Protein 5H38 (pdb70)

Radius of gyration: 23.33 Å; Cα contacts (8 Å, |Δi|>4): 1180; chains: 2; bounding box: 52×53×62 Å

Nearest PDB structures (foldseek):
  5h3a-assembly1_A  TM=1.000E+00  e=1.527E-63  Human gammaherpesvirus 8
  6f6z-assembly1_A  TM=9.933E-01  e=1.503E-56  Mus musculus
  4ein-assembly1_A  TM=9.869E-01  e=1.499E-55  Mus musculus
  6gko-assembly1_B  TM=9.892E-01  e=2.500E-55  Mus musculus
  2tsr-assembly1_A  TM=9.883E-01  e=3.441E-55  Rattus norvegicus

B-factor: mean 24.89, std 8.37, range [9.58, 61.74]

Sequence (567 aa):
PHEELQYLRQLREILCRGSDRLDRTGIGTLSLFGMQARYSLRDHFPLLTTKRVFWRGVVQELLWFLKGSTDSRELSRTGVKIWDKNGSREFLAGRGLAHRREGDLGPVYGFQWRHFGAAYVDADADYTGQGFDQLSYIVDLIKNNPHDRRIIMCAWNPADLSLMALPPCCHLLCQFYVADGELSCQLYQRSGDMGLGVPFNIASYSLLTYMLAHVTGLRPGEFIHTLGDAHIYKTHIEPLRLQLTRTPRPFPRLEILRSVSSMEEFTPDDFRLVDYCPHPTIRMPHEELQYLRQLREILCRGSDRLDRTGIGTLSLFGMQARYSLRDHFPLLTTKRVFWRGVVQELLWFLKGSTDSRELSRTGVKIWDKNGSREFLAGRGLAHRREGDLGPVYGFQWRHFGAAYVDADADYTGQGFDQLSYIVDLIKNNPHDRRIIMCAWNPADLSLMALPPCCHLLCQFYVADGELSCQLYQRSGDMGLGVPFNIASYSLLTYMLAHVTGLRPGEFIHTLGDAHIYKTHIEPLRLQLTRTPRPFPRLEILRSVSSMEEFTPDDFRLVDYCPHPTIRME

Structure (mmCIF, N/CA/C/O backbone):
data_5H38
#
_entry.id   5H38
#
_cell.length_a   61.518
_cell.length_b   80.545
_cell.length_c   65.602
_cell.angle_alpha   90.000
_cell.angle_beta   110.690
_cell.angle_gamma   90.000
#
_symmetry.space_group_name_H-M   'P 1 21 1'
#
loop_
_entity.id
_entity.type
_entity.pdbx_description
1 polymer ORF70
2 non-polymer 'PHOSPHATE ION'
3 water water
#
loop_
_atom_site.group_PDB
_atom_site.id
_atom_site.type_symbol
_atom_site.label_atom_id
_atom_site.label_alt_id
_atom_site.label_comp_id
_atom_site.label_asym_id
_atom_site.label_entity_id
_atom_site.label_seq_id
_atom_site.pdbx_PDB_ins_code
_atom_site.Cartn_x
_atom_site.Cartn_y
_atom_site.Cartn_z
_atom_site.occupancy
_atom_site.B_iso_or_equiv
_atom_site.auth_seq_id
_atom_site.auth_comp_id
_atom_site.auth_asym_id
_atom_site.auth_atom_id
_atom_site.pdbx_PDB_model_num
ATOM 1 N N . PRO A 1 1 ? 26.894 2.944 23.413 1.00 47.21 51 PRO A N 1
ATOM 2 C CA . PRO A 1 1 ? 26.507 1.635 22.893 1.00 36.92 51 PRO A CA 1
ATOM 3 C C . PRO A 1 1 ? 25.232 1.720 22.055 1.00 31.71 51 PRO A C 1
ATOM 4 O O . PRO A 1 1 ? 24.321 2.496 22.358 1.00 30.60 51 PRO A O 1
ATOM 6 N N . HIS A 1 2 ? 25.182 0.919 20.996 1.00 27.68 52 HIS A N 1
ATOM 7 C CA . HIS A 1 2 ? 24.027 0.878 20.110 1.00 26.47 52 HIS A CA 1
ATOM 8 C C . HIS A 1 2 ? 22.789 0.455 20.902 1.00 21.99 52 HIS A C 1
ATOM 9 O O . HIS A 1 2 ? 22.820 -0.554 21.596 1.00 23.03 52 HIS A O 1
ATOM 16 N N . GLU A 1 3 ? 21.709 1.226 20.797 1.00 23.31 53 GLU A N 1
ATOM 17 C CA . GLU A 1 3 ? 20.501 0.937 21.579 1.00 22.11 53 GLU A CA 1
ATOM 18 C C . GLU A 1 3 ? 19.860 -0.409 21.233 1.00 20.59 53 GLU A C 1
ATOM 19 O O . GLU A 1 3 ? 19.152 -0.989 22.062 1.00 19.83 53 GLU A O 1
ATOM 25 N N . GLU A 1 4 ? 20.106 -0.913 20.027 1.00 19.77 54 GLU A N 1
ATOM 26 C CA . GLU A 1 4 ? 19.580 -2.221 19.632 1.00 19.51 54 GLU A CA 1
ATOM 27 C C . GLU A 1 4 ? 20.133 -3.351 20.508 1.00 18.24 54 GLU A C 1
ATOM 28 O O . GLU A 1 4 ? 19.514 -4.410 20.630 1.00 18.92 54 GLU A O 1
ATOM 34 N N . LEU A 1 5 ? 21.288 -3.117 21.136 1.00 20.19 55 LEU A N 1
ATOM 35 C CA . LEU A 1 5 ? 21.890 -4.126 22.003 1.00 19.63 55 LEU A CA 1
ATOM 36 C C . LEU A 1 5 ? 21.002 -4.416 23.216 1.00 18.59 55 LEU A C 1
ATOM 37 O O . LEU A 1 5 ? 21.093 -5.498 23.795 1.00 21.68 55 LEU A O 1
ATOM 42 N N . GLN A 1 6 ? 20.145 -3.463 23.602 1.00 20.05 56 GLN A N 1
ATOM 43 C CA . GLN A 1 6 ? 19.168 -3.721 24.668 1.00 18.63 56 GLN A CA 1
ATOM 44 C C . GLN A 1 6 ? 18.252 -4.888 24.306 1.00 19.79 56 GLN A C 1
ATOM 45 O O . GLN A 1 6 ? 18.071 -5.811 25.093 1.00 16.91 56 GLN A O 1
ATOM 51 N N . TYR A 1 7 ? 17.665 -4.830 23.112 1.00 17.99 57 TYR A N 1
ATOM 52 C CA . TYR A 1 7 ? 16.801 -5.908 22.636 1.00 17.22 57 TYR A CA 1
ATOM 53 C C . TYR A 1 7 ? 17.565 -7.230 22.508 1.00 18.35 57 TYR A C 1
ATOM 54 O O . TYR A 1 7 ? 17.077 -8.290 22.909 1.00 17.60 57 TYR A O 1
ATOM 63 N N . LEU A 1 8 ? 18.785 -7.170 21.976 1.00 17.61 58 LEU A N 1
ATOM 64 C CA . LEU A 1 8 ? 19.564 -8.385 21.815 1.00 18.79 58 LEU A CA 1
ATOM 65 C C . LEU A 1 8 ? 19.944 -8.969 23.180 1.00 18.03 58 LEU A C 1
ATOM 66 O O . LEU A 1 8 ? 19.919 -10.185 23.350 1.00 19.04 58 LEU A O 1
ATOM 71 N N . ARG A 1 9 ? 20.265 -8.104 24.144 1.00 17.59 59 ARG A N 1
ATOM 72 C CA . ARG A 1 9 ? 20.551 -8.567 25.502 1.00 20.51 59 ARG A CA 1
ATOM 73 C C . ARG A 1 9 ? 19.304 -9.202 26.117 1.00 20.41 59 ARG A C 1
ATOM 74 O O . ARG A 1 9 ? 19.405 -10.204 26.822 1.00 18.83 59 ARG A O 1
ATOM 82 N N . GLN A 1 10 ? 18.121 -8.651 25.826 1.00 17.82 60 GLN A N 1
ATOM 83 C CA . GLN A 1 10 ? 16.891 -9.252 26.332 1.00 21.20 60 GLN A CA 1
ATOM 84 C C . GLN A 1 10 ? 16.684 -10.665 25.788 1.00 16.76 60 GLN A C 1
ATOM 85 O O . GLN A 1 10 ? 16.291 -11.568 26.535 1.00 17.88 60 GLN A O 1
ATOM 91 N N . LEU A 1 11 ? 16.923 -10.852 24.487 1.00 15.06 61 LEU A N 1
ATOM 92 C CA . LEU A 1 11 ? 16.894 -12.190 23.885 1.00 16.88 61 LEU A CA 1
ATOM 93 C C . LEU A 1 11 ? 17.847 -13.144 24.585 1.00 19.26 61 LEU A C 1
ATOM 94 O O . LEU A 1 11 ? 17.466 -14.262 24.930 1.00 19.21 61 LEU A O 1
ATOM 99 N N . ARG A 1 12 ? 19.092 -12.699 24.769 1.00 18.88 62 ARG A N 1
ATOM 100 C CA . ARG A 1 12 ? 20.105 -13.532 25.415 1.00 17.49 62 ARG A CA 1
ATOM 101 C C . ARG A 1 12 ? 19.661 -13.934 26.811 1.00 22.40 62 ARG A C 1
ATOM 102 O O . ARG A 1 12 ? 19.789 -15.091 27.192 1.00 21.25 62 ARG A O 1
ATOM 110 N N . GLU A 1 13 ? 19.117 -12.984 27.564 1.00 19.73 63 GLU A N 1
ATOM 111 C CA . GLU A 1 13 ? 18.684 -13.280 28.921 1.00 20.85 63 GLU A CA 1
ATOM 112 C C . GLU A 1 13 ? 17.560 -14.316 28.948 1.00 19.24 63 GLU A C 1
ATOM 113 O O . GLU A 1 13 ? 17.563 -15.209 29.787 1.00 19.50 63 GLU A O 1
ATOM 119 N N . ILE A 1 14 ? 16.591 -14.207 28.039 1.00 17.62 64 ILE A N 1
ATOM 120 C CA . ILE A 1 14 ? 15.517 -15.186 28.003 1.00 18.18 64 ILE A CA 1
ATOM 121 C C . ILE A 1 14 ? 16.045 -16.567 27.615 1.00 17.29 64 ILE A C 1
ATOM 122 O O . ILE A 1 14 ? 15.649 -17.579 28.201 1.00 20.26 64 ILE A O 1
ATOM 127 N N . LEU A 1 15 ? 16.953 -16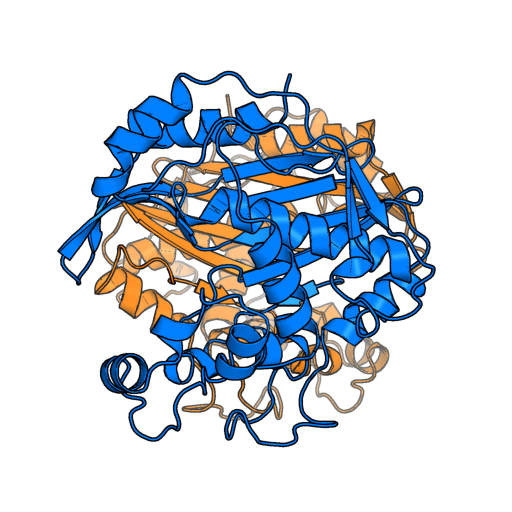.608 26.641 1.00 16.38 65 LEU A N 1
ATOM 128 C CA . LEU A 1 15 ? 17.515 -17.876 26.197 1.00 22.23 65 LEU A CA 1
ATOM 129 C C . LEU A 1 15 ? 18.342 -18.531 27.293 1.00 22.32 65 LEU A C 1
ATOM 130 O O . LEU A 1 15 ? 18.383 -19.761 27.388 1.00 25.72 65 LEU A O 1
ATOM 135 N N . CYS A 1 16 ? 18.981 -17.708 28.120 1.00 21.32 66 CYS A N 1
ATOM 136 C CA . CYS A 1 16 ? 19.865 -18.208 29.169 1.00 21.55 66 CYS A CA 1
ATOM 137 C C . CYS A 1 16 ? 19.107 -18.662 30.415 1.00 27.07 66 CYS A C 1
ATOM 138 O O . CYS A 1 16 ? 19.338 -19.768 30.919 1.00 29.56 66 CYS A O 1
ATOM 141 N N . ARG A 1 17 ? 18.197 -17.827 30.914 1.00 21.71 67 ARG A N 1
ATOM 142 C CA . ARG A 1 17 ? 17.576 -18.108 32.207 1.00 23.22 67 ARG A CA 1
ATOM 143 C C . ARG A 1 17 ? 16.052 -17.973 32.201 1.00 22.73 67 ARG A C 1
ATOM 144 O O . ARG A 1 17 ? 15.419 -17.947 33.255 1.00 23.85 67 ARG A O 1
ATOM 152 N N . GLY A 1 18 ? 15.461 -17.944 31.014 1.00 20.27 68 GLY A N 1
ATOM 153 C CA . GLY A 1 18 ? 14.013 -17.905 30.911 1.00 19.47 68 GLY A CA 1
ATOM 154 C C . GLY A 1 18 ? 13.360 -19.172 31.422 1.00 23.22 68 GLY A C 1
ATOM 155 O O . GLY A 1 18 ? 13.892 -20.286 31.263 1.00 22.37 68 GLY A O 1
ATOM 156 N N . SER A 1 19 ? 12.191 -19.003 32.036 1.00 19.50 69 SER A N 1
ATOM 157 C CA . SER A 1 19 ? 11.405 -20.138 32.496 1.00 19.39 69 SER A CA 1
ATOM 158 C C . SER A 1 19 ? 10.755 -20.856 31.319 1.00 23.07 69 SER A C 1
ATOM 159 O O . SER A 1 19 ? 10.191 -20.215 30.437 1.00 21.13 69 SER A O 1
ATOM 162 N N . ASP A 1 20 ? 10.867 -22.184 31.292 1.00 19.58 70 ASP A N 1
ATOM 163 C CA . ASP A 1 20 ? 10.260 -23.007 30.255 1.00 21.42 70 ASP A CA 1
ATOM 164 C C . ASP A 1 20 ? 8.873 -23.439 30.712 1.00 25.64 70 ASP A C 1
ATOM 165 O O . ASP A 1 20 ? 8.747 -24.241 31.640 1.00 24.85 70 ASP A O 1
ATOM 170 N N . ARG A 1 21 ? 7.829 -22.909 30.075 1.00 22.25 71 ARG A N 1
ATOM 171 C CA . ARG A 1 21 ? 6.461 -23.182 30.517 1.00 23.57 71 ARG A CA 1
ATOM 172 C C . ARG A 1 21 ? 5.547 -23.572 29.360 1.00 27.35 71 ARG A C 1
ATOM 173 O O . ARG A 1 21 ? 5.679 -23.061 28.249 1.00 27.63 71 ARG A O 1
ATOM 181 N N . LEU A 1 22 ? 4.620 -24.489 29.632 1.00 26.70 72 LEU A N 1
ATOM 182 C CA . LEU A 1 22 ? 3.547 -24.827 28.697 1.00 28.10 72 LEU A CA 1
ATOM 183 C C . LEU A 1 22 ? 2.242 -24.174 29.151 1.00 29.68 72 LEU A C 1
ATOM 184 O O . LEU A 1 22 ? 1.959 -24.128 30.345 1.00 30.53 72 LEU A O 1
ATOM 189 N N . ASP A 1 23 ? 1.440 -23.673 28.217 1.00 31.25 73 ASP A N 1
ATOM 190 C CA . ASP A 1 23 ? 0.123 -23.179 28.611 1.00 33.75 73 ASP A CA 1
ATOM 191 C C . ASP A 1 23 ? -0.930 -24.248 28.356 1.00 35.72 73 ASP A C 1
ATOM 192 O O . ASP A 1 23 ? -0.599 -25.354 27.920 1.00 32.50 73 ASP A O 1
ATOM 197 N N . ARG A 1 24 ? -2.192 -23.906 28.618 1.00 35.39 74 ARG A N 1
ATOM 198 C CA . ARG A 1 24 ? -3.292 -24.866 28.549 1.00 38.21 74 ARG A CA 1
ATOM 199 C C . ARG A 1 24 ? -3.520 -25.381 27.133 1.00 37.57 74 ARG A C 1
ATOM 200 O O . ARG A 1 24 ? -4.104 -26.447 26.939 1.00 41.77 74 ARG A O 1
ATOM 202 N N . THR A 1 25 ? -3.059 -24.624 26.146 1.00 35.54 75 THR A N 1
ATOM 203 C CA . THR A 1 25 ? -3.220 -25.017 24.755 1.00 39.65 75 THR A CA 1
ATOM 204 C C . THR A 1 25 ? -2.035 -25.852 24.263 1.00 39.10 75 THR A C 1
ATOM 205 O O . THR A 1 25 ? -1.966 -26.226 23.090 1.00 41.28 75 THR A O 1
ATOM 209 N N . GLY A 1 26 ? -1.107 -26.145 25.172 1.00 32.61 76 GLY A N 1
ATOM 210 C CA . GLY A 1 26 ? -0.021 -27.070 24.900 1.00 37.74 76 GLY A CA 1
ATOM 211 C C . GLY A 1 26 ? 1.184 -26.516 24.161 1.00 42.28 76 GLY A C 1
ATOM 212 O O . GLY A 1 26 ? 2.010 -27.278 23.660 1.00 43.26 76 GLY A O 1
ATOM 213 N N . ILE A 1 27 ? 1.296 -25.195 24.087 1.00 38.29 77 ILE A N 1
ATOM 214 C CA . ILE A 1 27 ? 2.432 -24.587 23.401 1.00 39.69 77 ILE A CA 1
ATOM 215 C C . ILE A 1 27 ? 3.437 -24.074 24.432 1.00 34.52 77 ILE A C 1
ATOM 216 O O . ILE A 1 27 ? 3.051 -23.561 25.484 1.00 33.66 77 ILE A O 1
ATOM 221 N N . GLY A 1 28 ? 4.723 -24.238 24.132 1.00 32.15 78 GLY A N 1
ATOM 222 C CA . GLY A 1 28 ? 5.779 -23.888 25.067 1.00 29.27 78 GLY A CA 1
ATOM 223 C C . GLY A 1 28 ? 6.531 -22.617 24.709 1.00 27.21 78 GLY A C 1
ATOM 224 O O . GLY A 1 28 ? 6.733 -22.307 23.536 1.00 28.82 78 GLY A O 1
ATOM 225 N N . THR A 1 29 ? 6.926 -21.871 25.737 1.00 22.48 79 THR A N 1
ATOM 226 C CA . THR A 1 29 ? 7.754 -20.682 25.565 1.00 22.90 79 THR A CA 1
ATOM 227 C C . THR A 1 29 ? 8.844 -20.656 26.610 1.00 17.19 79 THR A C 1
ATOM 228 O O . THR A 1 29 ? 8.711 -21.267 27.666 1.00 19.00 79 THR A O 1
ATOM 232 N N . LEU A 1 30 ? 9.916 -19.934 26.304 1.00 18.03 80 LEU A N 1
ATOM 233 C CA . LEU A 1 30 ? 10.840 -19.445 27.320 1.00 18.07 80 LEU A CA 1
ATOM 234 C C . LEU A 1 30 ? 10.448 -18.019 27.649 1.00 18.42 80 LEU A C 1
ATOM 235 O O . LEU A 1 30 ? 10.187 -17.241 26.740 1.00 17.98 80 LEU A O 1
ATOM 240 N N . SER A 1 31 ? 10.420 -17.653 28.925 1.00 16.87 81 SER A N 1
ATOM 241 C CA . SER A 1 31 ? 10.011 -16.291 29.256 1.00 16.84 81 SER A CA 1
ATOM 242 C C . SER A 1 31 ? 10.661 -15.713 30.495 1.00 15.74 81 SER A C 1
ATOM 243 O O . SER A 1 31 ? 11.097 -16.445 31.398 1.00 16.84 81 SER A O 1
ATOM 246 N N . LEU A 1 32 ? 10.738 -14.384 30.522 1.00 15.99 82 LEU A N 1
ATOM 247 C CA . LEU A 1 32 ? 11.048 -13.645 31.733 1.00 14.99 82 LEU A CA 1
ATOM 248 C C . LEU A 1 32 ? 9.964 -12.607 31.922 1.00 18.21 82 LEU A C 1
ATOM 249 O O . LEU A 1 32 ? 9.271 -12.240 30.960 1.00 18.27 82 LEU A O 1
ATOM 254 N N . PHE A 1 33 ? 9.829 -12.129 33.150 1.00 16.67 83 PHE A N 1
ATOM 255 C CA . PHE A 1 33 ? 8.766 -11.190 33.483 1.00 16.27 83 PHE A CA 1
ATOM 256 C C . PHE A 1 33 ? 9.343 -9.878 33.990 1.0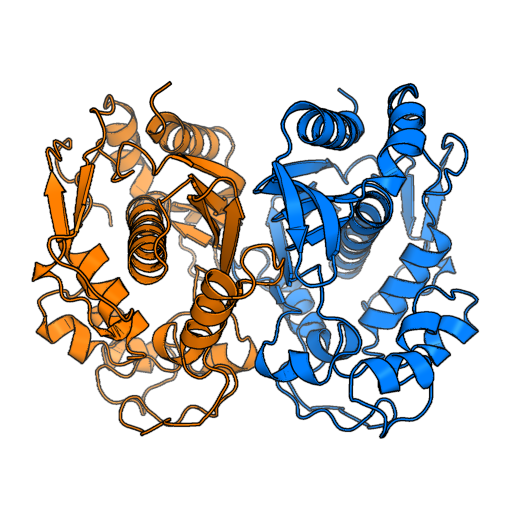0 18.62 83 PHE A C 1
ATOM 257 O O . PHE A 1 33 ? 10.103 -9.860 34.968 1.00 17.12 83 PHE A O 1
ATOM 265 N N . GLY A 1 34 ? 9.008 -8.779 33.313 1.00 14.94 84 GLY A N 1
ATOM 266 C CA . GLY A 1 34 ? 9.410 -7.458 33.765 1.00 15.90 84 GLY A CA 1
ATOM 267 C C . GLY A 1 34 ? 10.734 -7.042 33.155 1.00 20.31 84 GLY A C 1
ATOM 268 O O . GLY A 1 34 ? 11.811 -7.462 33.606 1.00 18.71 84 GLY A O 1
ATOM 269 N N . MET A 1 35 ? 10.656 -6.218 32.115 1.00 19.52 85 MET A N 1
ATOM 270 C CA . MET A 1 35 ? 11.849 -5.698 31.460 1.00 20.91 85 MET A CA 1
ATOM 271 C C . MET A 1 35 ? 11.616 -4.259 31.055 1.00 18.21 85 MET A C 1
ATOM 272 O O . MET A 1 35 ? 10.471 -3.836 30.877 1.00 16.18 85 MET A O 1
ATOM 277 N N . GLN A 1 36 ? 12.695 -3.505 30.876 1.00 18.36 86 GLN A N 1
ATOM 278 C CA . GLN A 1 36 ? 12.540 -2.145 30.369 1.00 13.54 86 GLN A CA 1
ATOM 279 C C . GLN A 1 36 ? 13.732 -1.765 29.500 1.00 19.65 86 GLN A C 1
ATOM 280 O O . GLN A 1 36 ? 14.866 -2.134 29.804 1.00 21.95 86 GLN A O 1
ATOM 286 N N . ALA A 1 37 ? 13.471 -1.055 28.408 1.00 16.99 87 ALA A N 1
ATOM 287 C CA . ALA A 1 37 ? 14.535 -0.565 27.528 1.00 15.39 87 ALA A CA 1
ATOM 288 C C . ALA A 1 37 ? 14.191 0.848 27.087 1.00 17.23 87 ALA A C 1
ATOM 289 O O . ALA A 1 37 ? 13.021 1.215 27.076 1.00 17.51 87 ALA A O 1
ATOM 291 N N . ARG A 1 38 ? 15.203 1.632 26.714 1.00 17.16 88 ARG A N 1
ATOM 292 C CA . ARG A 1 38 ? 14.992 3.022 26.289 1.00 17.61 88 ARG A CA 1
ATOM 293 C C . ARG A 1 38 ? 15.594 3.257 24.921 1.00 16.69 88 ARG A C 1
ATOM 294 O O . ARG A 1 38 ? 16.750 2.904 24.689 1.00 18.60 88 ARG A O 1
ATOM 302 N N . TYR A 1 39 ? 14.818 3.866 24.030 1.00 18.74 89 TYR A N 1
ATOM 303 C CA . TYR A 1 39 ? 15.275 4.142 22.667 1.00 21.25 89 TYR A CA 1
ATOM 304 C C . TYR A 1 39 ? 15.150 5.628 22.381 1.00 20.76 89 TYR A C 1
ATOM 305 O O . TYR A 1 39 ? 14.062 6.191 22.469 1.00 23.53 89 TYR A O 1
ATOM 314 N N . SER A 1 40 ? 16.266 6.263 22.042 1.00 20.76 90 SER A N 1
ATOM 315 C CA . SER A 1 40 ? 16.245 7.685 21.721 1.00 23.10 90 SER A CA 1
ATOM 316 C C . SER A 1 40 ? 15.558 7.900 20.380 1.00 23.57 90 SER A C 1
ATOM 317 O O . SER A 1 40 ? 15.714 7.094 19.459 1.00 22.73 90 SER A O 1
ATOM 320 N N . LEU A 1 41 ? 14.793 8.986 20.282 1.00 17.54 91 LEU A N 1
ATOM 321 C CA . LEU A 1 41 ? 14.065 9.325 19.072 1.00 15.99 91 LEU A CA 1
ATOM 322 C C . LEU A 1 41 ? 14.624 10.598 18.450 1.00 20.33 91 LEU A C 1
ATOM 323 O O . LEU A 1 41 ? 14.163 11.033 17.400 1.00 21.84 91 LEU A O 1
ATOM 328 N N . ARG A 1 42 ? 15.608 11.187 19.117 1.00 23.08 92 ARG A N 1
ATOM 329 C CA . ARG A 1 42 ? 16.074 12.527 18.765 1.00 26.82 92 ARG A CA 1
ATOM 330 C C . ARG A 1 42 ? 16.796 12.620 17.428 1.00 25.79 92 ARG A C 1
ATOM 331 O O . ARG A 1 42 ? 16.413 13.408 16.562 1.00 32.64 92 ARG A O 1
ATOM 339 N N . ASP A 1 43 ? 17.868 11.848 17.293 1.00 29.36 93 ASP A N 1
ATOM 340 C CA . ASP A 1 43 ? 18.728 11.912 16.122 1.00 29.95 93 ASP A CA 1
ATOM 341 C C . ASP A 1 43 ? 18.520 10.752 15.162 1.00 32.39 93 ASP A C 1
ATOM 342 O O . ASP A 1 43 ? 19.108 10.726 14.081 1.00 32.94 93 ASP A O 1
ATOM 347 N N . HIS A 1 44 ? 17.701 9.782 15.560 1.00 26.53 94 HIS A N 1
ATOM 348 C CA . HIS A 1 44 ? 17.481 8.601 14.738 1.00 21.41 94 HIS A CA 1
ATOM 349 C C . HIS A 1 44 ? 16.127 7.984 15.071 1.00 20.40 94 HIS A C 1
ATOM 350 O O . HIS A 1 44 ? 15.494 8.364 16.061 1.00 21.14 94 HIS A O 1
ATOM 357 N N . PHE A 1 45 ? 15.686 7.059 14.227 1.00 20.05 95 PHE A N 1
ATOM 358 C CA . PHE A 1 45 ? 14.455 6.306 14.444 1.00 17.61 95 PHE A CA 1
ATOM 359 C C . PHE A 1 45 ? 14.812 4.840 14.695 1.00 17.53 95 PHE A C 1
ATOM 360 O O . PHE A 1 45 ? 15.529 4.236 13.898 1.00 18.26 95 PHE A O 1
ATOM 368 N N . PRO A 1 46 ? 14.334 4.258 15.813 1.00 17.75 96 PRO A N 1
ATOM 369 C CA . PRO A 1 46 ? 14.822 2.932 16.219 1.00 17.22 96 PRO A CA 1
ATOM 370 C C . PRO A 1 46 ? 14.146 1.768 15.506 1.00 17.93 96 PRO A C 1
ATOM 371 O O . PRO A 1 46 ? 13.455 0.962 16.123 1.00 18.81 96 PRO A O 1
ATOM 375 N N . LEU A 1 47 ? 14.329 1.702 14.195 1.00 17.89 97 LEU A N 1
ATOM 376 C CA . LEU A 1 47 ? 13.891 0.559 13.426 1.00 16.36 97 LEU A CA 1
ATOM 377 C C . LEU A 1 47 ? 15.027 -0.454 13.448 1.00 18.85 97 LEU A C 1
ATOM 378 O O . LEU A 1 47 ? 16.117 -0.173 12.930 1.00 18.41 97 LEU A O 1
ATOM 383 N N . LEU A 1 48 ? 14.793 -1.619 14.049 1.00 20.22 98 LEU A N 1
ATOM 384 C CA . LEU A 1 48 ? 15.892 -2.558 14.293 1.00 19.14 98 LEU A CA 1
ATOM 385 C C . LEU A 1 48 ? 16.579 -3.009 13.000 1.00 19.52 98 LEU A C 1
ATOM 386 O O . LEU A 1 48 ? 15.961 -3.109 11.952 1.00 20.55 98 LEU A O 1
ATOM 391 N N . THR A 1 49 ? 17.871 -3.290 13.104 1.00 18.61 99 THR A N 1
ATOM 392 C CA . THR A 1 49 ? 18.691 -3.568 11.929 1.00 20.42 99 THR A CA 1
ATOM 393 C C . THR A 1 49 ? 19.245 -4.984 11.843 1.00 22.78 99 THR A C 1
ATOM 394 O O . THR A 1 49 ? 19.784 -5.362 10.800 1.00 23.91 99 THR A O 1
ATOM 398 N N . THR A 1 50 ? 19.148 -5.772 12.913 1.00 21.80 100 THR A N 1
ATOM 399 C CA . THR A 1 50 ? 19.722 -7.116 12.832 1.00 20.19 100 THR A CA 1
ATOM 400 C C . THR A 1 50 ? 18.783 -8.058 12.103 1.00 19.58 100 THR A C 1
ATOM 401 O O . THR A 1 50 ? 19.124 -9.207 11.847 1.00 20.68 100 THR A O 1
ATOM 405 N N . LYS A 1 51 ? 17.599 -7.559 11.756 1.00 19.65 101 LYS A N 1
ATOM 406 C CA . LYS A 1 51 ? 16.767 -8.167 10.722 1.00 20.48 101 LYS A CA 1
ATOM 407 C C . LYS A 1 51 ? 15.942 -7.061 10.074 1.00 21.79 101 LYS A C 1
ATOM 408 O O . LYS A 1 51 ? 15.804 -5.981 10.639 1.00 21.40 101 LYS A O 1
ATOM 414 N N . ARG A 1 52 ? 15.404 -7.320 8.888 1.00 21.54 102 ARG A N 1
ATOM 415 C CA . ARG A 1 52 ? 14.552 -6.324 8.236 1.00 19.90 102 ARG A CA 1
ATOM 416 C C . ARG A 1 52 ? 13.150 -6.332 8.843 1.00 20.75 102 ARG A C 1
ATOM 417 O O . ARG A 1 52 ? 12.466 -7.350 8.819 1.00 22.85 102 ARG A O 1
ATOM 425 N N . VAL A 1 53 ? 12.754 -5.190 9.398 1.00 17.84 103 VAL A N 1
ATOM 426 C CA . VAL A 1 53 ? 11.460 -5.012 10.050 1.00 16.90 103 VAL A CA 1
ATOM 427 C C . VAL A 1 53 ? 10.475 -4.560 8.971 1.00 17.23 103 VAL A C 1
ATOM 428 O O . VAL A 1 53 ? 10.855 -3.828 8.059 1.00 19.55 103 VAL A O 1
ATOM 432 N N . PHE A 1 54 ? 9.237 -5.034 9.065 1.00 17.09 104 PHE A N 1
ATOM 433 C CA . PHE A 1 54 ? 8.185 -4.769 8.076 1.00 20.30 104 PHE A CA 1
ATOM 434 C C . PHE A 1 54 ? 7.601 -3.355 8.210 1.00 19.27 104 PHE A C 1
ATOM 435 O O . PHE A 1 54 ? 6.452 -3.176 8.611 1.00 17.13 104 PHE A O 1
ATOM 443 N N . TRP A 1 55 ? 8.406 -2.359 7.856 1.00 16.37 105 TRP A N 1
ATOM 444 C CA . TRP A 1 55 ? 8.029 -0.948 7.976 1.00 17.19 105 TRP A CA 1
ATOM 445 C C . TRP A 1 55 ? 6.720 -0.573 7.265 1.00 18.53 105 TRP A C 1
ATOM 446 O O . TRP A 1 55 ? 5.925 0.187 7.804 1.00 16.62 105 TRP A O 1
ATOM 457 N N . ARG A 1 56 ? 6.503 -1.099 6.059 1.00 18.93 106 ARG A N 1
ATOM 458 C CA . ARG A 1 56 ? 5.270 -0.819 5.327 1.00 18.57 106 ARG A CA 1
ATOM 459 C C . ARG A 1 56 ? 4.054 -1.208 6.176 1.00 17.70 106 ARG A C 1
ATOM 460 O O . ARG A 1 56 ? 3.051 -0.485 6.216 1.00 19.47 106 ARG A O 1
ATOM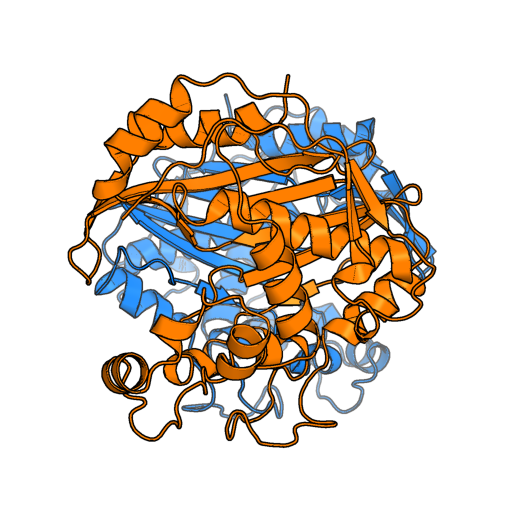 468 N N . GLY A 1 57 ? 4.168 -2.329 6.887 1.00 16.82 107 GLY A N 1
ATOM 469 C CA . GLY A 1 57 ? 3.097 -2.788 7.748 1.00 16.89 107 GLY A CA 1
ATOM 470 C C . GLY A 1 57 ? 2.941 -1.907 8.978 1.00 15.52 107 GLY A C 1
ATOM 471 O O . GLY A 1 57 ? 1.814 -1.633 9.411 1.00 17.36 107 GLY A O 1
ATOM 472 N N . VAL A 1 58 ? 4.063 -1.488 9.551 1.00 15.61 108 VAL A N 1
ATOM 473 C CA . VAL A 1 58 ? 4.027 -0.627 10.736 1.00 15.44 108 VAL A CA 1
ATOM 474 C C . VAL A 1 58 ? 3.201 0.625 10.438 1.00 16.01 108 VAL A C 1
ATOM 475 O O . VAL A 1 58 ? 2.316 1.012 11.205 1.00 14.48 108 VAL A O 1
ATOM 479 N N . VAL A 1 59 ? 3.505 1.246 9.308 1.00 17.26 109 VAL A N 1
ATOM 480 C CA . VAL A 1 59 ? 2.884 2.511 8.954 1.00 16.47 109 VAL A CA 1
ATOM 481 C C . VAL A 1 59 ? 1.410 2.324 8.656 1.00 15.63 109 VAL A C 1
ATOM 482 O O . VAL A 1 59 ? 0.587 3.016 9.240 1.00 17.14 109 VAL A O 1
ATOM 486 N N . GLN A 1 60 ? 1.060 1.388 7.778 1.00 17.56 110 GLN A N 1
ATOM 487 C CA . GLN A 1 60 ? -0.356 1.209 7.439 1.00 18.00 110 GLN A CA 1
ATOM 488 C C . GLN A 1 60 ? -1.175 0.785 8.646 1.00 17.41 110 GLN A C 1
ATOM 489 O O . GLN A 1 60 ? -2.292 1.277 8.841 1.00 18.09 110 GLN A O 1
ATOM 495 N N . GLU A 1 61 ? -0.636 -0.128 9.459 1.00 17.54 111 GLU A N 1
ATOM 496 C CA . GLU A 1 61 ? -1.382 -0.576 10.625 1.00 16.97 111 GLU A CA 1
ATOM 497 C C . GLU A 1 61 ? -1.688 0.569 11.587 1.00 14.19 111 GLU A C 1
ATOM 498 O O . GLU A 1 61 ? -2.810 0.679 12.067 1.00 15.80 111 GLU A O 1
ATOM 504 N N . LEU A 1 62 ? -0.702 1.418 11.870 1.00 13.83 112 LEU A N 1
ATOM 505 C CA . LEU A 1 62 ? -0.927 2.509 12.817 1.00 17.01 112 LEU A CA 1
ATOM 506 C C . LEU A 1 62 ? -1.963 3.520 12.301 1.00 17.38 112 LEU A C 1
ATOM 507 O O . LEU A 1 62 ? -2.843 3.955 13.047 1.00 17.31 112 LEU A O 1
ATOM 512 N N . LEU A 1 63 ? -1.872 3.887 11.026 1.00 18.24 113 LEU A N 1
ATOM 513 C CA . LEU A 1 63 ? -2.844 4.839 10.472 1.00 18.02 113 LEU A CA 1
ATOM 514 C C . LEU A 1 63 ? -4.250 4.263 10.492 1.00 16.83 113 LEU A C 1
ATOM 515 O O . LEU A 1 63 ? -5.231 4.973 10.696 1.00 18.39 113 LEU A O 1
ATOM 520 N N . TRP A 1 64 ? -4.331 2.954 10.281 1.00 17.14 114 TRP A N 1
ATOM 521 C CA . TRP A 1 64 ? -5.577 2.229 10.303 1.00 18.07 114 TRP A CA 1
ATOM 522 C C . TRP A 1 64 ? -6.221 2.316 11.683 1.00 19.12 114 TRP A C 1
ATOM 523 O O . TRP A 1 64 ? -7.405 2.606 11.817 1.00 20.24 114 TRP A O 1
ATOM 534 N N . PHE A 1 65 ? -5.438 2.068 12.723 1.00 16.95 115 PHE A N 1
ATOM 535 C CA . PHE A 1 65 ? -5.967 2.153 14.073 1.00 18.96 115 PHE A CA 1
ATOM 536 C C . PHE A 1 65 ? -6.354 3.576 14.473 1.00 18.18 115 PHE A C 1
ATOM 537 O O . PHE A 1 65 ? -7.362 3.785 15.165 1.00 19.28 115 PHE A O 1
ATOM 545 N N . LEU A 1 66 ? -5.543 4.543 14.057 1.00 16.75 116 LEU A N 1
ATOM 546 C CA . LEU A 1 66 ? -5.760 5.935 14.443 1.00 17.69 116 LEU A CA 1
ATOM 547 C C . LEU A 1 66 ? -7.089 6.467 13.945 1.00 22.47 116 LEU A C 1
ATOM 548 O O . LEU A 1 66 ? -7.700 7.311 14.601 1.00 21.89 116 LEU A O 1
ATOM 553 N N . LYS A 1 67 ? -7.544 5.985 12.792 1.00 20.27 117 LYS A N 1
ATOM 554 C CA . LYS A 1 67 ? -8.855 6.426 12.305 1.00 22.34 117 LYS A CA 1
ATOM 555 C C . LYS A 1 67 ? -10.017 5.630 12.912 1.00 26.37 117 LYS A C 1
ATOM 556 O O . LYS A 1 67 ? -11.174 5.865 12.565 1.00 26.62 117 LYS A O 1
ATOM 562 N N . GLY A 1 68 ? -9.710 4.715 13.832 1.00 20.68 118 GLY A N 1
ATOM 563 C CA . GLY A 1 68 ? -10.726 4.020 14.604 1.00 20.25 118 GLY A CA 1
ATOM 564 C C . GLY A 1 68 ? -11.273 2.752 13.968 1.00 18.81 118 GLY A C 1
ATOM 565 O O . GLY A 1 68 ? -12.247 2.179 14.444 1.00 21.99 118 GLY A O 1
ATOM 566 N N . SER A 1 69 ? -10.646 2.296 12.890 1.00 19.90 119 SER A N 1
ATOM 567 C CA . SER A 1 69 ? -11.173 1.125 12.198 1.00 19.86 119 SER A CA 1
ATOM 568 C C . SER A 1 69 ? -11.036 -0.169 13.011 1.00 21.09 119 SER A C 1
ATOM 569 O O . SER A 1 69 ? -10.040 -0.379 13.711 1.00 20.45 119 SER A O 1
ATOM 572 N N . THR A 1 70 ? -12.052 -1.023 12.930 1.00 18.56 120 THR A N 1
ATOM 573 C CA . THR A 1 70 ? -11.956 -2.388 13.434 1.00 16.71 120 THR A CA 1
ATOM 574 C C . THR A 1 70 ? -12.234 -3.393 12.314 1.00 19.51 120 THR A C 1
ATOM 575 O O . THR A 1 70 ? -12.595 -4.540 12.576 1.00 21.04 120 THR A O 1
ATOM 579 N N . ASP A 1 71 ? -12.031 -2.946 11.077 1.00 19.69 121 ASP A N 1
ATOM 580 C CA . ASP A 1 71 ? -12.293 -3.748 9.879 1.00 20.27 121 ASP A CA 1
ATOM 581 C C . ASP A 1 71 ? -10.983 -4.174 9.200 1.00 18.22 121 ASP A C 1
ATOM 582 O O . ASP A 1 71 ? -10.326 -3.372 8.541 1.00 19.59 121 ASP A O 1
ATOM 587 N N . SER A 1 72 ? -10.608 -5.445 9.342 1.00 20.01 122 SER A N 1
ATOM 588 C CA . SER A 1 72 ? -9.359 -5.912 8.742 1.00 20.13 122 SER A CA 1
ATOM 589 C C . SER A 1 72 ? -9.363 -5.751 7.220 1.00 19.83 122 SER A C 1
ATOM 590 O O . SER A 1 72 ? -8.313 -5.658 6.609 1.00 20.83 122 SER A O 1
ATOM 593 N N . ARG A 1 73 ? -10.543 -5.718 6.609 1.00 21.58 123 ARG A N 1
ATOM 594 C CA . ARG A 1 73 ? -10.611 -5.567 5.155 1.00 22.87 123 ARG A CA 1
ATOM 595 C C . ARG A 1 73 ? -10.129 -4.208 4.674 1.00 22.61 123 ARG A C 1
ATOM 596 O O . ARG A 1 73 ? -9.585 -4.081 3.588 1.00 24.53 123 ARG A O 1
ATOM 604 N N . GLU A 1 74 ? -10.318 -3.177 5.475 1.00 22.73 124 GLU A N 1
ATOM 605 C CA . GLU A 1 74 ? -9.846 -1.884 5.030 1.00 24.02 124 GLU A CA 1
ATOM 606 C C . GLU A 1 74 ? -8.298 -1.836 5.132 1.00 26.62 124 GLU A C 1
ATOM 607 O O . GLU A 1 74 ? -7.640 -1.131 4.362 1.00 25.46 124 GLU A O 1
ATOM 613 N N . LEU A 1 75 ? -7.700 -2.542 6.099 1.00 20.98 125 LEU A N 1
ATOM 614 C CA . LEU A 1 75 ? -6.238 -2.591 6.130 1.00 17.96 125 LEU A CA 1
ATOM 615 C C . LEU A 1 75 ? -5.755 -3.425 4.958 1.00 17.21 125 LEU A C 1
ATOM 616 O O . LEU A 1 75 ? -4.800 -3.060 4.282 1.00 21.68 125 LEU A O 1
ATOM 621 N N . SER A 1 76 ? -6.422 -4.553 4.733 1.00 21.81 126 SER A N 1
ATOM 622 C CA . SER A 1 76 ? -6.045 -5.470 3.661 1.00 21.46 126 SER A CA 1
ATOM 623 C C . SER A 1 76 ? -6.044 -4.794 2.282 1.00 21.22 126 SER A C 1
ATOM 624 O O . SER A 1 76 ? -5.205 -5.112 1.440 1.00 26.28 126 SER A O 1
ATOM 627 N N . ARG A 1 77 ? -6.962 -3.856 2.067 1.00 24.96 127 ARG A N 1
ATOM 628 C CA . ARG A 1 77 ? -7.057 -3.140 0.783 1.00 23.49 127 ARG A CA 1
ATOM 629 C C . ARG A 1 77 ? -5.839 -2.266 0.502 1.00 25.94 127 ARG A C 1
ATOM 630 O O . ARG A 1 77 ? -5.554 -1.924 -0.657 1.00 27.84 127 ARG A O 1
ATOM 638 N N . THR A 1 78 ? -5.123 -1.892 1.562 1.00 21.21 128 THR A N 1
ATOM 639 C CA . THR A 1 78 ? -3.910 -1.094 1.408 1.00 23.01 128 THR A CA 1
ATOM 640 C C . THR A 1 78 ? -2.723 -1.940 0.981 1.00 23.73 128 THR A C 1
ATOM 641 O O . THR A 1 78 ? -1.662 -1.406 0.625 1.00 27.48 128 THR A O 1
ATOM 645 N N . GLY A 1 79 ? -2.890 -3.257 1.039 1.00 22.58 129 GLY A N 1
ATOM 646 C CA . GLY A 1 79 ? -1.835 -4.183 0.678 1.00 24.22 129 GLY A CA 1
ATOM 647 C C . GLY A 1 79 ? -1.171 -4.826 1.882 1.00 27.16 129 GLY A C 1
ATOM 648 O O . GLY A 1 79 ? -0.262 -5.635 1.737 1.00 24.77 129 GLY A O 1
ATOM 649 N N . VAL A 1 80 ? -1.619 -4.466 3.079 1.00 21.60 130 VAL A N 1
ATOM 650 C CA . VAL A 1 80 ? -1.032 -5.034 4.296 1.00 20.68 130 VAL A CA 1
ATOM 651 C C . VAL A 1 80 ? -1.989 -6.079 4.862 1.00 20.84 130 VAL A C 1
ATOM 652 O O . VAL A 1 80 ? -3.136 -5.774 5.157 1.00 20.48 130 VAL A O 1
ATOM 656 N N . LYS A 1 81 ? -1.513 -7.314 4.987 1.00 20.61 131 LYS A N 1
ATOM 657 C CA . LYS A 1 81 ? -2.393 -8.452 5.249 1.00 20.43 131 LYS A CA 1
ATOM 658 C C . LYS A 1 81 ? -2.290 -9.013 6.657 1.00 20.87 131 LYS A C 1
ATOM 659 O O . LYS A 1 81 ? -2.841 -10.070 6.937 1.00 21.87 131 LYS A O 1
ATOM 665 N N . ILE A 1 82 ? -1.602 -8.315 7.549 1.00 20.56 132 ILE A N 1
ATOM 666 C CA . ILE A 1 82 ? -1.258 -8.935 8.824 1.00 22.04 132 ILE A CA 1
ATOM 667 C C . ILE A 1 82 ? -2.443 -9.150 9.777 1.00 21.69 132 ILE A C 1
ATOM 668 O O . ILE A 1 82 ? -2.323 -9.920 10.731 1.00 23.18 132 ILE A O 1
ATOM 673 N N . TRP A 1 83 ? -3.591 -8.524 9.517 1.00 19.05 133 TRP A N 1
ATOM 674 C CA . TRP A 1 83 ? -4.773 -8.779 10.350 1.00 20.17 133 TRP A CA 1
ATOM 675 C C . TRP A 1 83 ? -5.804 -9.675 9.658 1.00 18.87 133 TRP A C 1
ATOM 676 O O . TRP A 1 83 ? -6.898 -9.901 10.187 1.00 19.45 133 TRP A O 1
ATOM 687 N N . ASP A 1 84 ? -5.462 -10.183 8.478 1.00 20.47 134 ASP A N 1
ATOM 688 C CA . ASP A 1 84 ? -6.447 -10.892 7.666 1.00 25.31 134 ASP A CA 1
ATOM 689 C C . ASP A 1 84 ? -6.803 -12.240 8.275 1.00 22.73 134 ASP A C 1
ATOM 690 O O . ASP A 1 84 ? -7.948 -12.672 8.214 1.00 23.05 134 ASP A O 1
ATOM 695 N N . LYS A 1 85 ? -5.823 -12.898 8.876 1.00 20.65 135 LYS A N 1
ATOM 696 C CA . LYS A 1 85 ? -6.094 -14.160 9.553 1.00 23.91 135 LYS A CA 1
ATOM 697 C C . LYS A 1 85 ? -7.075 -13.947 10.705 1.00 23.47 135 LYS A C 1
ATOM 698 O O . LYS A 1 85 ? -8.034 -14.700 10.874 1.00 24.10 135 LYS A O 1
ATOM 704 N N . ASN A 1 86 ? -6.854 -12.894 11.485 1.00 20.10 136 ASN A N 1
ATOM 705 C CA . ASN A 1 86 ? -7.717 -12.626 12.624 1.00 20.53 136 ASN A CA 1
ATOM 706 C C . ASN A 1 86 ? -9.106 -12.171 12.217 1.00 20.00 136 ASN A C 1
ATOM 707 O O . ASN A 1 86 ? -10.049 -12.291 12.998 1.00 22.13 136 ASN A O 1
ATOM 712 N N . GLY A 1 87 ? -9.230 -11.637 11.002 1.00 18.92 137 GLY A N 1
ATOM 713 C CA . GLY A 1 87 ? -10.506 -11.140 10.524 1.00 21.26 137 GLY A CA 1
ATOM 714 C C . GLY A 1 87 ? -11.303 -12.157 9.722 1.00 23.15 137 GLY A C 1
ATOM 715 O O . GLY A 1 87 ? -12.424 -11.880 9.310 1.00 22.54 137 GLY A O 1
ATOM 716 N N . SER A 1 88 ? -10.731 -13.337 9.509 1.00 21.31 138 SER A N 1
ATOM 717 C CA . SER A 1 88 ? -11.387 -14.343 8.675 1.00 23.36 138 SER A CA 1
ATOM 718 C C . SER A 1 88 ? -12.584 -14.940 9.401 1.00 22.21 138 SER A C 1
ATOM 719 O O . SER A 1 88 ? -12.601 -15.030 10.629 1.00 22.99 138 SER A O 1
ATOM 722 N N . ARG A 1 89 ? -13.587 -15.357 8.638 1.00 24.12 139 ARG A N 1
ATOM 723 C CA . ARG A 1 89 ? -14.786 -15.902 9.254 1.00 25.26 139 ARG A CA 1
ATOM 724 C C . ARG A 1 89 ? -14.462 -17.165 10.029 1.00 22.09 139 ARG A C 1
ATOM 725 O O . ARG A 1 89 ? -15.088 -17.446 11.052 1.00 26.64 139 ARG A O 1
ATOM 733 N N . GLU A 1 90 ? -13.473 -17.924 9.567 1.00 22.46 140 GLU A N 1
ATOM 734 C CA . GLU A 1 90 ? -13.125 -19.141 10.274 1.00 24.93 140 GLU A CA 1
ATOM 735 C C . GLU A 1 90 ? -12.390 -18.848 11.583 1.00 23.10 140 GLU A C 1
ATOM 736 O O . GLU A 1 90 ? -12.637 -19.529 12.586 1.00 22.96 140 GLU A O 1
ATOM 742 N N . PHE A 1 91 ? -11.518 -17.839 11.599 1.00 21.83 141 PHE A N 1
ATOM 743 C CA . PHE A 1 91 ? -10.906 -17.416 12.870 1.00 20.92 141 PHE A CA 1
ATOM 744 C C . PHE A 1 91 ? -11.970 -16.947 13.865 1.00 22.80 141 PHE A C 1
ATOM 745 O O . PHE A 1 91 ? -11.961 -17.327 15.038 1.00 24.34 141 PHE A O 1
ATOM 753 N N . LEU A 1 92 ? -12.860 -16.082 13.399 1.00 24.50 142 LEU A N 1
ATOM 754 C CA . LEU A 1 92 ? -13.914 -15.552 14.254 1.00 24.90 142 LEU A CA 1
ATOM 755 C C . LEU A 1 92 ? -14.800 -16.671 14.792 1.00 26.95 142 LEU A C 1
ATOM 756 O O . LEU A 1 92 ? -15.189 -16.653 15.958 1.00 25.37 142 LEU A O 1
ATOM 761 N N . ALA A 1 93 ? -15.097 -17.650 13.943 1.00 27.38 143 ALA A N 1
ATOM 762 C CA . ALA A 1 93 ? -15.850 -18.825 14.371 1.00 25.92 143 ALA A CA 1
ATOM 763 C C . ALA A 1 93 ? -15.128 -19.570 15.486 1.00 24.94 143 ALA A C 1
ATOM 764 O O . ALA A 1 93 ? -15.748 -19.996 16.463 1.00 27.55 143 ALA A O 1
ATOM 766 N N . GLY A 1 94 ? -13.821 -19.741 15.324 1.00 23.82 144 GLY A N 1
ATOM 767 C CA . GLY A 1 94 ? -12.990 -20.397 16.315 1.00 24.03 144 GLY A CA 1
ATOM 768 C C . GLY A 1 94 ? -12.998 -19.666 17.647 1.00 29.92 144 GLY A C 1
ATOM 769 O O . GLY A 1 94 ? -12.842 -20.289 18.707 1.00 28.03 144 GLY A O 1
ATOM 770 N N . ARG A 1 95 ? -13.173 -18.346 17.584 1.00 25.98 145 ARG A N 1
ATOM 771 C CA . ARG A 1 95 ? -13.244 -17.499 18.785 1.00 30.09 145 ARG A CA 1
ATOM 772 C C . ARG A 1 95 ? -14.586 -17.581 19.505 1.00 34.83 145 ARG A C 1
ATOM 773 O O . ARG A 1 95 ? -14.716 -17.107 20.636 1.00 34.62 145 ARG A O 1
ATOM 781 N N . GLY A 1 96 ? -15.587 -18.151 18.841 1.00 33.58 146 GLY A N 1
ATOM 782 C CA . GLY A 1 96 ? -16.938 -18.147 19.370 1.00 34.58 146 GLY A CA 1
ATOM 783 C C . GLY A 1 96 ? -17.703 -16.901 18.965 1.00 37.53 146 GLY A C 1
ATOM 784 O O . GLY A 1 96 ? -18.683 -16.522 19.608 1.00 41.56 146 GLY A O 1
ATOM 785 N N . LEU A 1 97 ? -17.255 -16.265 17.887 1.00 31.60 147 LEU A N 1
ATOM 786 C CA . LEU A 1 97 ? -17.908 -15.074 17.352 1.00 32.94 147 LEU A CA 1
ATOM 787 C C . LEU A 1 97 ? -18.354 -15.290 15.899 1.00 38.81 147 LEU A C 1
ATOM 788 O O . LEU A 1 97 ? -18.099 -14.453 15.036 1.00 38.88 147 LEU A O 1
ATOM 793 N N . ALA A 1 98 ? -19.026 -16.409 15.632 1.00 46.06 148 ALA A N 1
ATOM 794 C CA . ALA A 1 98 ? -19.397 -16.784 14.259 1.00 46.18 148 ALA A CA 1
ATOM 795 C C . ALA A 1 98 ? -20.404 -15.818 13.607 1.00 49.21 148 ALA A C 1
ATOM 796 O O . ALA A 1 98 ? -20.555 -15.793 12.384 1.00 56.75 148 ALA A O 1
ATOM 798 N N . HIS A 1 99 ? -21.070 -15.018 14.433 1.00 46.62 149 HIS A N 1
ATOM 799 C CA . HIS A 1 99 ? -22.098 -14.071 13.997 1.00 45.17 149 HIS A CA 1
ATOM 800 C C . HIS A 1 99 ? -21.613 -12.849 13.208 1.00 49.02 149 HIS A C 1
ATOM 801 O O . HIS A 1 99 ? -22.266 -11.804 13.234 1.00 48.39 149 HIS A O 1
ATOM 808 N N . ARG A 1 100 ? -20.486 -12.956 12.513 1.00 41.26 150 ARG A N 1
ATOM 809 C CA . ARG A 1 100 ? -19.879 -11.759 11.935 1.00 41.40 150 ARG A CA 1
ATOM 810 C C . ARG A 1 100 ? -19.509 -11.868 10.472 1.00 32.53 150 ARG A C 1
ATOM 811 O O . ARG A 1 100 ? -19.257 -12.957 9.959 1.00 37.26 150 ARG A O 1
ATOM 819 N N . ARG A 1 101 ? -19.446 -10.721 9.807 1.00 27.81 151 ARG A N 1
ATOM 820 C CA . ARG A 1 101 ? -18.913 -10.696 8.461 1.00 31.79 151 ARG A CA 1
ATOM 821 C C . ARG A 1 101 ? -17.398 -10.740 8.525 1.00 30.55 151 ARG A C 1
ATOM 822 O O . ARG A 1 101 ? -16.795 -10.327 9.529 1.00 29.06 151 ARG A O 1
ATOM 830 N N . GLU A 1 102 ? -16.790 -11.256 7.461 1.00 28.77 152 GLU A N 1
ATOM 831 C CA . GLU A 1 102 ? -15.347 -11.238 7.326 1.00 23.75 152 GLU A CA 1
ATOM 832 C C . GLU A 1 102 ? -14.839 -9.833 7.562 1.00 27.00 152 GLU A C 1
ATOM 833 O O . GLU A 1 102 ? -15.373 -8.868 7.002 1.00 24.44 152 GLU A O 1
ATOM 839 N N . GLY A 1 103 ? -13.823 -9.721 8.410 1.00 23.80 153 GLY A N 1
ATOM 840 C CA . GLY A 1 103 ? -13.172 -8.445 8.646 1.00 21.12 153 GLY A CA 1
ATOM 841 C C . GLY A 1 103 ? -13.521 -7.776 9.960 1.00 22.15 153 GLY A C 1
ATOM 842 O O . GLY A 1 103 ? -12.810 -6.879 10.403 1.00 21.22 153 GLY A O 1
ATOM 843 N N . ASP A 1 104 ? -14.608 -8.207 10.591 1.00 21.65 154 ASP A N 1
ATOM 844 C CA . ASP A 1 104 ? -15.095 -7.529 11.785 1.00 20.64 154 ASP A CA 1
ATOM 845 C C . ASP A 1 104 ? -14.353 -8.032 13.012 1.00 20.52 154 ASP A C 1
ATOM 846 O O . ASP A 1 104 ? -14.702 -9.062 13.586 1.00 22.07 154 ASP A O 1
ATOM 851 N N . LEU A 1 105 ? -13.309 -7.305 13.407 1.00 20.51 155 LEU A N 1
ATOM 852 C CA . LEU A 1 105 ? -12.427 -7.753 14.481 1.00 19.11 155 LEU A CA 1
ATOM 853 C C . LEU A 1 105 ? -12.996 -7.550 15.883 1.00 19.52 155 LEU A C 1
ATOM 854 O O . LEU A 1 105 ? -12.436 -8.056 16.861 1.00 22.17 155 LEU A O 1
ATOM 859 N N . GLY A 1 106 ? -14.098 -6.818 15.990 1.00 21.05 156 GLY A N 1
ATOM 860 C CA . GLY A 1 106 ? -14.633 -6.466 17.293 1.00 18.96 156 GLY A CA 1
ATOM 861 C C . GLY A 1 106 ? -13.945 -5.228 17.840 1.00 18.15 156 GLY A C 1
ATOM 862 O O . GLY A 1 106 ? -13.209 -4.572 17.123 1.00 18.59 156 GLY A O 1
ATOM 863 N N . PRO A 1 107 ? -14.172 -4.921 19.122 1.00 16.84 157 PRO A N 1
ATOM 864 C CA . PRO A 1 107 ? -13.706 -3.659 19.703 1.00 18.42 157 PRO A CA 1
ATOM 865 C C . PRO A 1 107 ? -12.209 -3.682 20.040 1.00 19.64 157 PRO A C 1
ATOM 866 O O . PRO A 1 107 ? -11.828 -3.559 21.211 1.00 19.65 157 PRO A O 1
ATOM 870 N N . VAL A 1 108 ? -11.376 -3.824 19.010 1.00 18.73 158 VAL A N 1
ATOM 871 C CA . VAL A 1 108 ? -9.917 -3.831 19.197 1.00 18.10 158 VAL A CA 1
ATOM 872 C C . VAL A 1 108 ? -9.367 -2.390 19.193 1.00 19.41 158 VAL A C 1
ATOM 873 O O . VAL A 1 108 ? -10.132 -1.446 19.385 1.00 17.52 158 VAL A O 1
ATOM 877 N N . TYR A 1 109 ? -8.059 -2.223 18.993 1.00 16.34 159 TYR A N 1
ATOM 878 C CA . TYR A 1 109 ? -7.407 -0.916 19.194 1.00 18.89 159 TYR A CA 1
ATOM 879 C C . TYR A 1 109 ? -8.151 0.309 18.656 1.00 19.96 159 TYR A C 1
ATOM 880 O O . TYR A 1 109 ? -8.347 1.276 19.382 1.00 17.67 159 TYR A O 1
ATOM 889 N N . GLY A 1 110 ? -8.521 0.283 17.376 1.00 17.45 160 GLY A N 1
ATOM 890 C CA . GLY A 1 110 ? -9.197 1.423 16.774 1.00 20.21 160 GLY A CA 1
ATOM 891 C C . GLY A 1 110 ? -10.425 1.883 17.553 1.00 18.33 160 GLY A C 1
ATOM 892 O O . GLY A 1 110 ? -10.642 3.083 17.757 1.00 19.43 160 GLY A O 1
ATOM 893 N N . PHE A 1 111 ? -11.222 0.926 18.007 1.00 14.91 161 PHE A N 1
ATOM 894 C CA . PHE A 1 111 ? -12.427 1.241 18.769 1.00 17.42 161 PHE A CA 1
ATOM 895 C C . PHE A 1 111 ? -12.089 1.759 20.161 1.00 17.90 161 PHE A C 1
ATOM 896 O O . PHE A 1 111 ? -12.675 2.735 20.618 1.00 18.59 161 PHE A O 1
ATOM 904 N N . GLN A 1 112 ? -11.130 1.117 20.830 1.00 16.53 162 GLN A N 1
ATOM 905 C CA . GLN A 1 112 ? -10.755 1.563 22.170 1.00 18.24 162 GLN A CA 1
ATOM 906 C C . GLN A 1 112 ? -10.156 2.963 22.148 1.00 15.29 162 GLN A C 1
ATOM 907 O O . GLN A 1 112 ? -10.455 3.792 23.007 1.00 16.49 162 GLN A O 1
ATOM 913 N N . TRP A 1 113 ? -9.310 3.229 21.167 1.00 16.59 163 TRP A N 1
ATOM 914 C CA . TRP A 1 113 ? -8.638 4.522 21.094 1.00 16.78 163 TRP A CA 1
ATOM 915 C C . TRP A 1 113 ? -9.588 5.678 20.839 1.00 18.76 163 TRP A C 1
ATOM 916 O O . TRP A 1 113 ? -9.391 6.763 21.379 1.00 18.08 163 TRP A O 1
ATOM 927 N N . ARG A 1 114 ? -10.607 5.447 20.015 1.00 15.93 164 ARG A N 1
ATOM 928 C CA . ARG A 1 114 ? -11.480 6.545 19.595 1.00 15.73 164 ARG A CA 1
ATOM 929 C C . ARG A 1 114 ? -12.850 6.563 20.290 1.00 17.59 164 ARG A C 1
ATOM 930 O O . ARG A 1 114 ? -13.543 7.594 20.267 1.00 21.54 164 ARG A O 1
ATOM 938 N N . HIS A 1 115 ? -13.233 5.438 20.895 1.00 18.41 165 HIS A N 1
ATOM 939 C CA . HIS A 1 115 ? -14.575 5.260 21.466 1.00 19.49 165 HIS A CA 1
ATOM 940 C C . HIS A 1 115 ? -14.615 4.435 22.751 1.00 17.80 165 HIS A C 1
ATOM 941 O O . HIS A 1 115 ? -15.539 3.647 22.941 1.00 20.29 165 HIS A O 1
ATOM 948 N N . PHE A 1 116 ? -13.650 4.634 23.649 1.00 16.37 166 PHE A N 1
ATOM 949 C CA . PHE A 1 116 ? -13.565 3.800 24.853 1.00 18.68 166 PHE A CA 1
ATOM 950 C C . PHE A 1 116 ? -14.854 3.841 25.676 1.00 18.81 166 PHE A C 1
ATOM 951 O O . PHE A 1 116 ? -15.335 4.920 26.036 1.00 21.15 166 PHE A O 1
ATOM 959 N N . GLY A 1 117 ? -15.403 2.660 25.959 1.00 19.30 167 GLY A N 1
ATOM 960 C CA . GLY A 1 117 ? -16.563 2.542 26.828 1.00 20.22 167 GLY A CA 1
ATOM 961 C C . GLY A 1 117 ? -17.872 2.548 26.065 1.00 23.53 167 GLY A C 1
ATOM 962 O O . GLY A 1 117 ? -18.939 2.370 26.653 1.00 27.30 167 GLY A O 1
ATOM 963 N N . ALA A 1 118 ? -17.802 2.758 24.755 1.00 21.16 168 ALA A N 1
ATOM 964 C CA . ALA A 1 118 ? -19.013 2.722 23.934 1.00 23.62 168 ALA A CA 1
ATOM 965 C C . ALA A 1 118 ? -19.468 1.281 23.723 1.00 31.81 168 ALA A C 1
ATOM 966 O O . ALA A 1 118 ? -18.693 0.337 23.907 1.00 23.65 168 ALA A O 1
ATOM 968 N N . ALA A 1 119 ? -20.730 1.115 23.335 1.00 25.70 169 ALA A N 1
ATOM 969 C CA . ALA A 1 119 ? -21.282 -0.209 23.064 1.00 26.49 169 ALA A CA 1
ATOM 970 C C . ALA A 1 119 ? -20.944 -0.681 21.641 1.00 24.99 169 ALA A C 1
ATOM 971 O O . ALA A 1 119 ? -21.395 -0.091 20.658 1.00 27.35 169 ALA A O 1
ATOM 973 N N . TYR A 1 120 ? -20.160 -1.748 21.519 1.00 24.35 170 TYR A N 1
ATOM 974 C CA . TYR A 1 120 ? -19.780 -2.207 20.185 1.00 24.58 170 TYR A CA 1
ATOM 975 C C . TYR A 1 120 ? -20.952 -2.890 19.494 1.00 27.12 170 TYR A C 1
ATOM 976 O O . TYR A 1 120 ? -21.671 -3.672 20.107 1.00 28.28 170 TYR A O 1
ATOM 985 N N . VAL A 1 121 ? -21.140 -2.579 18.221 1.00 26.00 171 VAL A N 1
ATOM 986 C CA . VAL A 1 121 ? -22.155 -3.255 17.416 1.00 28.67 171 VAL A CA 1
ATOM 987 C C . VAL A 1 121 ? -21.474 -4.111 16.355 1.00 25.79 171 VAL A C 1
ATOM 988 O O . VAL A 1 121 ? -21.397 -5.336 16.494 1.00 28.48 171 VAL A O 1
ATOM 992 N N . ASP A 1 122 ? -20.960 -3.465 15.314 1.00 24.27 172 ASP A N 1
ATOM 993 C CA . ASP A 1 122 ? -20.121 -4.158 14.337 1.00 26.28 172 ASP A CA 1
ATOM 994 C C . ASP A 1 122 ? -19.149 -3.180 13.686 1.00 24.33 172 ASP A C 1
ATOM 995 O O . ASP A 1 122 ? -19.097 -2.006 14.060 1.00 26.58 172 ASP A O 1
ATOM 1000 N N . ALA A 1 123 ? -18.387 -3.652 12.704 1.00 23.67 173 ALA A N 1
ATOM 1001 C CA . ALA A 1 123 ? -17.326 -2.837 12.131 1.00 27.08 173 ALA A CA 1
ATOM 1002 C C . ALA A 1 123 ? -17.859 -1.823 11.117 1.00 27.87 173 ALA A C 1
ATOM 1003 O O . ALA A 1 123 ? -17.112 -0.974 10.633 1.00 27.08 173 ALA A O 1
ATOM 1005 N N . ASP A 1 124 ? -19.154 -1.899 10.810 1.00 27.08 174 ASP A N 1
ATOM 1006 C CA . ASP A 1 124 ? -19.758 -0.935 9.891 1.00 29.61 174 ASP A CA 1
ATOM 1007 C C . ASP A 1 124 ? -20.554 0.155 10.594 1.00 30.57 174 ASP A C 1
ATOM 1008 O O . ASP A 1 124 ? -21.005 1.104 9.953 1.00 34.73 174 ASP A O 1
ATOM 1013 N N . ALA A 1 125 ? -20.723 0.030 11.906 1.00 28.84 175 ALA A N 1
ATOM 1014 C CA . ALA A 1 125 ? -21.527 0.992 12.656 1.00 29.54 175 ALA A CA 1
ATOM 1015 C C . ALA A 1 125 ? -20.875 2.376 12.751 1.00 32.20 175 ALA A C 1
ATOM 1016 O O . ALA A 1 125 ? -19.646 2.519 12.717 1.00 31.77 175 ALA A O 1
ATOM 1018 N N . ASP A 1 126 ? -21.718 3.401 12.839 1.00 32.74 176 ASP A N 1
ATOM 1019 C CA . ASP A 1 126 ? -21.261 4.766 13.060 1.00 33.16 176 ASP A CA 1
ATOM 1020 C C . ASP A 1 126 ? -21.236 5.048 14.561 1.00 33.45 176 ASP A C 1
ATOM 1021 O O . ASP A 1 126 ? -22.278 5.066 15.206 1.00 32.77 176 ASP A O 1
ATOM 1026 N N . TYR A 1 127 ? -20.045 5.253 15.114 1.00 31.19 177 TYR A N 1
ATOM 1027 C CA . TYR A 1 127 ? -19.904 5.480 16.548 1.00 26.28 177 TYR A CA 1
ATOM 1028 C C . TYR A 1 127 ? -19.618 6.942 16.874 1.00 30.07 177 TYR A C 1
ATOM 1029 O O . TYR A 1 127 ? -19.193 7.259 17.986 1.00 28.07 177 TYR A O 1
ATOM 1038 N N . THR A 1 128 ? -19.844 7.822 15.903 1.00 29.79 178 THR A N 1
ATOM 1039 C CA . THR A 1 128 ? -19.591 9.249 16.084 1.00 33.19 178 THR A CA 1
ATOM 1040 C C . THR A 1 128 ? -20.233 9.758 17.365 1.00 33.31 178 THR A C 1
ATOM 1041 O O . THR A 1 128 ? -21.423 9.535 17.611 1.00 33.67 178 THR A O 1
ATOM 1045 N N . GLY A 1 129 ? -19.425 10.409 18.197 1.00 34.51 179 GLY A N 1
ATOM 1046 C CA . GLY A 1 129 ? -19.906 10.973 19.443 1.00 39.01 179 GLY A CA 1
ATOM 1047 C C . GLY A 1 129 ? -20.185 9.960 20.537 1.00 38.90 179 GLY A C 1
ATOM 1048 O O . GLY A 1 129 ? -20.707 10.316 21.589 1.00 37.76 179 GLY A O 1
ATOM 1049 N N . GLN A 1 130 ? -19.844 8.696 20.300 1.00 31.93 180 GLN A N 1
ATOM 1050 C CA . GLN A 1 130 ? -20.002 7.671 21.326 1.00 26.67 180 GLN A CA 1
ATOM 1051 C C . GLN A 1 130 ? -18.660 7.333 21.958 1.00 26.97 180 GLN A C 1
ATOM 1052 O O . GLN A 1 130 ? -17.649 7.253 21.264 1.00 26.69 180 GLN A O 1
ATOM 1058 N N . GLY A 1 131 ? -18.667 7.131 23.270 1.00 25.23 181 GLY A N 1
ATOM 1059 C CA . GLY A 1 131 ? -17.477 6.699 23.985 1.00 24.81 181 GLY A CA 1
ATOM 1060 C C . GLY A 1 131 ? -16.503 7.834 24.207 1.00 23.87 181 GLY A C 1
ATOM 1061 O O . GLY A 1 131 ? -16.787 8.982 23.870 1.00 24.33 181 GLY A O 1
ATOM 1062 N N . PHE A 1 132 ? -15.342 7.500 24.769 1.00 18.93 182 PHE A N 1
ATOM 1063 C CA . PHE A 1 132 ? -14.323 8.480 25.114 1.00 20.22 182 PHE A CA 1
ATOM 1064 C C . PHE A 1 132 ? -13.220 8.449 24.063 1.00 20.11 182 PHE A C 1
ATOM 1065 O O . PHE A 1 132 ? -12.580 7.419 23.852 1.00 17.79 182 PHE A O 1
ATOM 1073 N N . ASP A 1 133 ? -13.010 9.574 23.397 1.00 17.03 183 ASP A N 1
ATOM 1074 C CA . ASP A 1 133 ? -12.005 9.669 22.341 1.00 17.65 183 ASP A CA 1
ATOM 1075 C C . ASP A 1 133 ? -10.638 9.925 22.969 1.00 17.85 183 ASP A C 1
ATOM 1076 O O . ASP A 1 133 ? -10.267 11.067 23.259 1.00 18.41 183 ASP A O 1
ATOM 1081 N N . GLN A 1 134 ? -9.887 8.850 23.201 1.00 17.75 184 GLN A N 1
ATOM 1082 C CA . GLN A 1 134 ? -8.602 8.974 23.867 1.00 15.20 184 GLN A CA 1
ATOM 1083 C C . GLN A 1 134 ? -7.539 9.691 23.030 1.00 15.76 184 GLN A C 1
ATOM 1084 O O . GLN A 1 134 ? -6.623 10.310 23.575 1.00 17.16 184 GLN A O 1
ATOM 1090 N N . LEU A 1 135 ? -7.645 9.595 21.707 1.00 16.58 185 LEU A N 1
ATOM 1091 C CA . LEU A 1 135 ? -6.661 10.237 20.839 1.00 14.87 185 LEU A CA 1
ATOM 1092 C C . LEU A 1 135 ? -6.828 11.745 20.937 1.00 17.17 185 LEU A C 1
ATOM 1093 O O . LEU A 1 135 ? -5.851 12.470 21.112 1.00 17.59 185 LEU A O 1
ATOM 1098 N N . SER A 1 136 ? -8.068 12.215 20.845 1.00 18.75 186 SER A N 1
ATOM 1099 C CA . SER A 1 136 ? -8.310 13.655 20.976 1.00 19.52 186 SER A CA 1
ATOM 1100 C C . SER A 1 136 ? -7.903 14.144 22.364 1.00 19.78 186 SER A C 1
ATOM 1101 O O . SER A 1 136 ? -7.338 15.231 22.506 1.00 18.54 186 SER A O 1
ATOM 1104 N N . TYR A 1 137 ? -8.164 13.317 23.370 1.00 18.27 187 TYR A N 1
ATOM 1105 C CA . TYR A 1 137 ? -7.786 13.601 24.750 1.00 17.76 187 TYR A CA 1
ATOM 1106 C C . TYR A 1 137 ? -6.284 13.841 24.906 1.00 16.75 187 TYR A C 1
ATOM 1107 O O . TYR A 1 137 ? -5.867 14.854 25.474 1.00 17.26 187 TYR A O 1
ATOM 1116 N N . ILE A 1 138 ? -5.454 12.932 24.404 1.00 17.01 188 ILE A N 1
ATOM 1117 C CA . ILE A 1 138 ? -4.015 13.108 24.601 1.00 14.24 188 ILE A CA 1
ATOM 1118 C C . ILE A 1 138 ? -3.434 14.239 23.752 1.00 18.79 188 ILE A C 1
ATOM 1119 O O . ILE A 1 138 ? -2.527 14.924 24.213 1.00 17.75 188 ILE A O 1
ATOM 1124 N N . VAL A 1 139 ? -3.963 14.455 22.547 1.00 18.20 189 VAL A N 1
ATOM 1125 C CA . VAL A 1 139 ? -3.480 15.558 21.724 1.00 19.06 189 VAL A CA 1
ATOM 1126 C C . VAL A 1 139 ? -3.760 16.892 22.430 1.00 20.27 189 VAL A C 1
ATOM 1127 O O . VAL A 1 139 ? -2.874 17.747 22.516 1.00 20.89 189 VAL A O 1
ATOM 1131 N N . ASP A 1 140 ? -4.960 17.043 22.980 1.00 20.74 190 ASP A N 1
ATOM 1132 C CA . ASP A 1 140 ? -5.290 18.261 23.723 1.00 21.70 190 ASP A CA 1
ATOM 1133 C C . ASP A 1 140 ? -4.394 18.485 24.936 1.00 23.87 190 ASP A C 1
ATOM 1134 O O . ASP A 1 140 ? -3.989 19.604 25.215 1.00 22.32 190 ASP A O 1
ATOM 1139 N N . LEU A 1 141 ? -4.090 17.423 25.677 1.00 21.90 191 LEU A N 1
ATOM 1140 C CA . LEU A 1 141 ? -3.228 17.577 26.834 1.00 19.75 191 LEU A CA 1
ATOM 1141 C C . LEU A 1 141 ? -1.807 17.951 26.429 1.00 20.72 191 LEU A C 1
ATOM 1142 O O . LEU A 1 141 ? -1.203 18.825 27.041 1.00 23.22 191 LEU A O 1
ATOM 1147 N N . ILE A 1 142 ? -1.267 17.303 25.397 1.00 18.65 192 ILE A N 1
ATOM 1148 C CA . ILE A 1 142 ? 0.101 17.596 24.989 1.00 18.04 192 ILE A CA 1
ATOM 1149 C C . ILE A 1 142 ? 0.212 19.058 24.541 1.00 21.36 192 ILE A C 1
ATOM 1150 O O . ILE A 1 142 ? 1.201 19.733 24.843 1.00 24.55 192 ILE A O 1
ATOM 1155 N N . LYS A 1 143 ? -0.835 19.546 23.880 1.00 22.37 193 LYS A N 1
ATOM 1156 C CA . LYS A 1 143 ? -0.866 20.926 23.387 1.00 24.77 193 LYS A CA 1
ATOM 1157 C C . LYS A 1 143 ? -1.075 21.959 24.490 1.00 24.11 193 LYS A C 1
ATOM 1158 O O . LYS A 1 143 ? -0.366 22.972 24.542 1.00 27.89 193 LYS A O 1
ATOM 1164 N N . ASN A 1 144 ? -2.033 21.700 25.376 1.00 22.98 194 ASN A N 1
ATOM 1165 C CA . ASN A 1 144 ? -2.528 22.729 26.297 1.00 26.85 194 ASN A CA 1
ATOM 1166 C C . ASN A 1 144 ? -2.176 22.530 27.769 1.00 26.91 194 ASN A C 1
ATOM 1167 O O . ASN A 1 144 ? -2.233 23.471 28.563 1.00 27.79 194 ASN A O 1
ATOM 1172 N N . ASN A 1 145 ? -1.813 21.310 28.148 1.00 22.44 195 ASN A N 1
ATOM 1173 C CA . ASN A 1 145 ? -1.351 21.057 29.510 1.00 21.57 195 ASN A CA 1
ATOM 1174 C C . ASN A 1 145 ? -0.228 20.019 29.489 1.00 22.51 195 ASN A C 1
ATOM 1175 O O . ASN A 1 145 ? -0.388 18.918 30.017 1.00 22.17 195 ASN A O 1
ATOM 1180 N N . PRO A 1 146 ? 0.907 20.358 28.852 1.00 24.58 196 PRO A N 1
ATOM 1181 C CA . PRO A 1 146 ? 1.922 19.352 28.521 1.00 23.90 196 PRO A CA 1
ATOM 1182 C C . PRO A 1 146 ? 2.539 18.653 29.724 1.00 23.08 196 PRO A C 1
ATOM 1183 O O . PRO A 1 146 ? 3.011 17.534 29.557 1.00 22.28 196 PRO A O 1
ATOM 1187 N N . HIS A 1 147 ? 2.520 19.270 30.905 1.00 22.27 197 HIS A N 1
ATOM 1188 C CA . HIS A 1 147 ? 3.148 18.663 32.075 1.00 24.88 197 HIS A CA 1
ATOM 1189 C C . HIS A 1 147 ? 2.182 17.781 32.857 1.00 21.80 197 HIS A C 1
ATOM 1190 O O . HIS A 1 147 ? 2.504 17.282 33.930 1.00 22.27 197 HIS A O 1
ATOM 1197 N N . ASP A 1 148 ? 0.993 17.595 32.304 1.00 21.64 198 ASP A N 1
ATOM 1198 C CA . ASP A 1 148 ? -0.020 16.777 32.948 1.00 21.51 198 ASP A CA 1
ATOM 1199 C C . ASP A 1 148 ? 0.515 15.355 33.114 1.00 21.04 198 ASP A C 1
ATOM 1200 O O . ASP A 1 148 ? 1.233 14.868 32.250 1.00 20.80 198 ASP A O 1
ATOM 1205 N N . ARG A 1 149 ? 0.157 14.696 34.219 1.00 18.09 199 ARG A N 1
ATOM 1206 C CA . ARG A 1 149 ? 0.606 13.328 34.468 1.00 16.08 199 ARG A CA 1
ATOM 1207 C C . ARG A 1 149 ? -0.429 12.260 34.090 1.00 17.86 199 ARG A C 1
ATOM 1208 O O . ARG A 1 149 ? -0.275 11.090 34.449 1.00 16.09 199 ARG A O 1
ATOM 1216 N N . ARG A 1 150 ? -1.454 12.660 33.343 1.00 16.74 200 ARG A N 1
ATOM 1217 C CA . ARG A 1 150 ? -2.512 11.742 32.921 1.00 16.52 200 ARG A CA 1
ATOM 1218 C C . ARG A 1 150 ? -2.614 11.618 31.399 1.00 14.24 200 ARG A C 1
ATOM 1219 O O . ARG A 1 150 ? -3.702 11.378 30.889 1.00 15.82 200 ARG A O 1
ATOM 1227 N N . ILE A 1 151 ? -1.506 11.793 30.677 1.00 14.53 201 ILE A N 1
ATOM 1228 C CA . ILE A 1 151 ? -1.557 11.712 29.214 1.00 14.67 201 ILE A CA 1
ATOM 1229 C C . ILE A 1 151 ? -1.455 10.243 28.801 1.00 16.84 201 ILE A C 1
ATOM 1230 O O . ILE A 1 151 ? -0.388 9.736 28.455 1.00 16.10 201 ILE A O 1
ATOM 1235 N N . ILE A 1 152 ? -2.612 9.582 28.816 1.00 13.37 202 ILE A N 1
ATOM 1236 C CA . ILE A 1 152 ? -2.699 8.127 28.704 1.00 13.91 202 ILE A CA 1
ATOM 1237 C C . ILE A 1 152 ? -3.636 7.752 27.580 1.00 14.46 202 ILE A C 1
ATOM 1238 O O . ILE A 1 152 ? -4.699 8.350 27.442 1.00 16.21 202 ILE A O 1
ATOM 1243 N N . MET A 1 153 ? -3.274 6.733 26.808 1.00 14.54 203 MET A N 1
ATOM 1244 C CA . MET A 1 153 ? -4.203 6.102 25.882 1.00 14.09 203 MET A CA 1
ATOM 1245 C C . MET A 1 153 ? -4.190 4.601 26.207 1.00 18.79 203 MET A C 1
ATOM 1246 O O . MET A 1 153 ? -3.128 3.984 26.202 1.00 19.52 203 MET A O 1
ATOM 1251 N N . CYS A 1 154 ? -5.348 4.032 26.533 1.00 16.72 204 CYS A N 1
ATOM 1252 C CA . CYS A 1 154 ? -5.412 2.657 27.045 1.00 16.00 204 CYS A CA 1
ATOM 1253 C C . CYS A 1 154 ? -6.244 1.776 26.127 1.00 18.81 204 CYS A C 1
ATOM 1254 O O . CYS A 1 154 ? -7.329 2.170 25.725 1.00 20.28 204 CYS A O 1
ATOM 1257 N N . ALA A 1 155 ? -5.754 0.571 25.821 1.00 16.74 205 ALA A N 1
ATOM 1258 C CA . ALA A 1 155 ? -6.482 -0.335 24.924 1.00 17.45 205 ALA A CA 1
ATOM 1259 C C . ALA A 1 155 ? -7.126 -1.489 25.686 1.00 16.39 205 ALA A C 1
ATOM 1260 O O . ALA A 1 155 ? -7.881 -2.268 25.120 1.00 17.10 205 ALA A O 1
ATOM 1262 N N . TRP A 1 156 ? -6.819 -1.610 26.971 1.00 17.36 206 TRP A N 1
ATOM 1263 C CA . TRP A 1 156 ? -7.343 -2.720 27.763 1.00 16.31 206 TRP A CA 1
ATOM 1264 C C . TRP A 1 156 ? -8.687 -2.390 28.409 1.00 21.94 206 TRP A C 1
ATOM 1265 O O . TRP A 1 156 ? -8.760 -1.657 29.390 1.00 26.54 206 TRP A O 1
ATOM 1276 N N . ASN A 1 157 ? -9.755 -2.943 27.848 1.00 16.43 207 ASN A N 1
ATOM 1277 C CA . ASN A 1 157 ? -11.079 -2.863 28.455 1.00 17.60 207 ASN A CA 1
ATOM 1278 C C . ASN A 1 157 ? -11.564 -4.286 28.710 1.00 18.58 207 ASN A C 1
ATOM 1279 O O . ASN A 1 157 ? -11.976 -4.964 27.779 1.00 20.05 207 ASN A O 1
ATOM 1284 N N . PRO A 1 158 ? -11.478 -4.769 29.962 1.00 19.84 208 PRO A N 1
ATOM 1285 C CA . PRO A 1 158 ? -11.781 -6.186 30.197 1.00 21.30 208 PRO A CA 1
ATOM 1286 C C . PRO A 1 158 ? -13.216 -6.556 29.833 1.00 21.68 208 PRO A C 1
ATOM 1287 O O . PRO A 1 158 ? -13.457 -7.694 29.442 1.00 24.74 208 PRO A O 1
ATOM 1291 N N . ALA A 1 159 ? -14.129 -5.593 29.912 1.00 22.64 209 ALA A N 1
ATOM 1292 C CA . ALA A 1 159 ? -15.534 -5.859 29.596 1.00 28.06 209 ALA A CA 1
ATOM 1293 C C . ALA A 1 159 ? -15.732 -6.134 28.104 1.00 27.47 209 ALA A C 1
ATOM 1294 O O . ALA A 1 159 ? -16.749 -6.705 27.713 1.00 26.71 209 ALA A O 1
ATOM 1296 N N . ASP A 1 160 ? -14.762 -5.729 27.282 1.00 24.67 210 ASP A N 1
ATOM 1297 C CA . ASP A 1 160 ? -14.833 -5.922 25.831 1.00 21.23 210 ASP A CA 1
ATOM 1298 C C . ASP A 1 160 ? -14.039 -7.134 25.310 1.00 22.08 210 ASP A C 1
ATOM 1299 O O . ASP A 1 160 ? -14.123 -7.461 24.128 1.00 22.11 210 ASP A O 1
ATOM 1304 N N . LEU A 1 161 ? -13.272 -7.797 26.172 1.00 22.18 211 LEU A N 1
ATOM 1305 C CA . LEU A 1 161 ? -12.341 -8.835 25.709 1.00 25.35 211 LEU A CA 1
ATOM 1306 C C . LEU A 1 161 ? -13.013 -9.965 24.931 1.00 27.12 211 LEU A C 1
ATOM 1307 O O . LEU A 1 161 ? -12.503 -10.409 23.903 1.00 24.67 211 LEU A O 1
ATOM 1312 N N . SER A 1 162 ? -14.172 -10.409 25.399 1.00 27.24 212 SER A N 1
ATOM 1313 C CA . SER A 1 162 ? -14.829 -11.553 24.779 1.00 29.59 212 SER A CA 1
ATOM 1314 C C . SER A 1 162 ? -15.336 -11.220 23.379 1.00 32.64 212 SER A C 1
ATOM 1315 O O . SER A 1 162 ? -15.678 -12.118 22.615 1.00 31.51 212 SER A O 1
ATOM 1318 N N . LEU A 1 163 ? -15.375 -9.933 23.040 1.00 23.77 213 LEU A N 1
ATOM 1319 C CA . LEU A 1 163 ? -15.826 -9.510 21.717 1.00 21.73 213 LEU A CA 1
ATOM 1320 C C . LEU A 1 163 ? -14.668 -9.287 20.755 1.00 22.58 213 LEU A C 1
ATOM 1321 O O . LEU A 1 163 ? -14.879 -9.136 19.550 1.00 22.22 213 LEU A O 1
ATOM 1326 N N . MET A 1 164 ? -13.444 -9.266 21.281 1.00 21.56 214 MET A N 1
ATOM 1327 C CA . MET A 1 164 ? -12.286 -9.007 20.432 1.00 20.44 214 MET A CA 1
ATOM 1328 C C . MET A 1 164 ? -11.793 -10.260 19.740 1.00 18.02 214 MET A C 1
ATOM 1329 O O . MET A 1 164 ? -11.784 -11.345 20.331 1.00 25.51 214 MET A O 1
ATOM 1334 N N . ALA A 1 165 ? -11.371 -10.109 18.486 1.00 18.17 215 ALA A N 1
ATOM 1335 C CA . ALA A 1 165 ? -10.719 -11.208 17.788 1.00 22.21 215 ALA A CA 1
ATOM 1336 C C . ALA A 1 165 ? -9.485 -11.661 18.578 1.00 21.95 215 ALA A C 1
ATOM 1337 O O . ALA A 1 165 ? -9.262 -12.854 18.769 1.00 22.61 215 ALA A O 1
ATOM 1339 N N . LEU A 1 166 ? -8.701 -10.684 19.026 1.00 21.51 216 LEU A N 1
ATOM 1340 C CA . LEU A 1 166 ? -7.514 -10.891 19.862 1.00 23.56 216 LEU A CA 1
ATOM 1341 C C . LEU A 1 166 ? -7.527 -9.854 20.981 1.00 19.99 216 LEU A C 1
ATOM 1342 O O . LEU A 1 166 ? -7.887 -8.711 20.736 1.00 23.12 216 LEU A O 1
ATOM 1347 N N . PRO A 1 167 ? -7.126 -10.240 22.201 1.00 22.76 217 PRO A N 1
ATOM 1348 C CA . PRO A 1 167 ? -6.931 -9.217 23.236 1.00 20.06 217 PRO A CA 1
ATOM 1349 C C . PRO A 1 167 ? -5.654 -8.434 22.951 1.00 20.86 217 PRO A C 1
ATOM 1350 O O . PRO A 1 167 ? -4.679 -9.029 22.480 1.00 19.71 217 PRO A O 1
ATOM 1354 N N . PRO A 1 168 ? -5.649 -7.124 23.228 1.00 18.03 218 PRO A N 1
ATOM 1355 C CA . PRO A 1 168 ? -4.460 -6.332 22.887 1.00 17.85 218 PRO A CA 1
ATOM 1356 C C . PRO A 1 168 ? -3.240 -6.735 23.704 1.00 17.80 218 PRO A C 1
ATOM 1357 O O . PRO A 1 168 ? -3.417 -7.064 24.881 1.00 19.57 218 PRO A O 1
ATOM 1361 N N . CYS A 1 169 ? -2.049 -6.730 23.099 1.00 16.60 219 CYS A N 1
ATOM 1362 C CA A CYS A 1 169 ? -0.797 -6.951 23.820 0.50 16.27 219 CYS A CA 1
ATOM 1363 C CA B CYS A 1 169 ? -0.840 -6.963 23.887 0.50 16.27 219 CYS A CA 1
ATOM 1364 C C . CYS A 1 169 ? -0.245 -5.645 24.355 1.00 19.58 219 CYS A C 1
ATOM 1365 O O . CYS A 1 169 ? 0.558 -5.629 25.298 1.00 17.02 219 CYS A O 1
ATOM 1370 N N . HIS A 1 170 ? -0.653 -4.551 23.715 1.00 17.15 220 HIS A N 1
ATOM 1371 C CA . HIS A 1 170 ? -0.193 -3.209 24.081 1.00 16.15 220 HIS A CA 1
ATOM 1372 C C . HIS A 1 170 ? -1.255 -2.520 24.912 1.00 18.96 220 HIS A C 1
ATOM 1373 O O . HIS A 1 170 ? -2.244 -1.996 24.382 1.00 21.07 220 HIS A O 1
ATOM 1380 N N . LEU A 1 171 ? -1.069 -2.556 26.226 1.00 16.68 221 LEU A N 1
ATOM 1381 C CA . LEU A 1 171 ? -2.169 -2.221 27.122 1.00 15.93 221 LEU A CA 1
ATOM 1382 C C . LEU A 1 171 ? -2.406 -0.734 27.166 1.00 20.08 221 LEU A C 1
ATOM 1383 O O . LEU A 1 171 ? -3.550 -0.274 27.155 1.00 20.75 221 LEU A O 1
ATOM 1388 N N . LEU A 1 172 ? -1.324 0.022 27.245 1.00 18.12 222 LEU A N 1
ATOM 1389 C CA . LEU A 1 172 ? -1.456 1.468 27.284 1.00 18.33 222 LEU A CA 1
ATOM 1390 C C . LEU A 1 172 ? -0.157 2.156 26.951 1.00 18.63 222 LEU A C 1
ATOM 1391 O O . LEU A 1 172 ? 0.924 1.588 27.100 1.00 17.60 222 LEU A O 1
ATOM 1396 N N . CYS A 1 173 ? -0.280 3.397 26.500 1.00 16.13 223 CYS A N 1
ATOM 1397 C CA . CYS A 1 173 ? 0.888 4.237 26.359 1.00 17.80 223 CYS A CA 1
ATOM 1398 C C . CYS A 1 173 ? 0.664 5.524 27.150 1.00 16.47 223 CYS A C 1
ATOM 1399 O O . CYS A 1 173 ? -0.458 6.028 27.258 1.00 16.08 223 CYS A O 1
ATOM 1402 N N . GLN A 1 174 ? 1.741 6.012 27.751 1.00 13.03 224 GLN A N 1
ATOM 1403 C CA . GLN A 1 174 ? 1.727 7.277 28.472 1.00 12.17 224 GLN A CA 1
ATOM 1404 C C . GLN A 1 174 ? 2.704 8.241 27.802 1.00 13.88 224 GLN A C 1
ATOM 1405 O O . GLN A 1 174 ? 3.767 7.843 27.361 1.00 14.10 224 GLN A O 1
ATOM 1411 N N . PHE A 1 175 ? 2.333 9.517 27.709 1.00 12.80 225 PHE A N 1
ATOM 1412 C CA . PHE A 1 175 ? 3.238 10.501 27.121 1.00 15.31 225 PHE A CA 1
ATOM 1413 C C . PHE A 1 175 ? 3.703 11.515 28.152 1.00 15.84 225 PHE A C 1
ATOM 1414 O O . PHE A 1 175 ? 3.068 11.692 29.181 1.00 15.69 225 PHE A O 1
ATOM 1422 N N . TYR A 1 176 ? 4.846 12.142 27.868 1.00 15.65 226 TYR A N 1
ATOM 1423 C CA . TYR A 1 176 ? 5.527 13.033 28.800 1.00 16.47 226 TYR A CA 1
ATOM 1424 C C . TYR A 1 176 ? 6.211 14.141 28.004 1.00 16.46 226 TYR A C 1
ATOM 1425 O O . TYR A 1 176 ? 6.839 13.876 26.982 1.00 17.47 226 TYR A O 1
ATOM 1434 N N . VAL A 1 177 ? 6.092 15.379 28.475 1.00 16.58 227 VAL A N 1
ATOM 1435 C CA . VAL A 1 177 ? 6.700 16.505 27.766 1.00 16.51 227 VAL A CA 1
ATOM 1436 C C . VAL A 1 177 ? 7.673 17.213 28.701 1.00 19.36 227 VAL A C 1
ATOM 1437 O O . VAL A 1 177 ? 7.318 17.545 29.833 1.00 21.18 227 VAL A O 1
ATOM 1441 N N . ALA A 1 178 ? 8.907 17.393 28.240 1.00 19.50 228 ALA A N 1
ATOM 1442 C CA . ALA A 1 178 ? 9.926 18.117 28.999 1.00 21.51 228 ALA A CA 1
ATOM 1443 C C . ALA A 1 178 ? 10.903 18.770 28.025 1.00 26.62 228 ALA A C 1
ATOM 1444 O O . ALA A 1 178 ? 11.354 18.138 27.075 1.00 23.26 228 ALA A O 1
ATOM 1446 N N . ASP A 1 179 ? 11.200 20.045 28.266 1.00 30.04 229 ASP A N 1
ATOM 1447 C CA . ASP A 1 179 ? 12.176 20.793 27.482 1.00 28.31 229 ASP A CA 1
ATOM 1448 C C . ASP A 1 179 ? 11.959 20.646 25.984 1.00 27.78 229 ASP A C 1
ATOM 1449 O O . ASP A 1 179 ? 12.894 20.392 25.227 1.00 30.38 229 ASP A O 1
ATOM 1454 N N . GLY A 1 180 ? 10.710 20.804 25.565 1.00 25.24 230 GLY A N 1
ATOM 1455 C CA . GLY A 1 180 ? 10.374 20.818 24.159 1.00 27.76 230 GLY A CA 1
ATOM 1456 C C . GLY A 1 180 ? 10.353 19.455 23.499 1.00 24.05 230 GLY A C 1
ATOM 1457 O O . GLY A 1 180 ? 10.228 19.381 22.287 1.00 22.88 230 GLY A O 1
ATOM 1458 N N . GLU A 1 181 ? 10.450 18.388 24.294 1.00 20.95 231 GLU A N 1
ATOM 1459 C CA . GLU A 1 181 ? 10.502 17.025 23.756 1.00 20.25 231 GLU A CA 1
ATOM 1460 C C . GLU A 1 181 ? 9.339 16.161 24.240 1.00 18.24 231 GLU A C 1
ATOM 1461 O O . GLU A 1 181 ? 8.957 16.242 25.406 1.00 20.39 231 GLU A O 1
ATOM 1467 N N . LEU A 1 182 ? 8.811 15.322 23.347 1.00 17.72 232 LEU A N 1
ATOM 1468 C CA . LEU A 1 182 ? 7.722 14.404 23.687 1.00 17.58 232 LEU A CA 1
ATOM 1469 C C . LEU A 1 182 ? 8.271 12.989 23.824 1.00 17.48 232 LEU A C 1
ATOM 1470 O O . LEU A 1 182 ? 8.888 12.470 22.894 1.00 18.56 232 LEU A O 1
ATOM 1475 N N . SER A 1 183 ? 8.049 12.372 24.981 1.00 14.18 233 SER A N 1
ATOM 1476 C CA . SER A 1 183 ? 8.462 10.979 25.186 1.00 16.37 233 SER A CA 1
ATOM 1477 C C . SER A 1 183 ? 7.239 10.105 25.382 1.00 16.02 233 SER A C 1
ATOM 1478 O O . SER A 1 183 ? 6.144 10.606 25.644 1.00 15.83 233 SER A O 1
ATOM 1481 N N . CYS A 1 184 ? 7.434 8.802 25.228 1.00 15.30 234 CYS A N 1
ATOM 1482 C CA . CYS A 1 184 ? 6.342 7.836 25.286 1.00 14.72 234 CYS A CA 1
ATOM 1483 C C . CYS A 1 184 ? 6.822 6.599 26.024 1.00 13.83 234 CYS A C 1
ATOM 1484 O O . CYS A 1 184 ? 7.940 6.123 25.788 1.00 15.15 234 CYS A O 1
ATOM 1487 N N . GLN A 1 185 ? 5.990 6.096 26.937 1.00 11.98 235 GLN A N 1
ATOM 1488 C CA . GLN A 1 185 ? 6.251 4.785 27.520 1.00 14.98 235 GLN A CA 1
ATOM 1489 C C . GLN A 1 185 ? 5.104 3.836 27.165 1.00 14.15 235 GLN A C 1
ATOM 1490 O O . GLN A 1 185 ? 3.931 4.169 27.344 1.00 14.67 235 GLN A O 1
ATOM 1496 N N . LEU A 1 186 ? 5.447 2.657 26.658 1.00 13.45 236 LEU A N 1
ATOM 1497 C CA . LEU A 1 186 ? 4.457 1.629 26.350 1.00 14.71 236 LEU A CA 1
ATOM 1498 C C . LEU A 1 186 ? 4.489 0.558 27.426 1.00 16.30 236 LEU A C 1
ATOM 1499 O O . LEU A 1 186 ? 5.572 0.106 27.778 1.00 14.90 236 LEU A O 1
ATOM 1504 N N . TYR A 1 187 ? 3.334 0.169 27.968 1.00 11.83 237 TYR A N 1
ATOM 1505 C CA . TYR A 1 187 ? 3.279 -1.052 28.778 1.00 13.51 237 TYR A CA 1
ATOM 1506 C C . TYR A 1 187 ? 2.751 -2.186 27.902 1.00 12.73 237 TYR A C 1
ATOM 1507 O O . TYR A 1 187 ? 1.582 -2.175 27.500 1.00 14.32 237 TYR A O 1
ATOM 1516 N N . GLN A 1 188 ? 3.596 -3.171 27.631 1.00 14.04 238 GLN A N 1
ATOM 1517 C CA . GLN A 1 188 ? 3.213 -4.295 26.786 1.00 14.39 238 GLN A CA 1
ATOM 1518 C C . GLN A 1 188 ? 3.112 -5.553 27.644 1.00 14.03 238 GLN A C 1
ATOM 1519 O O . GLN A 1 188 ? 4.122 -5.977 28.218 1.00 14.68 238 GLN A O 1
ATOM 1525 N N . ARG A 1 189 ? 1.905 -6.137 27.744 1.00 15.08 239 ARG A N 1
ATOM 1526 C CA . ARG A 1 189 ? 1.682 -7.271 28.671 1.00 15.14 239 ARG A CA 1
ATOM 1527 C C . ARG A 1 189 ? 2.345 -8.546 28.173 1.00 15.55 239 ARG A C 1
ATOM 1528 O O . ARG A 1 189 ? 2.637 -9.436 28.948 1.00 14.10 239 ARG A O 1
ATOM 1536 N N . SER A 1 190 ? 2.566 -8.621 26.869 1.00 13.51 240 SER A N 1
ATOM 1537 C CA . SER A 1 190 ? 3.020 -9.854 26.245 1.00 13.95 240 SER A CA 1
ATOM 1538 C C . SER A 1 190 ? 3.874 -9.481 25.058 1.00 16.92 240 SER A C 1
ATOM 1539 O O . SER A 1 190 ? 3.410 -8.780 24.166 1.00 16.15 240 SER A O 1
ATOM 1542 N N . GLY A 1 191 ? 5.135 -9.904 25.078 1.00 13.67 241 GLY A N 1
ATOM 1543 C CA . GLY A 1 191 ? 6.059 -9.592 24.003 1.00 15.67 241 GLY A CA 1
ATOM 1544 C C . GLY A 1 191 ? 6.539 -10.860 23.336 1.00 17.00 241 GLY A C 1
ATOM 1545 O O . GLY A 1 191 ? 7.284 -11.640 23.937 1.00 16.81 241 GLY A O 1
ATOM 1546 N N . ASP A 1 192 ? 6.087 -11.063 22.102 1.00 16.86 242 ASP A N 1
ATOM 1547 C CA . ASP A 1 192 ? 6.559 -12.139 21.248 1.00 17.32 242 ASP A CA 1
ATOM 1548 C C . ASP A 1 192 ? 7.899 -11.641 20.710 1.00 15.66 242 ASP A C 1
ATOM 1549 O O . ASP A 1 192 ? 7.938 -10.839 19.772 1.00 16.22 242 ASP A O 1
ATOM 1554 N N . MET A 1 193 ? 8.999 -12.051 21.351 1.00 15.84 243 MET A N 1
ATOM 1555 C CA . MET A 1 193 ? 10.256 -11.379 21.136 1.00 15.72 243 MET A CA 1
ATOM 1556 C C . MET A 1 193 ? 10.746 -11.573 19.714 1.00 16.02 243 MET A C 1
ATOM 1557 O O . MET A 1 193 ? 11.351 -10.669 19.140 1.00 20.53 243 MET A O 1
ATOM 1562 N N . GLY A 1 194 ? 10.454 -12.740 19.145 1.00 17.80 244 GLY A N 1
ATOM 1563 C CA . GLY A 1 194 ? 10.901 -13.066 17.801 1.00 20.06 244 GLY A CA 1
ATOM 1564 C C . GLY A 1 194 ? 10.100 -12.395 16.699 1.00 22.47 244 GLY A C 1
ATOM 1565 O O . GLY A 1 194 ? 10.663 -11.801 15.778 1.00 25.15 244 GLY A O 1
ATOM 1566 N N . LEU A 1 195 ? 8.782 -12.489 16.786 1.00 18.47 245 LEU A N 1
ATOM 1567 C CA . LEU A 1 195 ? 7.929 -12.081 15.673 1.00 19.58 245 LEU A CA 1
ATOM 1568 C C . LEU A 1 195 ? 7.417 -10.664 15.811 1.00 18.99 245 LEU A C 1
ATOM 1569 O O . LEU A 1 195 ? 7.181 -9.974 14.812 1.00 22.23 245 LEU A O 1
ATOM 1574 N N . GLY A 1 196 ? 7.218 -10.230 17.045 1.00 18.10 246 GLY A N 1
ATOM 1575 C CA . GLY A 1 196 ? 6.496 -8.997 17.266 1.00 18.40 246 GLY A CA 1
ATOM 1576 C C . GLY A 1 196 ? 7.288 -7.811 17.761 1.00 18.00 246 GLY A C 1
ATOM 1577 O O . GLY A 1 196 ? 7.101 -6.691 17.278 1.00 15.68 246 GLY A O 1
ATOM 1578 N N . VAL A 1 197 ? 8.166 -8.027 18.738 1.00 15.46 247 VAL A N 1
ATOM 1579 C CA . VAL A 1 197 ? 8.677 -6.894 19.494 1.00 16.04 247 VAL A CA 1
ATOM 1580 C C . VAL A 1 197 ? 9.433 -5.824 18.650 1.00 17.38 247 VAL A C 1
ATOM 1581 O O . VAL A 1 197 ? 9.202 -4.633 18.868 1.00 16.09 247 VAL A O 1
ATOM 1585 N N . PRO A 1 198 ? 10.277 -6.223 17.666 1.00 15.61 248 PRO A N 1
ATOM 1586 C CA . PRO A 1 198 ? 10.879 -5.176 16.814 1.00 15.21 248 PRO A CA 1
ATOM 1587 C C . PRO A 1 198 ? 9.828 -4.305 16.093 1.00 15.41 248 PRO A C 1
ATOM 1588 O O . PRO A 1 198 ? 9.960 -3.063 16.031 1.00 15.02 248 PRO A O 1
ATOM 1592 N N . PHE A 1 199 ? 8.784 -4.950 15.590 1.00 14.61 249 PHE A N 1
ATOM 1593 C CA . PHE A 1 199 ? 7.670 -4.261 14.932 1.00 14.24 249 PHE A CA 1
ATOM 1594 C C . PHE A 1 199 ? 6.971 -3.326 15.933 1.00 18.12 249 PHE A C 1
ATOM 1595 O O . PHE A 1 199 ? 6.677 -2.164 15.614 1.00 14.95 249 PHE A O 1
ATOM 1603 N N . ASN A 1 200 ? 6.742 -3.825 17.153 1.00 14.28 250 ASN A N 1
ATOM 1604 C CA . ASN A 1 200 ? 6.073 -3.042 18.201 1.00 15.02 250 ASN A CA 1
ATOM 1605 C C . ASN A 1 200 ? 6.845 -1.775 18.583 1.00 15.50 250 ASN A C 1
ATOM 1606 O O . ASN A 1 200 ? 6.253 -0.714 18.802 1.00 15.25 250 ASN A O 1
ATOM 1611 N N . ILE A 1 201 ? 8.169 -1.893 18.677 1.00 14.18 251 ILE A N 1
ATOM 1612 C CA . ILE A 1 201 ? 9.022 -0.751 19.012 1.00 14.47 251 ILE A CA 1
ATOM 1613 C C . ILE A 1 201 ? 8.849 0.328 17.932 1.00 15.48 251 ILE A C 1
ATOM 1614 O O . ILE A 1 201 ? 8.717 1.518 18.232 1.00 14.65 251 ILE A O 1
ATOM 1619 N N . ALA A 1 202 ? 8.813 -0.108 16.678 1.00 15.09 252 ALA A N 1
ATOM 1620 C CA . ALA A 1 202 ? 8.635 0.820 15.564 1.00 15.33 252 ALA A CA 1
ATOM 1621 C C . ALA A 1 202 ? 7.265 1.504 15.606 1.00 16.38 252 ALA A C 1
ATOM 1622 O O . ALA A 1 202 ? 7.159 2.716 15.369 1.00 16.12 252 ALA A O 1
ATOM 1624 N N . SER A 1 203 ? 6.228 0.736 15.924 1.00 14.08 253 SER A N 1
ATOM 1625 C CA . SER A 1 203 ? 4.853 1.269 15.976 1.00 14.95 253 SER A CA 1
ATOM 1626 C C . SER A 1 203 ? 4.733 2.447 16.930 1.00 14.92 253 SER A C 1
ATOM 1627 O O . SER A 1 203 ? 4.204 3.501 16.574 1.00 13.57 253 SER A O 1
ATOM 1630 N N . TYR A 1 204 ? 5.215 2.265 18.151 1.00 16.88 254 TYR A N 1
ATOM 1631 C CA . TYR A 1 204 ? 5.010 3.306 19.149 1.00 15.11 254 TYR A CA 1
ATOM 1632 C C . TYR A 1 204 ? 6.004 4.444 19.004 1.00 15.05 254 TYR A C 1
ATOM 1633 O O . TYR A 1 204 ? 5.697 5.576 19.372 1.00 16.45 254 TYR A O 1
ATOM 1642 N N . SER A 1 205 ? 7.158 4.165 18.411 1.00 16.24 255 SER A N 1
ATOM 1643 C CA . SER A 1 205 ? 8.107 5.223 18.112 1.00 15.58 255 SER A CA 1
ATOM 1644 C C . SER A 1 205 ? 7.536 6.105 16.997 1.00 14.46 255 SER A C 1
ATOM 1645 O O . SER A 1 205 ? 7.636 7.337 17.042 1.00 16.44 255 SER A O 1
ATOM 1648 N N . LEU A 1 206 ? 6.898 5.470 16.023 1.00 15.62 256 LEU A N 1
ATOM 1649 C CA . LEU A 1 206 ? 6.224 6.224 14.959 1.00 17.62 256 LEU A CA 1
ATOM 1650 C C . LEU A 1 206 ? 5.085 7.075 15.516 1.00 16.15 256 LEU A C 1
ATOM 1651 O O . LEU A 1 206 ? 4.954 8.255 15.169 1.00 15.64 256 LEU A O 1
ATOM 1656 N N . LEU A 1 207 ? 4.272 6.484 16.390 1.00 14.56 257 LEU A N 1
ATOM 1657 C CA . LEU A 1 207 ? 3.185 7.225 17.016 1.00 14.84 257 LEU A CA 1
ATOM 1658 C C . LEU A 1 207 ? 3.711 8.474 17.708 1.00 17.33 257 LEU A C 1
ATOM 1659 O O . LEU A 1 207 ? 3.099 9.550 17.640 1.00 16.16 257 LEU A O 1
ATOM 1664 N N . THR A 1 208 ? 4.855 8.334 18.376 1.00 14.54 258 THR A N 1
ATOM 1665 C CA . THR A 1 208 ? 5.444 9.453 19.081 1.00 16.08 258 THR A CA 1
ATOM 1666 C C . THR A 1 208 ? 5.936 10.532 18.108 1.00 16.14 258 THR A C 1
ATOM 1667 O O . THR A 1 208 ? 5.743 11.720 18.367 1.00 16.18 258 THR A O 1
ATOM 1671 N N . TYR A 1 209 ? 6.550 10.126 16.999 1.00 17.14 259 TYR A N 1
ATOM 1672 C CA . TYR A 1 209 ? 6.943 11.099 15.967 1.00 17.47 259 TYR A CA 1
ATOM 1673 C C . TYR A 1 209 ? 5.740 11.878 15.459 1.00 17.68 259 TYR A C 1
ATOM 1674 O O . TYR A 1 209 ? 5.827 13.087 15.242 1.00 20.26 259 TYR A O 1
ATOM 1683 N N . MET A 1 210 ? 4.629 11.179 15.242 1.00 16.31 260 MET A N 1
ATOM 1684 C CA . MET A 1 210 ? 3.438 11.799 14.670 1.00 17.51 260 MET A CA 1
ATOM 1685 C C . MET A 1 210 ? 2.841 12.801 15.647 1.00 20.47 260 MET A C 1
ATOM 1686 O O . MET A 1 210 ? 2.492 13.924 15.270 1.00 18.87 260 MET A O 1
ATOM 1691 N N . LEU A 1 211 ? 2.729 12.390 16.907 1.00 17.13 261 LEU A N 1
ATOM 1692 C CA . LEU A 1 211 ? 2.190 13.265 17.932 1.00 16.62 261 LEU A CA 1
ATOM 1693 C C . LEU A 1 211 ? 3.061 14.498 18.127 1.00 19.29 261 LEU A C 1
ATOM 1694 O O . LEU A 1 211 ? 2.534 15.605 18.292 1.00 20.48 261 LEU A O 1
ATOM 1699 N N . ALA A 1 212 ? 4.379 14.306 18.089 1.00 18.67 262 ALA A N 1
ATOM 1700 C CA . ALA A 1 212 ? 5.306 15.411 18.284 1.00 18.46 262 ALA A CA 1
ATOM 1701 C C . ALA A 1 212 ? 5.132 16.406 17.143 1.00 18.80 262 ALA A C 1
ATOM 1702 O O . ALA A 1 212 ? 5.089 17.616 17.360 1.00 21.52 262 ALA A O 1
ATOM 1704 N N . HIS A 1 213 ? 5.014 15.878 15.932 1.00 18.88 263 HIS A N 1
ATOM 1705 C CA . HIS A 1 213 ? 4.833 16.700 14.734 1.00 21.72 263 HIS A CA 1
ATOM 1706 C C . HIS A 1 213 ? 3.569 17.551 14.820 1.00 25.43 263 HIS A C 1
ATOM 1707 O O . HIS A 1 213 ? 3.598 18.764 14.582 1.00 27.09 263 HIS A O 1
ATOM 1714 N N . VAL A 1 214 ? 2.463 16.912 15.165 1.00 22.00 264 VAL A N 1
ATOM 1715 C CA . VAL A 1 214 ? 1.181 17.598 15.246 1.00 22.19 264 VAL A CA 1
ATOM 1716 C C . VAL A 1 214 ? 1.171 18.665 16.354 1.00 24.36 264 VAL A C 1
ATOM 1717 O O . VAL A 1 214 ? 0.481 19.682 16.239 1.00 28.05 264 VAL A O 1
ATOM 1721 N N . THR A 1 215 ? 1.964 18.468 17.403 1.00 20.31 265 THR A N 1
ATOM 1722 C CA . THR A 1 215 ? 1.907 19.364 18.558 1.00 23.30 265 THR A CA 1
ATOM 1723 C C . THR A 1 215 ? 3.052 20.372 18.660 1.00 22.71 265 THR A C 1
ATOM 1724 O O . THR A 1 215 ? 3.120 21.122 19.631 1.00 27.46 265 THR A O 1
ATOM 1728 N N . GLY A 1 216 ? 3.941 20.400 17.674 1.00 24.41 266 GLY A N 1
ATOM 1729 C CA . GLY A 1 216 ? 5.036 21.361 17.673 1.00 28.63 266 GLY A CA 1
ATOM 1730 C C . GLY A 1 216 ? 6.188 21.016 18.601 1.00 28.28 266 GLY A C 1
ATOM 1731 O O . GLY A 1 216 ? 6.959 21.882 19.011 1.00 27.60 266 GLY A O 1
ATOM 1732 N N . LEU A 1 217 ? 6.313 19.735 18.924 1.00 23.48 267 LEU A N 1
ATOM 1733 C CA . LEU A 1 217 ? 7.390 19.260 19.776 1.00 21.95 267 LEU A CA 1
ATOM 1734 C C . LEU A 1 217 ? 8.395 18.428 18.978 1.00 21.57 267 LEU A C 1
ATOM 1735 O O . LEU A 1 217 ? 8.143 18.083 17.831 1.00 27.36 267 LEU A O 1
ATOM 1740 N N . ARG A 1 218 ? 9.539 18.116 19.583 1.00 20.17 268 ARG A N 1
ATOM 1741 C CA . ARG A 1 218 ? 10.486 17.190 18.972 1.00 22.91 268 ARG A CA 1
ATOM 1742 C C . ARG A 1 218 ? 10.380 15.842 19.684 1.00 20.02 268 ARG A C 1
ATOM 1743 O O . ARG A 1 218 ? 10.128 15.80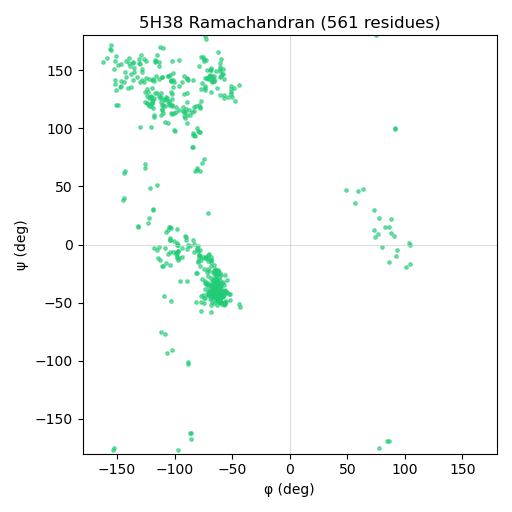8 20.886 1.00 20.60 268 ARG A O 1
ATOM 1745 N N . PRO A 1 219 ? 10.573 14.734 18.953 1.00 23.92 269 PRO A N 1
ATOM 1746 C CA . PRO A 1 219 ? 10.573 13.425 19.628 1.00 22.68 269 PRO A CA 1
ATOM 1747 C C . PRO A 1 219 ? 11.717 13.294 20.644 1.00 22.97 269 PRO A C 1
ATOM 1748 O O . PRO A 1 219 ? 12.858 13.643 20.321 1.00 23.25 269 PRO A O 1
ATOM 1752 N N . GLY A 1 220 ? 11.417 12.786 21.843 1.00 19.02 270 GLY A N 1
ATOM 1753 C CA . GLY A 1 220 ? 12.433 12.579 22.861 1.00 16.96 270 GLY A CA 1
ATOM 1754 C C . GLY A 1 220 ? 12.883 11.138 23.001 1.00 19.31 270 GLY A C 1
ATOM 1755 O O . GLY A 1 220 ? 13.829 10.701 22.341 1.00 19.20 270 GLY A O 1
ATOM 1756 N N . GLU A 1 221 ? 12.213 10.398 23.882 1.00 18.11 271 GLU A N 1
ATOM 1757 C CA . GLU A 1 221 ? 12.563 9.000 24.150 1.00 19.57 271 GLU A CA 1
ATOM 1758 C C . GLU A 1 221 ? 11.362 8.081 24.032 1.00 17.39 271 GLU A C 1
ATOM 1759 O O . GLU A 1 221 ? 10.254 8.497 24.341 1.00 18.04 271 GLU A O 1
ATOM 1765 N N . PHE A 1 222 ? 11.585 6.836 23.609 1.00 17.15 272 PHE A N 1
ATOM 1766 C CA . PHE A 1 222 ? 10.571 5.790 23.745 1.00 16.29 272 PHE A CA 1
ATOM 1767 C C . PHE A 1 222 ? 11.018 4.768 24.792 1.00 15.73 272 PHE A C 1
ATOM 1768 O O . PHE A 1 222 ? 12.067 4.148 24.640 1.00 16.86 272 PHE A O 1
ATOM 1776 N N . ILE A 1 223 ? 10.226 4.604 25.861 1.00 14.00 273 ILE A N 1
ATOM 1777 C CA . ILE A 1 223 ? 10.522 3.630 26.902 1.00 13.62 273 ILE A CA 1
ATOM 1778 C C . ILE A 1 223 ? 9.635 2.415 26.699 1.00 15.50 273 ILE A C 1
ATOM 1779 O O . ILE A 1 223 ? 8.410 2.517 26.703 1.00 16.02 273 ILE A O 1
ATOM 1784 N N . HIS A 1 224 ? 10.267 1.271 26.489 1.00 12.22 274 HIS A N 1
ATOM 1785 C CA . HIS A 1 224 ? 9.544 0.038 26.198 1.00 13.39 274 HIS A CA 1
ATOM 1786 C C . HIS A 1 224 ? 9.501 -0.816 27.446 1.00 18.00 274 HIS A C 1
ATOM 1787 O O . HIS A 1 224 ? 10.552 -1.260 27.902 1.00 16.79 274 HIS A O 1
ATOM 1794 N N . THR A 1 225 ? 8.315 -1.007 28.027 1.00 12.60 275 THR A N 1
ATOM 1795 C CA . THR A 1 225 ? 8.204 -1.820 29.241 1.00 13.49 275 THR A CA 1
ATOM 1796 C C . THR A 1 225 ? 7.448 -3.091 28.929 1.00 14.35 275 THR A C 1
ATOM 1797 O O . THR A 1 225 ? 6.356 -3.047 28.353 1.00 15.06 275 THR A O 1
ATOM 1801 N N . LEU A 1 226 ? 8.042 -4.233 29.282 1.00 12.86 276 LEU A N 1
ATOM 1802 C CA . LEU A 1 226 ? 7.427 -5.541 29.016 1.00 14.26 276 LEU A CA 1
ATOM 1803 C C . LEU A 1 226 ? 6.969 -6.252 30.274 1.00 16.20 276 LEU A C 1
ATOM 1804 O O . LEU A 1 226 ? 7.630 -6.172 31.318 1.00 16.77 276 LEU A O 1
ATOM 1809 N N . GLY A 1 227 ? 5.851 -6.965 30.145 1.00 14.95 277 GLY A N 1
ATOM 1810 C CA . GLY A 1 227 ? 5.392 -7.925 31.140 1.00 15.81 277 GLY A CA 1
ATOM 1811 C C . GLY A 1 227 ? 6.005 -9.278 30.825 1.00 15.04 277 GLY A C 1
ATOM 1812 O O . GLY A 1 227 ? 7.186 -9.498 31.095 1.00 15.76 277 GLY A O 1
ATOM 1813 N N . ASP A 1 228 ? 5.210 -10.168 30.233 1.00 14.53 278 ASP A N 1
ATOM 1814 C CA . ASP A 1 228 ? 5.671 -11.500 29.836 1.00 14.19 278 ASP A CA 1
ATOM 1815 C C . ASP A 1 228 ? 6.444 -11.406 28.527 1.00 16.03 278 ASP A C 1
ATOM 1816 O O . ASP A 1 228 ? 5.858 -11.351 27.449 1.00 16.27 278 ASP A O 1
ATOM 1821 N N . ALA A 1 229 ? 7.767 -11.366 28.640 1.00 14.13 279 ALA A N 1
ATOM 1822 C CA . ALA A 1 229 ? 8.653 -11.331 27.471 1.00 13.97 279 ALA A CA 1
ATOM 1823 C C . ALA A 1 229 ? 9.047 -12.758 27.113 1.00 16.61 279 ALA A C 1
ATOM 1824 O O . ALA A 1 229 ? 9.715 -13.436 27.898 1.00 16.86 279 ALA A O 1
ATOM 1826 N N . HIS A 1 230 ? 8.631 -13.234 25.944 1.00 15.66 280 HIS A N 1
ATOM 1827 C CA . HIS A 1 230 ? 8.805 -14.654 25.661 1.00 15.21 280 HIS A CA 1
ATOM 1828 C C . HIS A 1 230 ? 9.314 -14.959 24.264 1.00 17.81 280 HIS A C 1
ATOM 1829 O O . HIS A 1 230 ? 9.170 -14.170 23.312 1.00 15.84 280 HIS A O 1
ATOM 1836 N N . ILE A 1 231 ? 9.930 -16.126 24.169 1.00 15.93 281 ILE A N 1
ATOM 1837 C CA . ILE A 1 231 ? 10.407 -16.681 22.916 1.00 15.09 281 ILE A CA 1
ATOM 1838 C C . ILE A 1 231 ? 9.717 -18.024 22.707 1.00 18.46 281 ILE A C 1
ATOM 1839 O O . ILE A 1 231 ? 9.843 -18.926 23.542 1.00 20.00 281 ILE A O 1
ATOM 1844 N 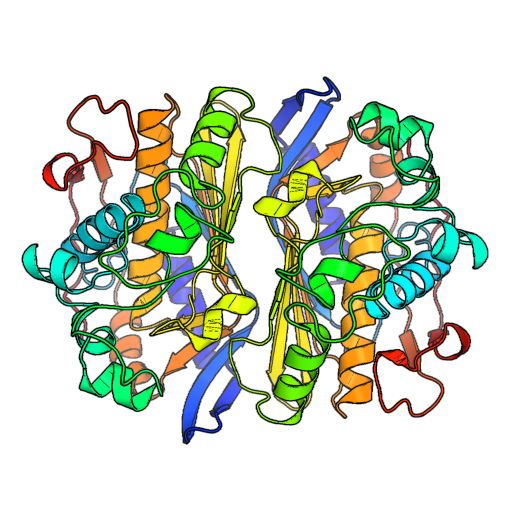N . TYR A 1 232 ? 8.953 -18.151 21.622 1.00 16.77 282 TYR A N 1
ATOM 1845 C CA . TYR A 1 232 ? 8.400 -19.445 21.246 1.00 20.52 282 TYR A CA 1
ATOM 1846 C C . TYR A 1 232 ? 9.540 -20.382 20.857 1.00 21.17 282 TYR A C 1
ATOM 1847 O O . TYR A 1 232 ? 10.506 -19.967 20.224 1.00 18.84 282 TYR A O 1
ATOM 1856 N N . LYS A 1 233 ? 9.437 -21.645 21.248 1.00 27.39 283 LYS A N 1
ATOM 1857 C CA . LYS A 1 233 ? 10.536 -22.585 21.019 1.00 26.71 283 LYS A CA 1
ATOM 1858 C C . LYS A 1 233 ? 10.901 -22.722 19.537 1.00 27.82 283 LYS A C 1
ATOM 1859 O O . LYS A 1 233 ? 12.069 -22.892 19.192 1.00 25.83 283 LYS A O 1
ATOM 1865 N N . THR A 1 234 ? 9.914 -22.612 18.654 1.00 26.09 284 THR A N 1
ATOM 1866 C CA . THR A 1 234 ? 10.176 -22.713 17.221 1.00 27.20 284 THR A CA 1
ATOM 1867 C C . THR A 1 234 ? 10.935 -21.496 16.666 1.00 25.52 284 THR A C 1
ATOM 1868 O O . THR A 1 234 ? 11.391 -21.514 15.524 1.00 30.43 284 THR A O 1
ATOM 1872 N N . HIS A 1 235 ? 11.086 -20.446 17.469 1.00 20.37 285 HIS A N 1
ATOM 1873 C CA . HIS A 1 235 ? 11.844 -19.275 17.038 1.00 24.00 285 HIS A CA 1
ATOM 1874 C C . HIS A 1 235 ? 13.287 -19.286 17.524 1.00 19.02 285 HIS A C 1
ATOM 1875 O O . HIS A 1 235 ? 14.060 -18.405 17.162 1.00 20.45 285 HIS A O 1
ATOM 1882 N N . ILE A 1 236 ? 13.659 -20.257 18.350 1.00 23.90 286 ILE A N 1
ATOM 1883 C CA . ILE A 1 236 ? 14.985 -20.184 18.960 1.00 21.52 286 ILE A CA 1
ATOM 1884 C C . ILE A 1 236 ? 16.108 -20.272 17.914 1.00 21.75 286 ILE A C 1
ATOM 1885 O O . ILE A 1 236 ? 17.036 -19.483 17.956 1.00 24.33 286 ILE A O 1
ATOM 1890 N N . GLU A 1 237 ? 15.998 -21.190 16.956 1.00 26.99 287 GLU A N 1
ATOM 1891 C CA . GLU A 1 237 ? 17.041 -21.323 15.929 1.00 24.61 287 GLU A CA 1
ATOM 1892 C C . GLU A 1 237 ? 17.227 -20.067 15.061 1.00 26.11 287 GLU A C 1
ATOM 1893 O O . GLU A 1 237 ? 18.355 -19.609 14.889 1.00 25.13 287 GLU A O 1
ATOM 1899 N N . PRO A 1 238 ? 16.133 -19.502 14.510 1.00 21.47 288 PRO A N 1
ATOM 1900 C CA . PRO A 1 238 ? 16.366 -18.267 13.760 1.00 23.36 288 PRO A CA 1
ATOM 1901 C C . PRO A 1 238 ? 16.866 -17.118 14.638 1.00 20.01 288 PRO A C 1
ATOM 1902 O O . PRO A 1 238 ? 17.607 -16.262 14.156 1.00 22.53 288 PRO A O 1
ATOM 1906 N N . LEU A 1 239 ? 16.486 -17.089 15.913 1.00 21.31 289 LEU A N 1
ATOM 1907 C CA . LEU A 1 239 ? 17.003 -16.040 16.780 1.00 19.43 289 LEU A CA 1
ATOM 1908 C C . LEU A 1 239 ? 18.496 -16.240 17.088 1.00 20.96 289 LEU A C 1
ATOM 1909 O O . LEU A 1 239 ? 19.211 -15.265 17.257 1.00 20.75 289 LEU A O 1
ATOM 1914 N N . ARG A 1 240 ? 18.952 -17.492 17.180 1.00 23.80 290 ARG A N 1
ATOM 1915 C CA . ARG A 1 240 ? 20.390 -17.760 17.329 1.00 20.63 290 ARG A CA 1
ATOM 1916 C C . ARG A 1 240 ? 21.178 -17.129 16.167 1.00 21.78 290 ARG A C 1
ATOM 1917 O O . ARG A 1 240 ? 22.240 -16.542 16.366 1.00 21.48 290 ARG A O 1
ATOM 1925 N N . LEU A 1 241 ? 20.632 -17.241 14.960 1.00 21.51 291 LEU A N 1
ATOM 1926 C CA . LEU A 1 241 ? 21.216 -16.609 13.782 1.00 24.81 291 LEU A CA 1
ATOM 1927 C C . LEU A 1 241 ? 21.222 -15.097 13.922 1.00 21.98 291 LEU A C 1
ATOM 1928 O O . LEU A 1 241 ? 22.237 -14.446 13.695 1.00 21.60 291 LEU A O 1
ATOM 1933 N N . GLN A 1 242 ? 20.081 -14.533 14.315 1.00 20.33 292 GLN A N 1
ATOM 1934 C CA . GLN A 1 242 ? 19.988 -13.090 14.444 1.00 19.83 292 GLN A CA 1
ATOM 1935 C C . GLN A 1 242 ? 21.038 -12.546 15.411 1.00 18.56 292 GLN A C 1
ATOM 1936 O O . GLN A 1 242 ? 21.634 -11.502 15.163 1.00 21.67 292 GLN A O 1
ATOM 1942 N N . LEU A 1 243 ? 21.257 -13.269 16.505 1.00 19.90 293 LEU A N 1
ATOM 1943 C CA . LEU A 1 243 ? 22.154 -12.823 17.558 1.00 20.15 293 LEU A CA 1
ATOM 1944 C C . LEU A 1 243 ? 23.626 -12.814 17.110 1.00 23.12 293 LEU A C 1
ATOM 1945 O O . LEU A 1 243 ? 24.463 -12.212 17.771 1.00 27.41 293 LEU A O 1
ATOM 1950 N N . THR A 1 244 ? 23.931 -13.445 15.981 1.00 21.34 294 THR A N 1
ATOM 1951 C CA . THR A 1 244 ? 25.307 -13.388 15.460 1.00 23.77 294 THR A CA 1
ATOM 1952 C C . THR A 1 244 ? 25.571 -12.119 14.654 1.00 24.93 294 THR A C 1
ATOM 1953 O O . THR A 1 244 ? 26.707 -11.859 14.237 1.00 22.65 294 THR A O 1
ATOM 1957 N N . ARG A 1 245 ? 24.526 -11.327 14.430 1.00 22.31 295 ARG A N 1
ATOM 1958 C CA . ARG A 1 245 ? 24.630 -10.130 13.588 1.00 23.23 295 ARG A CA 1
ATOM 1959 C C . ARG A 1 245 ? 24.927 -8.853 14.359 1.00 26.68 295 ARG A C 1
ATOM 1960 O O . ARG A 1 245 ? 24.375 -8.624 15.435 1.00 24.85 295 ARG A O 1
ATOM 1968 N N . THR A 1 246 ? 25.786 -8.004 13.797 1.00 26.17 296 THR A N 1
ATOM 1969 C CA . THR A 1 246 ? 26.099 -6.726 14.431 1.00 24.27 296 THR A CA 1
ATOM 1970 C C . THR A 1 246 ? 25.127 -5.654 13.973 1.00 23.18 296 THR A C 1
ATOM 1971 O O . THR A 1 246 ? 24.904 -5.500 12.776 1.00 24.18 296 THR A O 1
ATOM 1975 N N . PRO A 1 247 ? 24.545 -4.915 14.929 1.00 25.48 297 PRO A N 1
ATOM 1976 C CA . PRO A 1 247 ? 23.658 -3.801 14.573 1.00 25.49 297 PRO A CA 1
ATOM 1977 C C . PRO A 1 247 ? 24.327 -2.772 13.680 1.00 26.75 297 PRO A C 1
ATOM 1978 O O . PRO A 1 247 ? 25.517 -2.460 13.825 1.00 29.34 297 PRO A O 1
ATOM 1982 N N . ARG A 1 248 ? 23.549 -2.258 12.744 1.00 25.95 298 ARG A N 1
ATOM 1983 C CA . ARG A 1 248 ? 23.980 -1.150 11.914 1.00 28.01 298 ARG A CA 1
ATOM 1984 C C . ARG A 1 248 ? 23.338 0.122 12.430 1.00 27.89 298 ARG A C 1
ATOM 1985 O O . ARG A 1 248 ? 22.344 0.048 13.151 1.00 25.77 298 ARG A O 1
ATOM 1993 N N . PRO A 1 249 ? 23.931 1.286 12.115 1.00 23.59 299 PRO A N 1
ATOM 1994 C CA . PRO A 1 249 ? 23.345 2.568 12.511 1.00 24.12 299 PRO A CA 1
ATOM 1995 C C . PRO A 1 249 ? 21.854 2.650 12.179 1.00 23.01 299 PRO A C 1
ATOM 1996 O O . PRO A 1 249 ? 21.434 2.244 11.092 1.00 23.30 299 PRO A O 1
ATOM 2000 N N . PHE A 1 250 ? 21.062 3.134 13.129 1.00 22.50 300 PHE A N 1
ATOM 2001 C CA . PHE A 1 250 ? 19.630 3.312 12.900 1.00 19.96 300 PHE A CA 1
ATOM 2002 C C . PHE A 1 250 ? 19.369 4.283 11.750 1.00 21.76 300 PHE A C 1
ATOM 2003 O O . PHE A 1 250 ? 20.164 5.196 11.517 1.00 23.81 300 PHE A O 1
ATOM 2011 N N . PRO A 1 251 ? 18.236 4.113 11.049 1.00 18.65 301 PRO A N 1
ATOM 2012 C CA . PRO A 1 251 ? 17.831 5.097 10.040 1.00 22.65 301 PRO A CA 1
ATOM 2013 C C . PRO A 1 251 ? 17.342 6.390 10.685 1.00 22.33 301 PRO A C 1
ATOM 2014 O O . PRO A 1 251 ? 17.296 6.493 11.908 1.00 21.60 301 PRO A O 1
ATOM 2018 N N . ARG A 1 252 ? 17.013 7.377 9.854 1.00 21.44 302 ARG A N 1
ATOM 2019 C CA . ARG A 1 252 ? 16.350 8.586 10.309 1.00 23.92 302 ARG A CA 1
ATOM 2020 C C . ARG A 1 252 ? 14.952 8.629 9.717 1.00 26.20 302 ARG A C 1
ATOM 2021 O O . ARG A 1 252 ? 14.690 8.041 8.673 1.00 23.97 302 ARG A O 1
ATOM 2029 N N . LEU A 1 253 ? 14.045 9.309 10.405 1.00 22.87 303 LEU A N 1
ATOM 2030 C CA . LEU A 1 253 ? 12.682 9.469 9.925 1.00 24.33 303 LEU A CA 1
ATOM 2031 C C . LEU A 1 253 ? 12.377 10.942 9.713 1.00 21.91 303 LEU A C 1
ATOM 2032 O O . LEU A 1 253 ? 12.535 11.740 10.625 1.00 25.08 303 LEU A O 1
ATOM 2037 N N . GLU A 1 254 ? 11.959 11.297 8.502 1.00 28.75 304 GLU A N 1
ATOM 2038 C CA . GLU A 1 254 ? 11.558 12.666 8.209 1.00 26.30 304 GLU A CA 1
ATOM 2039 C C . GLU A 1 254 ? 10.082 12.681 7.838 1.00 25.93 304 GLU A C 1
ATOM 2040 O O . GLU A 1 254 ? 9.578 11.739 7.241 1.00 24.68 304 GLU A O 1
ATOM 2046 N N . ILE A 1 255 ? 9.391 13.748 8.222 1.00 25.93 305 ILE A N 1
ATOM 2047 C CA . ILE A 1 255 ? 7.999 13.922 7.844 1.00 22.61 305 ILE A CA 1
ATOM 2048 C C . ILE A 1 255 ? 7.927 15.047 6.806 1.00 27.76 305 ILE A C 1
ATOM 2049 O O . ILE A 1 255 ? 8.405 16.146 7.053 1.00 33.72 305 ILE A O 1
ATOM 2054 N N . LEU A 1 256 ? 7.331 14.749 5.654 1.00 30.40 306 LEU A N 1
ATOM 2055 C CA . LEU A 1 256 ? 7.553 15.524 4.422 1.00 34.67 306 LEU A CA 1
ATOM 2056 C C . LEU A 1 256 ? 6.629 16.714 4.219 1.00 39.80 306 LEU A C 1
ATOM 2057 O O . LEU A 1 256 ? 6.736 17.432 3.223 1.00 44.64 306 LEU A O 1
ATOM 2062 N N . ARG A 1 257 ? 5.723 16.918 5.158 1.00 33.00 307 ARG A N 1
ATOM 2063 C CA . ARG A 1 257 ? 4.611 17.820 4.953 1.00 34.44 307 ARG A CA 1
ATOM 2064 C C . ARG A 1 257 ? 4.190 18.344 6.313 1.00 36.81 307 ARG A C 1
ATOM 2065 O O . ARG A 1 257 ? 4.391 17.669 7.329 1.00 31.43 307 ARG A O 1
ATOM 2073 N N . SER A 1 258 ? 3.641 19.551 6.352 1.00 31.20 308 SER A N 1
ATOM 2074 C CA . SER A 1 258 ? 3.056 20.052 7.588 1.00 32.08 308 SER A CA 1
ATOM 2075 C C . SER A 1 258 ? 1.679 19.421 7.786 1.00 35.13 308 SER A C 1
ATOM 2076 O O . SER A 1 258 ? 0.774 19.615 6.976 1.00 35.34 308 SER A O 1
ATOM 2079 N N . VAL A 1 259 ? 1.522 18.650 8.859 1.00 29.28 309 VAL A N 1
ATOM 2080 C CA . VAL A 1 259 ? 0.264 17.967 9.115 1.00 25.56 309 VAL A CA 1
ATOM 2081 C C . VAL A 1 259 ? -0.296 18.420 10.453 1.00 32.40 309 VAL A C 1
ATOM 2082 O O . VAL A 1 259 ? 0.399 18.375 11.469 1.00 28.64 309 VAL A O 1
ATOM 2086 N N . SER A 1 260 ? -1.552 18.855 10.450 1.00 31.08 310 SER A N 1
ATOM 2087 C CA . SER A 1 260 ? -2.114 19.560 11.598 1.00 33.69 310 SER A CA 1
ATOM 2088 C C . SER A 1 260 ? -2.931 18.656 12.512 1.00 33.87 310 SER A C 1
ATOM 2089 O O . SER A 1 260 ? -3.271 19.043 13.628 1.00 35.61 310 SER A O 1
ATOM 2092 N N . SER A 1 261 ? -3.226 17.448 12.045 1.00 29.55 311 SER A N 1
ATOM 2093 C CA . SER A 1 261 ? -4.098 16.539 12.778 1.00 29.36 311 SER A CA 1
ATOM 2094 C C . SER A 1 261 ? -3.625 15.093 12.634 1.00 27.42 311 SER A C 1
ATOM 2095 O O . SER A 1 261 ? -3.066 14.714 11.593 1.00 29.31 311 SER A O 1
ATOM 2098 N N . MET A 1 262 ? -3.853 14.294 13.675 1.00 25.56 312 MET A N 1
ATOM 2099 C CA . MET A 1 262 ? -3.406 12.897 13.701 1.00 26.45 312 MET A CA 1
ATOM 2100 C C . MET A 1 262 ? -4.148 12.024 12.700 1.00 34.57 312 MET A C 1
ATOM 2101 O O . MET A 1 262 ? -3.770 10.874 12.468 1.00 39.53 312 MET A O 1
ATOM 2106 N N . GLU A 1 263 ? -5.207 12.571 12.117 1.00 30.82 313 GLU A N 1
ATOM 2107 C CA . GLU A 1 263 ? -6.033 11.830 11.178 1.00 29.84 313 GLU A CA 1
ATOM 2108 C C . GLU A 1 263 ? -5.661 12.146 9.730 1.00 29.50 313 GLU A C 1
ATOM 2109 O O . GLU A 1 263 ? -6.115 11.478 8.807 1.00 32.24 313 GLU A O 1
ATOM 2115 N N . GLU A 1 264 ? -4.830 13.164 9.535 1.00 27.57 314 GLU A N 1
ATOM 2116 C CA . GLU A 1 264 ? -4.534 13.654 8.192 1.00 30.19 314 GLU A CA 1
ATOM 2117 C C . GLU A 1 264 ? -3.230 13.088 7.622 1.00 24.67 314 GLU A C 1
ATOM 2118 O O . GLU A 1 264 ? -2.852 13.400 6.496 1.00 27.45 314 GLU A O 1
ATOM 2124 N N . PHE A 1 265 ? -2.537 12.254 8.394 1.00 25.63 315 PHE A N 1
ATOM 2125 C CA . PHE A 1 265 ? -1.328 11.615 7.876 1.00 22.33 315 PHE A CA 1
ATOM 2126 C C . PHE A 1 265 ? -1.660 10.584 6.812 1.00 21.53 315 PHE A C 1
ATOM 2127 O O . PHE A 1 265 ? -2.692 9.907 6.885 1.00 23.11 315 PHE A O 1
ATOM 2135 N N . THR A 1 266 ? -0.776 10.475 5.821 1.00 22.65 316 THR A N 1
ATOM 2136 C CA . THR A 1 266 ? -0.837 9.400 4.839 1.00 22.93 316 THR A CA 1
ATOM 2137 C C . THR A 1 266 ? 0.511 8.692 4.848 1.00 18.99 316 THR A C 1
ATOM 2138 O O . THR A 1 266 ? 1.507 9.267 5.293 1.00 22.22 316 THR A O 1
ATOM 2142 N N . PRO A 1 267 ? 0.551 7.434 4.378 1.00 25.48 317 PRO A N 1
ATOM 2143 C CA . PRO A 1 267 ? 1.830 6.711 4.391 1.00 23.67 317 PRO A CA 1
ATOM 2144 C C . PRO A 1 267 ? 2.957 7.454 3.676 1.00 24.68 317 PRO A C 1
ATOM 2145 O O . PRO A 1 267 ? 4.117 7.331 4.066 1.00 27.79 317 PRO A O 1
ATOM 2149 N N . ASP A 1 268 ? 2.620 8.249 2.662 1.00 29.30 318 ASP A N 1
ATOM 2150 C CA . ASP A 1 268 ? 3.653 8.931 1.892 1.00 26.11 318 ASP A CA 1
ATOM 2151 C C . ASP A 1 268 ? 4.195 10.187 2.574 1.00 26.89 318 ASP A C 1
ATOM 2152 O O . ASP A 1 268 ? 5.098 10.829 2.049 1.00 28.26 318 ASP A O 1
ATOM 2157 N N . ASP A 1 269 ? 3.667 10.524 3.751 1.00 23.01 319 ASP A N 1
ATOM 2158 C CA . ASP A 1 269 ? 4.206 11.629 4.543 1.00 23.76 319 ASP A CA 1
ATOM 2159 C C . ASP A 1 269 ? 5.509 11.268 5.237 1.00 20.40 319 ASP A C 1
ATOM 2160 O O . ASP A 1 269 ? 6.183 12.133 5.793 1.00 24.92 319 ASP A O 1
ATOM 2165 N N . PHE A 1 270 ? 5.859 9.985 5.216 1.00 23.12 320 PHE A N 1
ATOM 2166 C CA . PHE A 1 270 ? 7.007 9.511 5.983 1.00 22.08 320 PHE A CA 1
ATOM 2167 C C . PHE A 1 270 ? 8.183 9.112 5.112 1.00 23.73 320 PHE A C 1
ATOM 2168 O O . PHE A 1 270 ? 8.056 8.263 4.231 1.00 28.00 320 PHE A O 1
ATOM 2176 N N . ARG A 1 271 ? 9.328 9.725 5.387 1.00 25.95 321 ARG A N 1
ATOM 2177 C CA . ARG A 1 271 ? 10.555 9.421 4.672 1.00 30.36 321 ARG A CA 1
ATOM 2178 C C . ARG A 1 271 ? 11.537 8.738 5.603 1.00 22.65 321 ARG A C 1
ATOM 2179 O O . ARG A 1 271 ? 12.063 9.365 6.520 1.00 27.10 321 ARG A O 1
ATOM 2187 N N . LEU A 1 272 ? 11.789 7.462 5.342 1.00 24.91 322 LEU A N 1
ATOM 2188 C CA . LEU A 1 272 ? 12.770 6.691 6.106 1.00 30.07 322 LEU A CA 1
ATOM 2189 C C . LEU A 1 272 ? 14.139 6.752 5.417 1.00 23.67 322 LEU A C 1
ATOM 2190 O O . LEU A 1 272 ? 14.297 6.323 4.270 1.00 29.41 322 LEU A O 1
ATOM 2195 N N . VAL A 1 273 ? 15.120 7.314 6.114 1.00 25.17 323 VAL A N 1
ATOM 2196 C CA . VAL A 1 273 ? 16.413 7.614 5.514 1.00 28.91 323 VAL A CA 1
ATOM 2197 C C . VAL A 1 273 ? 17.495 6.654 5.972 1.00 26.89 323 VAL A C 1
ATOM 2198 O O . VAL A 1 273 ? 17.760 6.523 7.173 1.00 25.87 323 VAL A O 1
ATOM 2202 N N . ASP A 1 274 ? 18.114 5.983 5.007 1.00 23.84 324 ASP A N 1
ATOM 2203 C CA . ASP A 1 274 ? 19.291 5.154 5.269 1.00 26.03 324 ASP A CA 1
ATOM 2204 C C . ASP A 1 274 ? 18.996 3.972 6.188 1.00 23.45 324 ASP A C 1
ATOM 2205 O O . ASP A 1 274 ? 19.740 3.715 7.144 1.00 24.11 324 ASP A O 1
ATOM 2210 N N . TYR A 1 275 ? 17.919 3.254 5.892 1.00 23.11 325 TYR A N 1
ATOM 2211 C CA . TYR A 1 275 ? 17.636 2.004 6.583 1.00 23.04 325 TYR A CA 1
ATOM 2212 C C . TYR A 1 275 ? 18.374 0.886 5.853 1.00 24.94 325 TYR A C 1
ATOM 2213 O O . TYR A 1 275 ? 18.040 0.556 4.720 1.00 26.27 325 TYR A O 1
ATOM 2222 N N . CYS A 1 276 ? 19.387 0.318 6.501 1.00 22.54 326 CYS A N 1
ATOM 2223 C CA . CYS A 1 276 ? 20.190 -0.732 5.877 1.00 28.26 326 CYS A CA 1
ATOM 2224 C C . CYS A 1 276 ? 20.243 -1.966 6.752 1.00 26.28 326 CYS A C 1
ATOM 2225 O O . CYS A 1 276 ? 21.297 -2.281 7.312 1.00 25.47 326 CYS A O 1
ATOM 2228 N N . PRO A 1 277 ? 19.113 -2.670 6.883 1.00 20.90 327 PRO A N 1
ATOM 2229 C CA . PRO A 1 277 ? 19.105 -3.831 7.772 1.00 23.55 327 PRO A CA 1
ATOM 2230 C C . PRO A 1 277 ? 19.836 -5.030 7.205 1.00 23.88 327 PRO A C 1
ATOM 2231 O O . PRO A 1 277 ? 20.046 -5.136 5.989 1.00 22.83 327 PRO A O 1
ATOM 2235 N N . HIS A 1 278 ? 20.225 -5.926 8.103 1.00 21.98 328 HIS A N 1
ATOM 2236 C CA . HIS A 1 278 ? 20.484 -7.315 7.753 1.00 22.08 328 HIS A CA 1
ATOM 2237 C C . HIS A 1 278 ? 19.202 -7.926 7.171 1.00 24.71 328 HIS A C 1
ATOM 2238 O O . HIS A 1 278 ? 18.104 -7.405 7.408 1.00 24.15 328 HIS A O 1
ATOM 2245 N N . PRO A 1 279 ? 19.319 -9.035 6.416 1.00 23.59 329 PRO A N 1
ATOM 2246 C CA . PRO A 1 279 ? 18.162 -9.648 5.757 1.00 23.60 329 PRO A CA 1
ATOM 2247 C C . PRO A 1 279 ? 17.023 -10.079 6.671 1.00 26.90 329 PRO A C 1
ATOM 2248 O O . PRO A 1 279 ? 17.215 -10.411 7.846 1.00 24.58 329 PRO A O 1
ATOM 2252 N N . THR A 1 280 ? 15.827 -10.058 6.100 1.00 23.61 330 THR A N 1
ATOM 2253 C CA . THR A 1 280 ? 14.649 -10.629 6.720 1.00 22.81 330 THR A CA 1
ATOM 2254 C C . THR A 1 280 ? 14.930 -11.992 7.332 1.00 24.47 330 THR A C 1
ATOM 2255 O O . THR A 1 280 ? 15.633 -12.815 6.738 1.00 26.04 330 THR A O 1
ATOM 2259 N N . ILE A 1 281 ? 14.399 -12.223 8.529 1.00 23.90 331 ILE A N 1
ATOM 2260 C CA . ILE A 1 281 ? 14.455 -13.541 9.142 1.00 23.35 331 ILE A CA 1
ATOM 2261 C C . ILE A 1 281 ? 13.050 -14.069 9.359 1.00 27.19 331 ILE A C 1
ATOM 2262 O O . ILE A 1 281 ? 12.273 -13.473 10.105 1.00 30.31 331 ILE A O 1
ATOM 2267 N N . ARG A 1 282 ? 12.727 -15.182 8.703 1.00 29.26 332 ARG A N 1
ATOM 2268 C CA . ARG A 1 282 ? 11.434 -15.837 8.877 1.00 31.50 332 ARG A CA 1
ATOM 2269 C C . ARG A 1 282 ? 11.453 -16.691 10.141 1.00 29.57 332 ARG A C 1
ATOM 2270 O O . ARG A 1 282 ? 12.249 -17.621 10.263 1.00 37.26 332 ARG A O 1
ATOM 2272 N N . MET A 1 283 ? 10.574 -16.368 11.080 1.00 34.57 333 MET A N 1
ATOM 2273 C CA . MET A 1 283 ? 10.573 -17.053 12.362 1.00 31.21 333 MET A CA 1
ATOM 2274 C C . MET A 1 283 ? 9.845 -18.391 12.280 1.00 41.17 333 MET A C 1
ATOM 2275 O O . MET A 1 283 ? 10.271 -19.374 12.898 1.00 41.14 333 MET A O 1
ATOM 2280 N N . PRO B 1 1 ? 23.343 -6.262 46.835 1.00 40.99 51 PRO B N 1
ATOM 2281 C CA . PRO B 1 1 ? 22.951 -4.943 47.308 1.00 32.67 51 PRO B CA 1
ATOM 2282 C C . PRO B 1 1 ? 21.535 -4.972 47.884 1.00 33.07 51 PRO B C 1
ATOM 2283 O O . PRO B 1 1 ? 20.646 -5.621 47.322 1.00 34.18 51 PRO B O 1
ATOM 2285 N N . HIS B 1 2 ? 21.341 -4.270 49.001 1.00 28.17 52 HIS B N 1
ATOM 2286 C CA . HIS B 1 2 ? 20.022 -4.107 49.613 1.00 26.90 52 HIS B CA 1
ATOM 2287 C C . HIS B 1 2 ? 19.071 -3.477 48.601 1.00 25.66 52 HIS B C 1
ATOM 2288 O O . HIS B 1 2 ? 19.386 -2.439 48.023 1.00 24.17 52 HIS B O 1
ATOM 2295 N N . GLU B 1 3 ? 17.910 -4.092 48.401 1.00 22.97 53 GLU B N 1
ATOM 2296 C CA . GLU B 1 3 ? 16.975 -3.643 47.361 1.00 25.06 53 GLU B CA 1
ATOM 2297 C C . GLU B 1 3 ? 16.422 -2.232 47.568 1.00 21.29 53 GLU B C 1
ATOM 2298 O O . GLU B 1 3 ? 16.018 -1.581 46.600 1.00 21.27 53 GLU B O 1
ATOM 2304 N N . GLU B 1 4 ? 16.406 -1.744 48.807 1.00 21.64 54 GLU B N 1
ATOM 2305 C CA . GLU B 1 4 ? 15.927 -0.387 49.065 1.00 20.66 54 GLU B CA 1
ATOM 2306 C C . GLU B 1 4 ? 16.837 0.665 48.413 1.00 20.81 54 GLU B C 1
ATOM 2307 O O . GLU B 1 4 ? 16.411 1.791 48.156 1.00 20.00 54 GLU B O 1
ATOM 2313 N N . LEU B 1 5 ? 18.082 0.289 48.121 1.00 21.32 55 LEU B N 1
ATOM 2314 C CA . LEU B 1 5 ? 19.005 1.181 47.423 1.00 19.60 55 LEU B CA 1
ATOM 2315 C C . LEU B 1 5 ? 18.486 1.592 46.041 1.00 22.45 55 LEU B C 1
ATOM 2316 O O . LEU B 1 5 ? 18.840 2.655 45.540 1.00 21.12 55 LEU B O 1
ATOM 2321 N N . GLN B 1 6 ? 17.645 0.758 45.424 1.00 22.05 56 GLN B N 1
ATOM 2322 C CA . GLN B 1 6 ? 17.036 1.141 44.153 1.00 23.75 56 GLN B CA 1
ATOM 2323 C C . GLN B 1 6 ? 16.192 2.401 44.320 1.00 21.01 56 GLN B C 1
ATOM 2324 O O . GLN B 1 6 ? 16.311 3.343 43.545 1.00 19.34 56 GLN B O 1
ATOM 2330 N N . TYR B 1 7 ? 15.317 2.396 45.322 1.00 19.92 57 TYR B N 1
ATOM 2331 C CA . TYR B 1 7 ? 14.475 3.554 45.601 1.00 17.73 57 TYR B CA 1
ATOM 2332 C C . TYR B 1 7 ? 15.326 4.780 45.928 1.00 19.42 57 TYR B C 1
ATOM 2333 O O . TYR B 1 7 ? 15.062 5.876 45.443 1.00 19.13 57 TYR B O 1
ATOM 2342 N N . LEU B 1 8 ? 16.370 4.592 46.733 1.00 20.21 58 LEU B N 1
ATOM 2343 C CA . LEU B 1 8 ? 17.210 5.721 47.115 1.00 21.91 58 LEU B CA 1
ATOM 2344 C C . LEU B 1 8 ? 17.980 6.253 45.904 1.00 17.69 58 LEU B C 1
ATOM 2345 O O . LEU B 1 8 ? 18.125 7.463 45.743 1.00 21.28 58 LEU B O 1
ATOM 2350 N N . ARG B 1 9 ? 18.429 5.353 45.032 1.00 21.16 59 ARG B N 1
ATOM 2351 C CA . ARG B 1 9 ? 19.075 5.753 43.782 1.00 19.43 59 ARG B CA 1
ATOM 2352 C C . ARG B 1 9 ? 18.123 6.553 42.891 1.00 22.93 59 ARG B C 1
ATOM 2353 O O . ARG B 1 9 ? 18.518 7.537 42.266 1.00 23.30 59 ARG B O 1
ATOM 2361 N N . GLN B 1 10 ? 16.867 6.124 42.829 1.00 21.66 60 GLN B N 1
ATOM 2362 C CA . GLN B 1 10 ? 15.879 6.843 42.033 1.00 21.16 60 GLN B CA 1
ATOM 2363 C C . GLN B 1 10 ? 15.698 8.273 42.560 1.00 19.98 60 GLN B C 1
ATOM 2364 O O . GLN B 1 10 ? 15.596 9.223 41.776 1.00 21.65 60 GLN B O 1
ATOM 2370 N N . LEU B 1 11 ? 15.682 8.435 43.884 1.00 21.26 61 LEU B N 1
ATOM 2371 C CA . LEU B 1 11 ? 15.630 9.770 44.472 1.00 23.03 61 LEU B CA 1
ATOM 2372 C C . LEU B 1 11 ? 16.806 10.608 44.008 1.00 21.09 61 LEU B C 1
ATOM 2373 O O . LEU B 1 11 ? 16.629 11.742 43.558 1.00 22.81 61 LEU B O 1
ATOM 2378 N N . ARG B 1 12 ? 18.004 10.044 44.138 1.00 25.64 62 ARG B N 1
ATOM 2379 C CA . ARG B 1 12 ? 19.221 10.758 43.769 1.00 24.84 62 ARG B CA 1
ATOM 2380 C C . ARG B 1 12 ? 19.221 11.151 42.299 1.00 24.75 62 ARG B C 1
ATOM 2381 O O . ARG B 1 12 ? 19.641 12.253 41.953 1.00 25.28 62 ARG B O 1
ATOM 2389 N N . GLU B 1 13 ? 18.754 10.254 41.432 1.00 22.49 63 GLU B N 1
ATOM 2390 C CA . GLU B 1 13 ? 18.697 10.549 39.999 1.00 19.89 63 GLU B CA 1
ATOM 2391 C C . GLU B 1 13 ? 17.748 11.702 39.702 1.00 21.74 63 GLU B C 1
ATOM 2392 O O . GLU B 1 13 ? 18.055 12.572 38.885 1.00 24.19 63 GLU B O 1
ATOM 2394 N N . ILE B 1 14 ? 16.583 11.706 40.346 1.00 19.33 64 ILE B N 1
ATOM 2395 C CA . ILE B 1 14 ? 15.621 12.779 40.133 1.00 21.73 64 ILE B CA 1
ATOM 2396 C C . ILE B 1 14 ? 16.181 14.122 40.615 1.00 21.72 64 ILE B C 1
ATOM 2397 O O . ILE B 1 14 ? 16.040 15.136 39.939 1.00 22.50 64 ILE B O 1
ATOM 2402 N N . LEU B 1 15 ? 16.813 14.124 41.781 1.00 23.08 65 LEU B N 1
ATOM 2403 C CA . LEU B 1 15 ? 17.419 15.353 42.282 1.00 24.42 65 LEU B CA 1
ATOM 2404 C C . LEU B 1 15 ? 18.527 15.846 41.362 1.00 24.08 65 LEU B C 1
ATOM 2405 O O . LEU B 1 15 ? 18.685 17.047 41.160 1.00 31.47 65 LEU B O 1
ATOM 2410 N N . CYS B 1 16 ? 19.281 14.914 40.797 1.00 25.86 66 CYS B N 1
ATOM 2411 C CA . CYS B 1 16 ? 20.438 15.250 39.980 1.00 26.33 66 CYS B CA 1
ATOM 2412 C C . CYS B 1 16 ? 20.036 15.782 38.611 1.00 32.75 66 CYS B C 1
ATOM 2413 O O . CYS B 1 16 ? 20.515 16.835 38.195 1.00 29.65 66 CYS B O 1
ATOM 2416 N N . ARG B 1 17 ? 19.159 15.069 37.907 1.00 25.05 67 ARG B N 1
ATOM 2417 C CA . ARG B 1 17 ? 18.867 15.446 36.532 1.00 26.37 67 ARG B CA 1
ATOM 2418 C C . ARG B 1 17 ? 17.378 15.517 36.202 1.00 21.31 67 ARG B C 1
ATOM 2419 O O . ARG B 1 17 ? 17.003 15.588 35.030 1.00 27.03 67 ARG B O 1
ATOM 2427 N N . GLY B 1 18 ? 16.541 15.537 37.230 1.00 23.36 68 GLY B N 1
ATOM 2428 C CA . GLY B 1 18 ? 15.119 15.744 37.029 1.00 26.25 68 GLY B CA 1
ATOM 2429 C C . GLY B 1 18 ? 14.788 17.044 36.320 1.00 27.95 68 GLY B C 1
ATOM 2430 O O . GLY B 1 18 ? 15.471 18.075 36.470 1.00 27.47 68 GLY B O 1
ATOM 2431 N N . SER B 1 19 ? 13.730 16.992 35.524 1.00 22.24 69 SER B N 1
ATOM 2432 C CA . SER B 1 19 ? 13.226 18.171 34.862 1.00 26.53 69 SER B CA 1
ATOM 2433 C C . SER B 1 19 ? 12.448 19.018 35.856 1.00 30.08 69 SER B C 1
ATOM 2434 O O . SER B 1 19 ? 11.634 18.509 36.643 1.00 28.46 69 SER B O 1
ATOM 2437 N N . ASP B 1 20 ? 12.720 20.317 35.831 1.00 29.82 70 ASP B N 1
ATOM 2438 C CA . ASP B 1 20 ? 12.030 21.264 36.685 1.00 30.52 70 ASP B CA 1
ATOM 2439 C C . ASP B 1 20 ? 10.823 21.786 35.933 1.00 33.81 70 ASP B C 1
ATOM 2440 O O . ASP B 1 20 ? 10.962 22.540 34.969 1.00 35.77 70 ASP B O 1
ATOM 2445 N N . ARG B 1 21 ? 9.638 21.375 36.374 1.00 28.26 71 ARG B N 1
ATOM 2446 C CA . ARG B 1 21 ? 8.406 21.680 35.663 1.00 37.31 71 ARG B CA 1
ATOM 2447 C C . ARG B 1 21 ? 7.328 22.069 36.652 1.00 38.44 71 ARG B C 1
ATOM 2448 O O . ARG B 1 21 ? 7.301 21.574 37.777 1.00 41.80 71 ARG B O 1
ATOM 2456 N N . LEU B 1 22 ? 6.448 22.971 36.232 1.00 44.29 72 LEU B N 1
ATOM 2457 C CA . LEU B 1 22 ? 5.273 23.318 37.017 1.00 45.93 72 LEU B CA 1
ATOM 2458 C C . LEU B 1 22 ? 4.034 22.692 36.381 1.00 48.78 72 LEU B C 1
ATOM 2459 O O . LEU B 1 22 ? 3.941 22.588 35.155 1.00 42.70 72 LEU B O 1
ATOM 2464 N N . ASP B 1 23 ? 3.090 22.269 37.217 1.00 52.07 73 ASP B N 1
ATOM 2465 C CA . ASP B 1 23 ? 1.830 21.721 36.726 1.00 56.15 73 ASP B CA 1
ATOM 2466 C C . ASP B 1 23 ? 0.832 22.849 36.473 1.00 57.51 73 ASP B C 1
ATOM 2467 O O . ASP B 1 23 ? 1.207 24.025 36.442 1.00 58.49 73 ASP B O 1
ATOM 2469 N N . ARG B 1 24 ? -0.436 22.491 36.281 1.00 58.95 74 ARG B N 1
ATOM 2470 C CA . ARG B 1 24 ? -1.500 23.485 36.171 1.00 59.50 74 ARG B CA 1
ATOM 2471 C C . ARG B 1 24 ? -1.888 23.970 37.565 1.00 60.34 74 ARG B C 1
ATOM 2472 O O . ARG B 1 24 ? -2.576 24.982 37.717 1.00 61.74 74 ARG B O 1
ATOM 2474 N N . THR B 1 25 ? -1.438 23.233 38.578 1.00 60.08 75 THR B N 1
ATOM 2475 C CA . THR B 1 25 ? -1.625 23.622 39.971 1.00 60.48 75 THR B CA 1
ATOM 2476 C C . THR B 1 25 ? -0.621 24.705 40.357 1.00 58.84 75 THR B C 1
ATOM 2477 O O . THR B 1 25 ? -0.803 25.419 41.349 1.00 59.03 75 THR B O 1
ATOM 2479 N N . GLY B 1 26 ? 0.438 24.822 39.559 1.00 58.33 76 GLY B N 1
ATOM 2480 C CA . GLY B 1 26 ? 1.502 25.770 39.823 1.00 54.59 76 GLY B CA 1
ATOM 2481 C C . GLY B 1 26 ? 2.546 25.200 40.765 1.00 55.90 76 GLY B C 1
ATOM 2482 O O . GLY B 1 26 ? 3.649 25.742 40.882 1.00 56.17 76 GLY B O 1
ATOM 2483 N N . ILE B 1 27 ? 2.195 24.106 41.440 1.00 52.51 77 ILE B N 1
ATOM 2484 C CA . ILE B 1 27 ? 3.122 23.410 42.329 1.00 49.03 77 ILE B CA 1
ATOM 2485 C C . ILE B 1 27 ? 4.237 22.764 41.513 1.00 50.79 77 ILE B C 1
ATOM 2486 O O . ILE B 1 27 ? 3.979 22.089 40.510 1.00 49.71 77 ILE B O 1
ATOM 2488 N N . GLY B 1 28 ? 5.478 22.981 41.937 1.00 38.81 78 GLY B N 1
ATOM 2489 C CA . GLY B 1 28 ? 6.619 22.534 41.164 1.00 36.08 78 GLY B CA 1
ATOM 2490 C C . GLY B 1 28 ? 7.094 21.155 41.557 1.00 25.25 78 GLY B C 1
ATOM 2491 O O . GLY B 1 28 ? 7.029 20.765 42.726 1.00 28.22 78 GLY B O 1
ATOM 2492 N N . THR B 1 29 ? 7.562 20.401 40.571 1.00 27.36 79 THR B N 1
ATOM 2493 C CA . THR B 1 29 ? 8.201 19.132 40.850 1.00 23.14 79 THR B CA 1
ATOM 2494 C C . THR B 1 29 ? 9.500 19.036 40.111 1.00 23.07 79 THR B C 1
ATOM 2495 O O . THR B 1 29 ? 9.722 19.736 39.128 1.00 26.29 79 THR B O 1
ATOM 2499 N N . LEU B 1 30 ? 10.353 18.147 40.588 1.00 20.24 80 LEU B N 1
ATOM 2500 C CA . LEU B 1 30 ? 11.441 17.642 39.784 1.00 19.60 80 LEU B CA 1
ATOM 2501 C C . LEU B 1 30 ? 10.998 16.276 39.297 1.00 23.51 80 LEU B C 1
ATOM 2502 O O . LEU B 1 30 ? 10.469 15.504 40.081 1.00 19.92 80 LEU B O 1
ATOM 2507 N N . SER B 1 31 ? 11.195 15.961 38.025 1.00 24.15 81 SER B N 1
ATOM 2508 C CA . SER B 1 31 ? 10.709 14.662 37.563 1.00 24.16 81 SER B CA 1
ATOM 2509 C C . SER B 1 31 ? 11.555 14.000 36.495 1.00 22.75 81 SER B C 1
ATOM 2510 O O . SER B 1 31 ? 12.292 14.650 35.756 1.00 22.60 81 SER B O 1
ATOM 2513 N N . LEU B 1 32 ? 11.440 12.677 36.449 1.00 20.45 82 LEU B N 1
ATOM 2514 C CA . LEU B 1 32 ? 12.012 11.863 35.399 1.00 17.81 82 LEU B CA 1
ATOM 2515 C C . LEU B 1 32 ? 10.918 10.922 34.907 1.00 19.27 82 LEU B C 1
ATOM 2516 O O . LEU B 1 32 ? 9.959 10.642 35.631 1.00 19.81 82 LEU B O 1
ATOM 2521 N N . PHE B 1 33 ? 11.061 10.451 33.677 1.00 17.86 83 PHE B N 1
ATOM 2522 C CA . PHE B 1 33 ? 10.016 9.627 33.061 1.00 18.07 83 PHE B CA 1
ATOM 2523 C C . PHE B 1 33 ? 10.559 8.251 32.709 1.00 18.01 83 PHE B C 1
ATOM 2524 O O . PHE B 1 33 ? 11.520 8.129 31.948 1.00 18.55 83 PHE B O 1
ATOM 2532 N N . GLY B 1 34 ? 9.939 7.214 33.266 1.00 16.62 84 GLY B N 1
ATOM 2533 C CA . GLY B 1 34 ? 10.296 5.850 32.931 1.00 18.77 84 GLY B CA 1
ATOM 2534 C C . GLY B 1 34 ? 11.360 5.297 33.857 1.00 19.36 84 GLY B C 1
ATOM 2535 O O . GLY B 1 34 ? 12.549 5.571 33.695 1.00 18.71 84 GLY B O 1
ATOM 2536 N N . MET B 1 35 ? 10.928 4.523 34.841 1.00 18.93 85 MET B N 1
ATOM 2537 C CA . MET B 1 35 ? 11.828 3.848 35.765 1.00 17.99 85 MET B CA 1
ATOM 2538 C C . MET B 1 35 ? 11.333 2.443 36.046 1.00 21.29 85 MET B C 1
ATOM 2539 O O . MET B 1 35 ? 10.152 2.160 35.879 1.00 18.40 85 MET B O 1
ATOM 2544 N N . GLN B 1 36 ? 12.216 1.584 36.533 1.00 19.36 86 GLN B N 1
ATOM 2545 C CA . GLN B 1 36 ? 11.810 0.239 36.922 1.00 16.67 86 GLN B CA 1
ATOM 2546 C C . GLN B 1 36 ? 12.729 -0.271 38.028 1.00 21.37 86 GLN B C 1
ATOM 2547 O O . GLN B 1 36 ? 13.951 -0.059 37.983 1.00 20.95 86 GLN B O 1
ATOM 2553 N N . ALA B 1 37 ? 12.130 -0.923 39.022 1.00 17.39 87 ALA B N 1
ATOM 2554 C CA . ALA B 1 37 ? 12.859 -1.521 40.141 1.00 18.69 87 ALA B CA 1
ATOM 2555 C C . ALA B 1 37 ? 12.246 -2.883 40.460 1.00 18.73 87 ALA B C 1
ATOM 2556 O O . ALA B 1 37 ? 11.065 -3.110 40.160 1.00 18.61 87 ALA B O 1
ATOM 2558 N N . ARG B 1 38 ? 13.039 -3.792 41.037 1.00 16.28 88 ARG B N 1
ATOM 2559 C CA . ARG B 1 38 ? 12.568 -5.136 41.375 1.00 17.50 88 ARG B CA 1
ATOM 2560 C C . ARG B 1 38 ? 12.761 -5.431 42.856 1.00 20.29 88 ARG B C 1
ATOM 2561 O O . ARG B 1 38 ? 13.852 -5.225 43.392 1.00 19.97 88 ARG B O 1
ATOM 2569 N N . TYR B 1 39 ? 11.712 -5.936 43.499 1.00 19.03 89 TYR B N 1
ATOM 2570 C CA . TYR B 1 39 ? 11.766 -6.270 44.924 1.00 20.72 89 TYR B CA 1
ATOM 2571 C C . TYR B 1 39 ? 11.411 -7.735 45.137 1.00 22.87 89 TYR B C 1
ATOM 2572 O O . TYR B 1 39 ? 10.318 -8.178 44.772 1.00 23.55 89 TYR B O 1
ATOM 2581 N N . SER B 1 40 ? 12.332 -8.498 45.723 1.00 19.60 90 SER B N 1
ATOM 2582 C CA . SER B 1 40 ? 12.069 -9.905 46.009 1.00 20.18 90 SER B CA 1
ATOM 2583 C C . SER B 1 40 ? 11.068 -10.044 47.155 1.00 19.63 90 SER B C 1
ATOM 2584 O O . SER B 1 40 ? 11.094 -9.266 48.104 1.00 23.97 90 SER B O 1
ATOM 2587 N N . LEU B 1 41 ? 10.201 -11.045 47.061 1.00 20.32 91 LEU B N 1
ATOM 2588 C CA . LEU B 1 41 ? 9.153 -11.266 48.054 1.00 20.69 91 LEU B CA 1
ATOM 2589 C C . LEU B 1 41 ? 9.330 -12.613 48.731 1.00 21.31 91 LEU B C 1
ATOM 2590 O O . LEU B 1 41 ? 8.569 -12.958 49.630 1.00 19.89 91 LEU B O 1
ATOM 2595 N N . ARG B 1 42 ? 10.330 -13.369 48.283 1.00 23.34 92 ARG B N 1
ATOM 2596 C CA . ARG B 1 42 ? 10.496 -14.758 48.702 1.00 27.48 92 ARG B CA 1
ATOM 2597 C C . ARG B 1 42 ? 10.858 -14.887 50.178 1.00 29.99 92 ARG B C 1
ATOM 2598 O O . ARG B 1 42 ? 10.244 -15.658 50.907 1.00 32.29 92 ARG B O 1
ATOM 2606 N N . ASP B 1 43 ? 11.859 -14.130 50.605 1.00 27.61 93 ASP B N 1
ATOM 2607 C CA . ASP B 1 43 ? 12.444 -14.313 51.933 1.00 34.27 93 ASP B CA 1
ATOM 2608 C C . ASP B 1 43 ? 12.239 -13.116 52.842 1.00 32.60 93 ASP B C 1
ATOM 2609 O O . ASP B 1 43 ? 12.621 -13.150 54.014 1.00 28.89 93 ASP B O 1
ATOM 2614 N N . HIS B 1 44 ? 11.666 -12.048 52.292 1.00 25.00 94 HIS B N 1
ATOM 2615 C CA . HIS B 1 44 ? 11.388 -10.844 53.055 1.00 23.77 94 HIS B CA 1
ATOM 2616 C C . HIS B 1 44 ? 10.245 -10.075 52.413 1.00 21.75 94 HIS B C 1
ATOM 2617 O O . HIS B 1 44 ? 9.762 -10.428 51.325 1.00 21.65 94 HIS B O 1
ATOM 2624 N N . PHE B 1 45 ? 9.798 -9.049 53.119 1.00 19.55 95 PHE B N 1
ATOM 2625 C CA . PHE B 1 45 ? 8.754 -8.179 52.627 1.00 19.46 95 PHE B CA 1
ATOM 2626 C C . PHE B 1 45 ? 9.325 -6.775 52.494 1.00 17.54 95 PHE B C 1
ATOM 2627 O O . PHE B 1 45 ? 9.880 -6.234 53.451 1.00 19.64 95 PHE B O 1
ATOM 2635 N N . PRO B 1 46 ? 9.203 -6.167 51.295 1.00 19.58 96 PRO B N 1
ATOM 2636 C CA . PRO B 1 46 ? 9.908 -4.909 51.029 1.00 18.24 96 PRO B CA 1
ATOM 2637 C C . PRO B 1 46 ? 9.204 -3.704 51.604 1.00 21.17 96 PRO B C 1
ATOM 2638 O O . PRO B 1 46 ? 8.745 -2.851 50.864 1.00 19.14 96 PRO B O 1
ATOM 2642 N N . LEU B 1 47 ? 9.101 -3.641 52.928 1.00 19.14 97 LEU B N 1
ATOM 2643 C CA . LEU B 1 47 ? 8.595 -2.454 53.593 1.00 18.71 97 LEU B CA 1
ATOM 2644 C C . LEU B 1 47 ? 9.781 -1.554 53.888 1.00 22.23 97 LEU B C 1
ATOM 2645 O O . LEU B 1 47 ? 10.656 -1.956 54.651 1.00 21.28 97 LEU B O 1
ATOM 2650 N N . LEU B 1 48 ? 9.829 -0.352 53.304 1.00 19.45 98 LEU B N 1
ATOM 2651 C CA . LEU B 1 48 ? 11.080 0.415 53.334 1.00 20.77 98 LEU B CA 1
ATOM 2652 C C . LEU B 1 48 ? 11.483 0.818 54.759 1.00 21.44 98 LEU B C 1
ATOM 2653 O O . LEU B 1 48 ? 10.629 1.011 55.633 1.00 20.40 98 LEU B O 1
ATOM 2658 N N . THR B 1 49 ? 12.793 0.928 54.975 1.00 20.28 99 THR B N 1
ATOM 2659 C CA . THR B 1 49 ? 13.339 1.112 56.319 1.00 24.58 99 THR B CA 1
ATOM 2660 C C . THR B 1 49 ? 14.001 2.469 56.577 1.00 26.91 99 THR B C 1
ATOM 2661 O O . THR B 1 49 ? 14.268 2.796 57.734 1.00 27.20 99 THR B O 1
ATOM 2665 N N . THR B 1 50 ? 14.282 3.261 55.540 1.00 19.95 100 THR B N 1
ATOM 2666 C CA . THR B 1 50 ? 14.938 4.552 55.786 1.00 20.50 100 THR B CA 1
ATOM 2667 C C . THR B 1 50 ? 13.958 5.612 56.297 1.00 22.95 100 THR B C 1
ATOM 2668 O O . THR B 1 50 ? 14.351 6.735 56.645 1.00 22.87 100 THR B O 1
ATOM 2672 N N . LYS B 1 51 ? 12.681 5.248 56.341 1.00 24.15 101 LYS B N 1
ATOM 2673 C CA . LYS B 1 51 ? 11.680 5.983 57.110 1.00 21.57 101 LYS B CA 1
ATOM 2674 C C . LYS B 1 51 ? 10.608 4.976 57.519 1.00 21.97 101 LYS B C 1
ATOM 2675 O O . LYS B 1 51 ? 10.493 3.923 56.896 1.00 24.19 101 LYS B O 1
ATOM 2681 N N . ARG B 1 52 ? 9.842 5.273 58.564 1.00 23.58 102 ARG B N 1
ATOM 2682 C CA . ARG B 1 52 ? 8.776 4.367 58.984 1.00 22.62 102 ARG B CA 1
ATOM 2683 C C . ARG B 1 52 ? 7.568 4.514 58.058 1.00 22.75 102 ARG B C 1
ATOM 2684 O O . ARG B 1 52 ? 6.983 5.587 57.963 1.00 24.94 102 ARG B O 1
ATOM 2692 N N . VAL B 1 53 ? 7.214 3.429 57.374 1.00 22.11 103 VAL B N 1
ATOM 2693 C CA . VAL B 1 53 ? 6.062 3.410 56.475 1.00 18.85 103 VAL B CA 1
ATOM 2694 C C . VAL B 1 53 ? 4.799 3.042 57.248 1.00 21.30 103 VAL B C 1
ATOM 2695 O O . VAL B 1 53 ? 4.855 2.201 58.150 1.00 21.32 103 VAL B O 1
ATOM 2699 N N . PHE B 1 54 ? 3.677 3.678 56.904 1.00 18.51 104 PHE B N 1
ATOM 2700 C CA . PHE B 1 54 ? 2.393 3.481 57.595 1.00 18.39 104 PHE B CA 1
ATOM 2701 C C . PHE B 1 54 ? 1.719 2.131 57.252 1.00 19.61 104 PHE B C 1
ATOM 2702 O O . PHE B 1 54 ? 0.737 2.080 56.523 1.00 18.64 104 PHE B O 1
ATOM 2710 N N . TRP B 1 55 ? 2.258 1.045 57.793 1.00 17.49 105 TRP B N 1
ATOM 2711 C CA . TRP B 1 55 ? 1.792 -0.309 57.481 1.00 18.82 105 TRP B CA 1
ATOM 2712 C C . TRP B 1 55 ? 0.300 -0.530 57.757 1.00 19.49 105 TRP B C 1
ATOM 2713 O O . TRP B 1 55 ? -0.412 -1.144 56.949 1.00 18.32 105 TRP B O 1
ATOM 2724 N N . ARG B 1 56 ? -0.184 -0.039 58.898 1.00 19.46 106 ARG B N 1
ATOM 2725 C CA . ARG B 1 56 ? -1.586 -0.231 59.249 1.00 18.49 106 ARG B CA 1
ATOM 2726 C C . ARG B 1 56 ? -2.493 0.383 58.177 1.00 17.46 106 ARG B C 1
ATOM 2727 O O . ARG B 1 56 ? -3.528 -0.193 57.813 1.00 19.42 106 ARG B O 1
ATOM 2735 N N . GLY B 1 57 ? -2.074 1.521 57.632 1.00 18.13 107 GLY B N 1
ATOM 2736 C CA . GLY B 1 57 ? -2.805 2.142 56.545 1.00 16.65 107 GLY B CA 1
ATOM 2737 C C . GLY B 1 57 ? -2.709 1.331 55.257 1.00 16.81 107 GLY B C 1
ATOM 2738 O O . GLY B 1 57 ? -3.686 1.229 54.515 1.00 17.08 107 GLY B O 1
ATOM 2739 N N . VAL B 1 58 ? -1.538 0.757 54.989 1.00 16.20 108 VAL B N 1
ATOM 2740 C CA . VAL B 1 58 ? -1.384 -0.102 53.800 1.00 17.36 108 VAL B CA 1
ATOM 2741 C C . VAL B 1 58 ? -2.400 -1.230 53.835 1.00 17.27 108 VAL B C 1
ATOM 2742 O O . VAL B 1 58 ? -3.123 -1.464 52.867 1.00 15.80 108 VAL B O 1
ATOM 2746 N N . VAL B 1 59 ? -2.464 -1.927 54.965 1.00 16.14 109 VAL B N 1
ATOM 2747 C CA . VAL B 1 59 ? -3.338 -3.090 55.083 1.00 16.39 109 VAL B CA 1
ATOM 2748 C C . VAL B 1 59 ? -4.808 -2.700 54.994 1.00 17.04 109 VAL B C 1
ATOM 2749 O O . VAL B 1 59 ? -5.574 -3.278 54.215 1.00 16.36 109 VAL B O 1
ATOM 2753 N N . GLN B 1 60 ? -5.207 -1.707 55.778 1.00 16.31 110 GLN B N 1
ATOM 2754 C CA . GLN B 1 60 ? -6.621 -1.342 55.809 1.00 17.51 110 GLN B CA 1
ATOM 2755 C C . GLN B 1 60 ? -7.074 -0.810 54.452 1.00 17.71 110 GLN B C 1
ATOM 2756 O O . GLN B 1 60 ? -8.176 -1.137 54.002 1.00 17.21 110 GLN B O 1
ATOM 2762 N N . GLU B 1 61 ? -6.226 -0.011 53.796 1.00 15.16 111 GLU B N 1
ATOM 2763 C CA . GLU B 1 61 ? -6.620 0.550 52.500 1.00 16.34 111 GLU B CA 1
ATOM 2764 C C . GLU B 1 61 ? -6.814 -0.543 51.447 1.00 16.88 111 GLU B C 1
ATOM 2765 O O . GLU B 1 61 ? -7.783 -0.523 50.702 1.00 15.83 111 GLU B O 1
ATOM 2771 N N . LEU B 1 62 ? -5.901 -1.508 51.402 1.00 15.76 112 LEU B N 1
ATOM 2772 C CA . LEU B 1 62 ? -5.996 -2.565 50.399 1.00 17.88 112 LEU B CA 1
ATOM 2773 C C . LEU B 1 62 ? -7.254 -3.413 50.614 1.00 15.55 112 LEU B C 1
ATOM 2774 O O . LEU B 1 62 ? -7.983 -3.696 49.665 1.00 16.67 112 LEU B O 1
ATOM 2779 N N . LEU B 1 63 ? -7.525 -3.786 51.863 1.00 17.65 113 LEU B N 1
ATOM 2780 C CA . LEU B 1 63 ? -8.691 -4.612 52.156 1.00 17.44 113 LEU B CA 1
ATOM 2781 C C . LEU B 1 63 ? -9.993 -3.900 51.793 1.00 19.06 113 LEU B C 1
ATOM 2782 O O . LEU B 1 63 ? -10.955 -4.527 51.349 1.00 17.12 113 LEU B O 1
ATOM 2787 N N . TRP B 1 64 ? -9.996 -2.582 51.974 1.00 17.65 114 TRP B N 1
ATOM 2788 C CA . TRP B 1 64 ? -11.149 -1.732 51.682 1.00 17.11 114 TRP B CA 1
ATOM 2789 C C . TRP B 1 64 ? -11.408 -1.708 50.180 1.00 16.28 114 TRP B C 1
ATOM 2790 O O . TRP B 1 64 ? -12.543 -1.875 49.722 1.00 18.62 114 TRP B O 1
ATOM 2801 N N . PHE B 1 65 ? -10.354 -1.555 49.389 1.00 17.47 115 PHE B N 1
ATOM 2802 C CA . PHE B 1 65 ? -10.552 -1.540 47.955 1.00 22.04 115 PHE B CA 1
ATOM 2803 C C . PHE B 1 65 ? -10.885 -2.945 47.406 1.00 17.52 115 PHE B C 1
ATOM 2804 O O . PHE B 1 65 ? -11.693 -3.077 46.481 1.00 18.34 115 PHE B O 1
ATOM 2812 N N . LEU B 1 66 ? -10.321 -3.997 47.994 1.00 18.20 116 LEU B N 1
ATOM 2813 C CA . LEU B 1 66 ? -10.607 -5.340 47.487 1.00 18.28 116 LEU B CA 1
ATOM 2814 C C . LEU B 1 66 ? -12.083 -5.703 47.625 1.00 20.74 116 LEU B C 1
ATOM 2815 O O . LEU B 1 66 ? -12.627 -6.455 46.816 1.00 22.95 116 LEU B O 1
ATOM 2820 N N . LYS B 1 67 ? -12.742 -5.161 48.644 1.00 18.84 117 LYS B N 1
ATOM 2821 C CA . LYS B 1 67 ? -14.151 -5.470 48.833 1.00 24.17 117 LYS B CA 1
ATOM 2822 C C . LYS B 1 67 ? -15.023 -4.578 47.937 1.00 23.81 117 LYS B C 1
ATOM 2823 O O . LYS B 1 67 ? -16.252 -4.698 47.921 1.00 25.51 117 LYS B O 1
ATOM 2829 N N . GLY B 1 68 ? -14.377 -3.709 47.166 1.00 19.21 118 GLY B N 1
ATOM 2830 C CA . GLY B 1 68 ? -15.071 -2.918 46.163 1.00 18.31 118 GLY B CA 1
ATOM 2831 C C . GLY B 1 68 ? -15.587 -1.567 46.631 1.00 19.73 118 GLY B C 1
ATOM 2832 O O . GLY B 1 68 ? -16.288 -0.894 45.881 1.00 20.24 118 GLY B O 1
ATOM 2833 N N . SER B 1 69 ? -15.239 -1.164 47.851 1.00 16.62 119 SER B N 1
ATOM 2834 C CA . SER B 1 69 ? -15.782 0.075 48.418 1.00 16.51 119 SER B CA 1
ATOM 2835 C C . SER B 1 69 ? -15.283 1.329 47.694 1.00 21.41 119 SER B C 1
ATOM 2836 O O . SER B 1 69 ? -14.139 1.391 47.239 1.00 19.46 119 SER B O 1
ATOM 2839 N N . THR B 1 70 ? -16.155 2.326 47.583 1.00 17.30 120 THR B N 1
ATOM 2840 C CA . THR B 1 70 ? -15.755 3.647 47.098 1.00 17.06 120 THR B CA 1
ATOM 2841 C C . THR B 1 70 ? -16.112 4.707 48.131 1.00 17.45 120 THR B C 1
ATOM 2842 O O . THR B 1 70 ? -16.203 5.894 47.819 1.00 18.31 120 THR B O 1
ATOM 2846 N N . ASP B 1 71 ? -16.328 4.249 49.360 1.00 16.19 121 ASP B N 1
ATOM 2847 C CA . ASP B 1 71 ? -16.790 5.073 50.472 1.00 19.95 121 ASP B CA 1
ATOM 2848 C C . ASP B 1 71 ? -15.643 5.344 51.452 1.00 18.74 121 ASP B C 1
ATOM 2849 O O . ASP B 1 71 ? -15.260 4.464 52.217 1.00 15.75 121 ASP B O 1
ATOM 2854 N N . SER B 1 72 ? -15.086 6.555 51.435 1.00 15.82 122 SER B N 1
ATOM 2855 C CA . SER B 1 72 ? -13.961 6.859 52.317 1.00 16.56 122 SER B CA 1
ATOM 2856 C C . SER B 1 72 ? -14.365 6.768 53.801 1.00 18.28 122 SER B C 1
ATOM 2857 O O . SER B 1 72 ? -13.521 6.531 54.660 1.00 17.92 122 SER B O 1
ATOM 2860 N N . ARG B 1 73 ? -15.654 6.915 54.098 1.00 19.61 123 ARG B N 1
ATOM 2861 C CA . ARG B 1 73 ? -16.098 6.795 55.489 1.00 19.39 123 ARG B CA 1
ATOM 2862 C C . ARG B 1 73 ? -15.896 5.373 55.999 1.00 19.46 123 ARG B C 1
ATOM 2863 O O . ARG B 1 73 ? -15.614 5.165 57.181 1.00 20.02 123 ARG B O 1
ATOM 2871 N N . GLU B 1 74 ? -16.040 4.398 55.111 1.00 20.11 124 GLU B N 1
ATOM 2872 C CA . GLU B 1 74 ? -15.837 3.005 55.512 1.00 19.95 124 GLU B CA 1
ATOM 2873 C C . GLU B 1 74 ? -14.380 2.748 55.909 1.00 20.82 124 GLU B C 1
ATOM 2874 O O . GLU B 1 74 ? -14.120 1.986 56.834 1.00 20.95 124 GLU B O 1
ATOM 2876 N N . LEU B 1 75 ? -13.424 3.384 55.229 1.00 17.09 125 LEU B N 1
ATOM 2877 C CA . LEU B 1 75 ? -12.024 3.283 55.634 1.00 17.78 125 LEU B CA 1
ATOM 2878 C C . LEU B 1 75 ? -11.753 4.070 56.917 1.00 19.39 125 LEU B C 1
ATOM 2879 O O . LEU B 1 75 ? -11.035 3.615 57.824 1.00 20.25 125 LEU B O 1
ATOM 2884 N N . SER B 1 76 ? -12.323 5.265 56.976 1.00 18.07 126 SER B N 1
ATOM 2885 C CA . SER B 1 76 ? -12.137 6.136 58.120 1.00 17.90 126 SER B CA 1
ATOM 2886 C C . SER B 1 76 ? -12.570 5.446 59.413 1.00 19.38 126 SER B C 1
ATOM 2887 O O . SER B 1 76 ? -11.913 5.581 60.447 1.00 19.43 126 SER B O 1
ATOM 2890 N N . ARG B 1 77 ? -13.667 4.706 59.337 1.00 18.63 127 ARG B N 1
ATOM 2891 C CA . ARG B 1 77 ? -14.200 4.036 60.528 1.00 21.35 127 ARG B CA 1
ATOM 2892 C C . ARG B 1 77 ? -13.241 2.971 61.084 1.00 28.78 127 ARG B C 1
ATOM 2893 O O . ARG B 1 77 ? -13.317 2.625 62.268 1.00 27.14 127 ARG B O 1
ATOM 2901 N N . THR B 1 78 ? -12.326 2.472 60.251 1.00 22.33 128 THR B N 1
ATOM 2902 C CA . THR B 1 78 ? -11.323 1.507 60.728 1.00 26.27 128 THR B CA 1
ATOM 2903 C C . THR B 1 78 ? -10.200 2.199 61.470 1.00 23.48 128 THR B C 1
ATOM 2904 O O . THR B 1 78 ? -9.336 1.545 62.049 1.00 29.76 128 THR B O 1
ATOM 2908 N N . GLY B 1 79 ? -10.191 3.526 61.419 1.00 21.96 129 GLY B N 1
ATOM 2909 C CA . GLY B 1 79 ? -9.146 4.308 62.034 1.00 24.60 129 GLY B CA 1
ATOM 2910 C C . GLY B 1 79 ? -8.118 4.869 61.065 1.00 26.58 129 GLY B C 1
ATOM 2911 O O . GLY B 1 79 ? -7.184 5.540 61.478 1.00 28.36 129 GLY B O 1
ATOM 2912 N N . VAL B 1 80 ? -8.296 4.617 59.773 1.00 21.40 130 VAL B N 1
ATOM 2913 C CA . VAL B 1 80 ? -7.308 5.073 58.796 1.00 20.02 130 VAL B CA 1
ATOM 2914 C C . VAL B 1 80 ? -7.904 6.220 57.985 1.00 18.89 130 VAL B C 1
ATOM 2915 O O . VAL B 1 80 ? -8.940 6.059 57.350 1.00 19.06 130 VAL B O 1
ATOM 2919 N N . LYS B 1 81 ? -7.272 7.386 58.054 1.00 18.24 131 LYS B N 1
ATOM 2920 C CA . LYS B 1 81 ? -7.901 8.606 57.552 1.00 20.69 131 LYS B CA 1
ATOM 2921 C C . LYS B 1 81 ? -7.306 9.097 56.232 1.00 21.52 131 LYS B C 1
ATOM 2922 O O . LYS B 1 81 ? -7.593 10.213 55.776 1.00 20.54 131 LYS B O 1
ATOM 2928 N N . ILE B 1 82 ? -6.503 8.262 55.589 1.00 17.26 132 ILE B N 1
ATOM 2929 C CA . ILE B 1 82 ? -5.740 8.744 54.434 1.00 17.44 132 ILE B CA 1
ATOM 2930 C C . ILE B 1 82 ? -6.584 9.226 53.248 1.00 19.85 132 ILE B C 1
ATOM 2931 O O . ILE B 1 82 ? -6.092 10.004 52.436 1.00 22.56 132 ILE B O 1
ATOM 2936 N N . TRP B 1 83 ? -7.837 8.789 53.152 1.00 17.12 133 TRP B N 1
ATOM 2937 C CA . TRP B 1 83 ? -8.721 9.238 52.066 1.00 16.96 133 TRP B CA 1
ATOM 2938 C C . TRP B 1 83 ? -9.759 10.275 52.512 1.00 19.55 133 TRP B C 1
ATOM 2939 O O . TRP B 1 83 ? -10.612 10.669 51.723 1.00 20.42 133 TRP B O 1
ATOM 2950 N N . ASP B 1 84 ? -9.709 10.706 53.768 1.00 17.92 134 ASP B N 1
ATOM 2951 C CA . ASP B 1 84 ? -10.792 11.551 54.280 1.00 19.24 134 ASP B CA 1
ATOM 2952 C C . ASP B 1 84 ? -10.794 12.933 53.656 1.00 18.71 134 ASP B C 1
ATOM 2953 O O . ASP B 1 84 ? -11.863 13.511 53.439 1.00 21.66 134 ASP B O 1
ATOM 2958 N N . LYS B 1 85 ? -9.613 13.457 53.362 1.00 19.14 135 LYS B N 1
ATOM 2959 C CA . LYS B 1 85 ? -9.537 14.780 52.743 1.00 22.26 135 LYS B CA 1
ATOM 2960 C C . LYS B 1 85 ? -10.175 14.730 51.352 1.00 23.41 135 LYS B C 1
ATOM 2961 O O . LYS B 1 85 ? -10.901 15.642 50.976 1.00 29.05 135 LYS B O 1
ATOM 2963 N N . ASN B 1 86 ? -9.948 13.646 50.612 1.00 19.34 136 ASN B N 1
ATOM 2964 C CA . ASN B 1 86 ? -10.527 13.489 49.279 1.00 18.70 136 ASN B CA 1
ATOM 2965 C C . ASN B 1 86 ? -12.015 13.160 49.285 1.00 20.25 136 ASN B C 1
ATOM 2966 O O . ASN B 1 86 ? -12.701 13.354 48.288 1.00 20.67 136 ASN B O 1
ATOM 2971 N N . GLY B 1 87 ? -12.514 12.629 50.400 1.00 19.52 137 GLY B N 1
ATOM 2972 C CA . GLY B 1 87 ? -13.918 12.278 50.481 1.00 19.57 137 GLY B CA 1
ATOM 2973 C C . GLY B 1 87 ? -14.770 13.328 51.168 1.00 19.40 137 GLY B C 1
ATOM 2974 O O . GLY B 1 87 ? -15.980 13.146 51.302 1.00 20.85 137 GLY B O 1
ATOM 2975 N N . SER B 1 88 ? -14.143 14.418 51.609 1.00 19.09 138 SER B N 1
ATOM 2976 C CA . SER B 1 88 ? -14.877 15.493 52.283 1.00 19.95 138 SER B CA 1
ATOM 2977 C C . SER B 1 88 ? -15.795 16.207 51.292 1.00 22.81 138 SER B C 1
ATOM 2978 O O . SER B 1 88 ? -15.488 16.281 50.105 1.00 21.52 138 SER B O 1
ATOM 2981 N N . ARG B 1 89 ? -16.920 16.735 51.775 1.00 22.29 139 ARG B N 1
ATOM 2982 C CA . ARG B 1 89 ? -17.850 17.425 50.879 1.00 25.32 139 ARG B CA 1
ATOM 2983 C C . ARG B 1 89 ? -17.180 18.652 50.278 1.00 22.36 139 ARG B C 1
ATOM 2984 O O . ARG B 1 89 ? -17.488 19.035 49.149 1.00 25.92 139 ARG B O 1
ATOM 2992 N N . GLU B 1 90 ? -16.263 19.252 51.035 1.00 22.63 140 GLU B N 1
ATOM 2993 C CA . GLU B 1 90 ? -15.496 20.402 50.564 1.00 23.96 140 GLU B CA 1
ATOM 2994 C C . GLU B 1 90 ? -14.614 20.042 49.367 1.00 22.53 140 GLU B C 1
ATOM 2995 O O . GLU B 1 90 ? -14.644 20.717 48.343 1.00 21.47 140 GLU B O 1
ATOM 3001 N N . PHE B 1 91 ? -13.816 18.983 49.495 1.00 20.96 141 PHE B N 1
ATOM 3002 C CA . PHE B 1 91 ? -12.959 18.565 48.390 1.00 19.59 141 PHE B CA 1
ATOM 3003 C C . PHE B 1 91 ? -13.781 18.148 47.178 1.00 21.41 141 PHE B C 1
ATOM 3004 O O . PHE B 1 91 ? -13.462 18.513 46.035 1.00 22.19 141 PHE B O 1
ATOM 3012 N N . LEU B 1 92 ? -14.831 17.372 47.424 1.00 19.79 142 LEU B N 1
ATOM 3013 C CA . LEU B 1 92 ? -15.669 16.887 46.340 1.00 21.74 142 LEU B CA 1
ATOM 3014 C C . LEU B 1 92 ? -16.340 18.046 45.603 1.00 23.85 142 LEU B C 1
ATOM 3015 O O . LEU B 1 92 ? -16.461 18.021 44.379 1.00 23.65 142 LEU B O 1
ATOM 3020 N N . ALA B 1 93 ? -16.767 19.068 46.339 1.00 22.66 143 ALA B N 1
ATOM 3021 C CA . ALA B 1 93 ? -17.351 20.240 45.682 1.00 22.96 143 ALA B CA 1
ATOM 3022 C C . ALA B 1 93 ? -16.297 20.957 44.846 1.00 21.95 143 ALA B C 1
ATOM 3023 O O . ALA B 1 93 ? -16.581 21.422 43.738 1.00 27.06 143 ALA B O 1
ATOM 3025 N N . GLY B 1 94 ? -15.077 21.030 45.369 1.00 21.32 144 GLY B N 1
ATOM 3026 C CA . GLY B 1 94 ? -13.963 21.613 44.646 1.00 21.84 144 GLY B CA 1
ATOM 3027 C C . GLY B 1 94 ? -13.724 20.904 43.323 1.00 24.46 144 GLY B C 1
ATOM 3028 O O . GLY B 1 94 ? -13.315 21.516 42.336 1.00 25.94 144 GLY B O 1
ATOM 3029 N N . ARG B 1 95 ? -14.012 19.606 43.302 1.00 25.43 145 ARG B N 1
ATOM 3030 C CA . ARG B 1 95 ? -13.883 18.790 42.095 1.00 25.06 145 ARG B CA 1
ATOM 3031 C C . ARG B 1 95 ? -15.063 18.921 41.124 1.00 27.39 145 ARG B C 1
ATOM 3032 O O . ARG B 1 95 ? -15.057 18.313 40.054 1.00 30.85 145 ARG B O 1
ATOM 3040 N N . GLY B 1 96 ? -16.081 19.687 41.499 1.00 27.79 146 GLY B N 1
ATOM 3041 C CA . GLY B 1 96 ? -17.284 19.777 40.693 1.00 26.07 146 GLY B CA 1
ATOM 3042 C C . GLY B 1 96 ? -18.289 18.686 41.005 1.00 32.60 146 GLY B C 1
ATOM 3043 O O . GLY B 1 96 ? -19.241 18.468 40.258 1.00 33.98 146 GLY B O 1
ATOM 3044 N N . LEU B 1 97 ? -18.091 18.013 42.133 1.00 24.30 147 LEU B N 1
ATOM 3045 C CA . LEU B 1 97 ? -18.956 16.916 42.527 1.00 27.29 147 LEU B CA 1
ATOM 3046 C C . LEU B 1 97 ? -19.721 17.260 43.810 1.00 31.94 147 LEU B C 1
ATOM 3047 O O . LEU B 1 97 ? -19.738 16.482 44.764 1.00 26.29 147 LEU B O 1
ATOM 3052 N N . ALA B 1 98 ? -20.367 18.427 43.820 1.00 29.36 148 ALA B N 1
ATOM 3053 C CA . ALA B 1 98 ? -20.983 18.958 45.039 1.00 29.03 148 ALA B CA 1
ATOM 3054 C C . ALA B 1 98 ? -22.260 18.225 45.479 1.00 33.41 148 ALA B C 1
ATOM 3055 O O . ALA B 1 98 ? -22.742 18.430 46.595 1.00 40.09 148 ALA B O 1
ATOM 3057 N N . HIS B 1 99 ? -22.796 17.369 44.618 1.00 28.02 149 HIS B N 1
ATOM 3058 C CA . HIS B 1 99 ? -23.988 16.580 44.942 1.00 30.31 149 HIS B CA 1
ATOM 3059 C C . HIS B 1 99 ? -23.689 15.353 45.806 1.00 33.02 149 HIS B C 1
ATOM 3060 O O . HIS B 1 99 ? -24.598 14.742 46.374 1.00 35.54 149 HIS B O 1
ATOM 3067 N N . ARG B 1 100 ? -22.418 14.981 45.887 1.00 29.22 150 ARG B N 1
ATOM 3068 C CA . ARG B 1 100 ? -22.014 13.775 46.608 1.00 30.10 150 ARG B CA 1
ATOM 3069 C C . ARG B 1 100 ? -22.214 13.907 48.103 1.00 24.72 150 ARG B C 1
ATOM 3070 O O . ARG B 1 100 ? -21.980 14.973 48.665 1.00 25.13 150 ARG B O 1
ATOM 3078 N N . ARG B 1 101 ? -22.585 12.812 48.759 1.00 24.75 151 ARG B N 1
ATOM 3079 C CA . ARG B 1 101 ? -22.523 12.796 50.210 1.00 22.60 151 ARG B CA 1
ATOM 3080 C C . ARG B 1 101 ? -21.066 12.664 50.629 1.00 26.83 151 ARG B C 1
ATOM 3081 O O . ARG B 1 101 ? -20.225 12.218 49.838 1.00 24.82 151 ARG B O 1
ATOM 3089 N N . GLU B 1 102 ? -20.771 13.078 51.857 1.00 22.93 152 GLU B N 1
ATOM 3090 C CA . GLU B 1 102 ? -19.448 12.896 52.441 1.00 24.43 152 GLU B CA 1
ATOM 3091 C C . GLU B 1 102 ? -19.039 11.435 52.293 1.00 23.80 152 GLU B C 1
ATOM 3092 O O . GLU B 1 102 ? -19.825 10.540 52.624 1.00 21.44 152 GLU B O 1
ATOM 3098 N N . GLY B 1 103 ? -17.834 11.211 51.769 1.00 22.19 153 GLY B N 1
ATOM 3099 C CA . GLY B 1 103 ? -17.291 9.868 51.625 1.00 19.77 153 GLY B CA 1
ATOM 3100 C C . GLY B 1 103 ? -17.391 9.288 50.223 1.00 19.55 153 GLY B C 1
ATOM 3101 O O . GLY B 1 103 ? -16.685 8.334 49.896 1.00 18.48 153 GLY B O 1
ATOM 3102 N N . ASP B 1 104 ? -18.266 9.836 49.382 1.00 18.05 154 ASP B N 1
ATOM 3103 C CA . ASP B 1 104 ? -18.523 9.180 48.100 1.00 19.18 154 ASP B CA 1
ATOM 3104 C C . ASP B 1 104 ? -17.482 9.582 47.058 1.00 19.82 154 ASP B C 1
ATOM 3105 O O . ASP B 1 104 ? -17.605 10.599 46.384 1.00 19.75 154 ASP B O 1
ATOM 3110 N N . LEU B 1 105 ? -16.437 8.766 46.937 1.00 17.57 155 LEU B N 1
ATOM 3111 C CA . LEU B 1 105 ? -15.306 9.092 46.081 1.00 18.36 155 LEU B CA 1
ATOM 3112 C C . LEU B 1 105 ? -15.574 8.950 44.582 1.00 16.46 155 LEU B C 1
ATOM 3113 O O . LEU B 1 105 ? -14.755 9.381 43.760 1.00 19.48 155 LEU B O 1
ATOM 3118 N N . GLY B 1 106 ? -16.691 8.338 44.210 1.00 15.54 156 GLY B N 1
ATOM 3119 C CA . GLY B 1 106 ? -16.925 8.038 42.808 1.00 16.10 156 GLY B CA 1
ATOM 3120 C C . GLY B 1 106 ? -16.279 6.706 42.463 1.00 18.42 156 GLY B C 1
ATOM 3121 O O . GLY B 1 106 ? -15.846 5.981 43.360 1.00 17.81 156 GLY B O 1
ATOM 3122 N N . PRO B 1 107 ? -16.206 6.388 41.164 1.00 16.50 157 PRO B N 1
ATOM 3123 C CA . PRO B 1 107 ? -15.760 5.066 40.706 1.00 16.26 157 PRO B CA 1
ATOM 3124 C C . PRO B 1 107 ? -14.234 4.921 40.698 1.00 16.80 157 PRO B C 1
ATOM 3125 O O . PRO B 1 107 ? -13.621 4.758 39.643 1.00 17.97 157 PRO B O 1
ATOM 3129 N N . VAL B 1 108 ? -13.648 4.957 41.891 1.00 15.59 158 VAL B N 1
ATOM 3130 C CA . VAL B 1 108 ? -12.205 4.770 42.068 1.00 17.01 158 VAL B CA 1
ATOM 3131 C C . VAL B 1 108 ? -11.880 3.272 42.194 1.00 18.60 158 VAL B C 1
ATOM 3132 O O . VAL B 1 108 ? -12.690 2.452 41.806 1.00 15.41 158 VAL B O 1
ATOM 3136 N N . TYR B 1 109 ? -10.699 2.926 42.708 1.00 16.88 159 TYR B N 1
ATOM 3137 C CA . TYR B 1 109 ? -10.175 1.554 42.621 1.00 18.52 159 TYR B CA 1
ATOM 3138 C C . TYR B 1 109 ? -11.166 0.441 42.915 1.00 15.87 159 TYR B C 1
ATOM 3139 O O . TYR B 1 109 ? -11.293 -0.497 42.123 1.00 18.22 159 TYR B O 1
ATOM 3148 N N . GLY B 1 110 ? -11.858 0.537 44.051 1.00 16.73 160 GLY B N 1
ATOM 3149 C CA . GLY B 1 110 ? -12.800 -0.499 44.459 1.00 18.36 160 GLY B CA 1
ATOM 3150 C C . GLY B 1 110 ? -13.806 -0.840 43.379 1.00 18.26 160 GLY B C 1
ATOM 3151 O O . GLY B 1 110 ? -14.037 -2.020 43.074 1.00 16.81 160 GLY B O 1
ATOM 3152 N N . PHE B 1 111 ? -14.398 0.197 42.789 1.00 15.15 161 PHE B N 1
ATOM 3153 C CA . PHE B 1 111 ? -15.398 0.037 41.737 1.00 16.99 161 PHE B CA 1
ATOM 3154 C C . PHE B 1 111 ? -14.779 -0.528 40.452 1.00 16.86 161 PHE B C 1
ATOM 3155 O O . PHE B 1 111 ? -15.334 -1.438 39.842 1.00 17.51 161 PHE B O 1
ATOM 3163 N N . GLN B 1 112 ? -13.614 -0.016 40.055 1.00 17.71 162 GLN B N 1
ATOM 3164 C CA . GLN B 1 112 ? -12.991 -0.501 38.822 1.00 15.19 162 GLN B CA 1
ATOM 3165 C C . GLN B 1 112 ? -12.576 -1.964 38.926 1.00 16.21 162 GLN B C 1
ATOM 3166 O O . GLN B 1 112 ? -12.700 -2.736 37.964 1.00 17.81 162 GLN B O 1
ATOM 3172 N N . TRP B 1 113 ? -12.064 -2.333 40.089 1.00 15.93 163 TRP B N 1
ATOM 3173 C CA . TRP B 1 113 ? -11.571 -3.687 40.289 1.00 17.11 163 TRP B CA 1
ATOM 3174 C C . TRP B 1 113 ? -12.703 -4.693 40.280 1.00 17.17 163 TRP B C 1
ATOM 3175 O O . TRP B 1 113 ? -12.531 -5.805 39.798 1.00 17.85 163 TRP B O 1
ATOM 3186 N N . ARG B 1 114 ? -13.867 -4.306 40.800 1.00 18.47 164 ARG B N 1
ATOM 3187 C CA . ARG B 1 114 ? -14.934 -5.285 40.975 1.00 17.73 164 ARG B CA 1
ATOM 3188 C C . ARG B 1 114 ? -16.083 -5.123 39.984 1.00 18.20 164 ARG B C 1
ATOM 3189 O O . ARG B 1 114 ? -16.874 -6.050 39.808 1.00 18.30 164 ARG B O 1
ATOM 3197 N N . HIS B 1 115 ? -16.153 -3.972 39.320 1.00 16.68 165 HIS B N 1
ATOM 3198 C CA . HIS B 1 115 ? -17.287 -3.667 38.451 1.00 18.11 165 HIS B CA 1
ATOM 3199 C C . HIS B 1 115 ? -16.917 -2.869 37.211 1.00 18.94 165 HIS B C 1
ATOM 3200 O O . HIS B 1 115 ? -17.672 -1.996 36.797 1.00 18.31 165 HIS B O 1
ATOM 3207 N N . PHE B 1 116 ? -15.762 -3.160 36.615 1.00 17.08 166 PHE B N 1
ATOM 3208 C CA . PHE B 1 116 ? -15.280 -2.367 35.494 1.00 16.28 166 PHE B CA 1
ATOM 3209 C C . PHE B 1 116 ? -16.320 -2.255 34.380 1.00 19.08 166 PHE B C 1
ATOM 3210 O O . PHE B 1 116 ? -16.832 -3.262 33.887 1.00 20.14 166 PHE B O 1
ATOM 3218 N N . GLY B 1 117 ? -16.610 -1.019 33.984 1.00 17.36 167 GLY B N 1
ATOM 3219 C CA . GLY B 1 117 ? -17.514 -0.767 32.876 1.00 19.88 167 GLY B CA 1
ATOM 3220 C C . GLY B 1 117 ? -18.963 -0.564 33.289 1.00 25.94 167 GLY B C 1
ATOM 3221 O O . GLY B 1 117 ? -19.794 -0.180 32.463 1.00 26.11 167 GLY B O 1
ATOM 3222 N N . ALA B 1 118 ? -19.279 -0.829 34.552 1.00 20.06 168 ALA B N 1
ATOM 3223 C CA . ALA B 1 118 ? -20.647 -0.603 35.041 1.00 20.44 168 ALA B CA 1
ATOM 3224 C C . ALA B 1 118 ? -20.924 0.888 35.176 1.00 23.45 168 ALA B C 1
ATOM 3225 O O . ALA B 1 118 ? -20.002 1.697 35.282 1.00 21.52 168 ALA B O 1
ATOM 3227 N N . ALA B 1 119 ? -22.201 1.258 35.179 1.00 22.53 169 ALA B N 1
ATOM 3228 C CA . ALA B 1 119 ? -22.567 2.661 35.335 1.00 26.86 169 ALA B CA 1
ATOM 3229 C C . ALA B 1 119 ? -22.581 3.047 36.811 1.00 23.93 169 ALA B C 1
ATOM 3230 O O . ALA B 1 119 ? -23.335 2.481 37.603 1.00 27.69 169 ALA B O 1
ATOM 3232 N N . TYR B 1 120 ? -21.732 3.996 37.190 1.00 23.53 170 TYR B N 1
ATOM 3233 C CA . TYR B 1 120 ? -21.670 4.406 38.590 1.00 23.41 170 TYR B CA 1
ATOM 3234 C C . TYR B 1 120 ? -22.879 5.243 38.975 1.00 23.47 170 TYR B C 1
ATOM 3235 O O . TYR B 1 120 ? -23.290 6.140 38.228 1.00 25.02 170 TYR B O 1
ATOM 3244 N N . VAL B 1 121 ? -23.453 4.929 40.134 1.00 22.10 171 VAL B N 1
ATOM 3245 C CA . VAL B 1 121 ? -24.574 5.692 40.686 1.00 24.83 171 VAL B CA 1
ATOM 3246 C C . VAL B 1 121 ? -24.088 6.488 41.900 1.00 22.36 171 VAL B C 1
ATOM 3247 O O . VAL B 1 121 ? -23.869 7.694 41.801 1.00 23.78 171 VAL B O 1
ATOM 3251 N N . ASP B 1 122 ? -23.912 5.816 43.034 1.00 20.61 172 ASP B N 1
ATOM 3252 C CA . ASP B 1 122 ? -23.241 6.422 44.185 1.00 23.41 172 ASP B CA 1
ATOM 3253 C C . ASP B 1 122 ? -22.614 5.330 45.036 1.00 20.21 172 ASP B C 1
ATOM 3254 O O . ASP B 1 122 ? -22.671 4.156 44.682 1.00 22.64 172 ASP B O 1
ATOM 3259 N N . ALA B 1 123 ? -22.018 5.719 46.153 1.00 21.43 173 ALA B N 1
ATOM 3260 C CA . ALA B 1 123 ? -21.251 4.789 46.977 1.00 22.10 173 ALA B CA 1
ATOM 3261 C C . ALA B 1 123 ? -22.130 3.802 47.749 1.00 26.53 173 ALA B C 1
ATOM 3262 O O . ALA B 1 123 ? -21.623 2.842 48.325 1.00 26.41 173 ALA B O 1
ATOM 3264 N N . ASP B 1 124 ? -23.439 4.049 47.762 1.00 25.20 174 ASP B N 1
ATOM 3265 C CA . ASP B 1 124 ? -24.388 3.184 48.467 1.00 25.76 174 ASP B CA 1
ATOM 3266 C C . ASP B 1 124 ? -25.083 2.156 47.584 1.00 30.45 174 ASP B C 1
ATOM 3267 O O . ASP B 1 124 ? -25.717 1.224 48.082 1.00 30.90 174 ASP B O 1
ATOM 3272 N N . ALA B 1 125 ? -24.968 2.322 46.274 1.00 26.02 175 ALA B N 1
ATOM 3273 C CA . ALA B 1 125 ? -25.704 1.486 45.344 1.00 27.70 175 ALA B CA 1
ATOM 3274 C C . ALA B 1 125 ? -25.210 0.041 45.356 1.00 30.57 175 ALA B C 1
ATOM 3275 O O . ALA B 1 125 ? -24.050 -0.241 45.658 1.00 30.27 175 ALA B O 1
ATOM 3277 N N . ASP B 1 126 ? -26.115 -0.872 45.035 1.00 28.77 176 ASP B N 1
ATOM 3278 C CA . ASP B 1 126 ? -25.773 -2.277 44.914 1.00 31.05 176 ASP B CA 1
ATOM 3279 C C . ASP B 1 126 ? -25.377 -2.572 43.473 1.00 28.35 176 ASP B C 1
ATOM 3280 O O . ASP B 1 126 ? -26.206 -2.476 42.573 1.00 31.25 176 ASP B O 1
ATOM 3285 N N . TYR B 1 127 ? -24.107 -2.914 43.252 1.00 28.30 177 TYR B N 1
ATOM 3286 C CA . TYR B 1 127 ? -23.624 -3.204 41.903 1.00 26.88 177 TYR B CA 1
ATOM 3287 C C . TYR B 1 127 ? -23.435 -4.691 41.640 1.00 29.32 177 TYR B C 1
ATOM 3288 O O . TYR B 1 127 ? -22.778 -5.068 40.673 1.00 26.67 177 TYR B O 1
ATOM 3297 N N . THR B 1 128 ? -24.004 -5.525 42.505 1.00 26.43 178 THR B N 1
ATOM 3298 C CA . THR B 1 128 ? -23.943 -6.975 42.330 1.00 31.71 178 THR B CA 1
ATOM 3299 C C . THR B 1 128 ? -24.298 -7.394 40.901 1.00 27.74 178 THR B C 1
ATOM 3300 O O . THR B 1 128 ? -25.353 -7.035 40.376 1.00 31.83 178 THR B O 1
ATOM 3304 N N . GLY B 1 129 ? -23.388 -8.122 40.259 1.00 27.01 179 GLY B N 1
ATOM 3305 C CA . GLY B 1 129 ? -23.617 -8.604 38.910 1.00 31.04 179 GLY B CA 1
ATOM 3306 C C . GLY B 1 129 ? -23.377 -7.603 37.797 1.00 31.70 179 GLY B C 1
ATOM 3307 O O . GLY B 1 129 ? -23.515 -7.940 36.622 1.00 34.93 179 GLY B O 1
ATOM 3308 N N . GLN B 1 130 ? -23.017 -6.372 38.149 1.00 26.75 180 GLN B N 1
ATOM 3309 C CA . GLN B 1 130 ? -22.798 -5.342 37.138 1.00 23.72 180 GLN B CA 1
ATOM 3310 C C . GLN B 1 130 ? -21.315 -5.163 36.856 1.00 21.75 180 GLN B C 1
ATOM 3311 O O . GLN B 1 130 ? -20.505 -5.179 37.770 1.00 25.70 180 GLN B O 1
ATOM 3317 N N . GLY B 1 131 ? -20.967 -4.974 35.592 1.00 23.31 181 GLY B N 1
ATOM 3318 C CA . GLY B 1 131 ? -19.575 -4.739 35.253 1.00 20.50 181 GLY B CA 1
ATOM 3319 C C . GLY B 1 131 ? -18.724 -5.987 35.316 1.00 22.89 181 GLY B C 1
ATOM 3320 O O . GLY B 1 131 ? -19.193 -7.088 35.633 1.00 22.35 181 GLY B O 1
ATOM 3321 N N . PHE B 1 132 ? -17.445 -5.805 35.011 1.00 20.03 182 PHE B N 1
ATOM 3322 C CA . PHE B 1 132 ? -16.506 -6.909 34.918 1.00 18.67 182 PHE B CA 1
ATOM 3323 C C . PHE B 1 132 ? -15.692 -7.045 36.211 1.00 19.30 182 PHE B C 1
ATOM 3324 O O . PHE B 1 132 ? -14.969 -6.130 36.598 1.00 17.63 182 PHE B O 1
ATOM 3332 N N . ASP B 1 133 ? -15.820 -8.184 36.885 1.00 18.24 183 ASP B N 1
ATOM 3333 C CA . ASP B 1 133 ? -15.120 -8.400 38.157 1.00 16.58 183 ASP B CA 1
ATOM 3334 C C . ASP B 1 133 ? -13.683 -8.836 37.910 1.00 17.60 183 ASP B C 1
ATOM 3335 O O . ASP B 1 133 ? -13.391 -10.020 37.724 1.00 18.67 183 ASP B O 1
ATOM 3340 N N . GLN B 1 134 ? -12.764 -7.883 37.891 1.00 15.53 184 GLN B N 1
ATOM 3341 C CA . GLN B 1 134 ? -11.389 -8.239 37.572 1.00 15.97 184 GLN B CA 1
ATOM 3342 C C . GLN B 1 134 ? -10.690 -9.038 38.661 1.00 15.41 184 GLN B C 1
ATOM 3343 O O . GLN B 1 134 ? -9.745 -9.772 38.377 1.00 17.28 184 GLN B O 1
ATOM 3349 N N . LEU B 1 135 ? -11.110 -8.874 39.915 1.00 15.93 185 LEU B N 1
ATOM 3350 C CA . LEU B 1 135 ? -10.470 -9.625 40.991 1.00 16.92 185 LEU B CA 1
ATOM 3351 C C . LEU B 1 135 ? -10.792 -11.112 40.849 1.00 17.83 185 LEU B C 1
ATOM 3352 O O . LEU B 1 135 ? -9.904 -11.958 40.943 1.00 17.20 185 LEU B O 1
ATOM 3357 N N . SER B 1 136 ? -12.056 -11.432 40.575 1.00 18.11 186 SER B N 1
ATOM 3358 C CA . SER B 1 136 ? -12.429 -12.830 40.371 1.00 16.44 186 SER B CA 1
ATOM 3359 C C . SER B 1 136 ? -11.739 -13.387 39.130 1.00 18.15 186 SER B C 1
ATOM 3360 O O . SER B 1 136 ? -11.304 -14.535 39.115 1.00 19.52 186 SER B O 1
ATOM 3363 N N . TYR B 1 137 ? -11.623 -12.542 38.110 1.00 17.33 187 TYR B N 1
ATOM 3364 C CA . TYR B 1 137 ? -10.948 -12.876 36.860 1.00 17.89 187 TYR B CA 1
ATOM 3365 C C . TYR B 1 137 ? -9.488 -13.290 37.090 1.00 17.69 187 TYR B C 1
ATOM 3366 O O . TYR B 1 137 ? -9.061 -14.349 36.604 1.00 16.19 187 TYR B O 1
ATOM 3375 N N . ILE B 1 138 ? -8.716 -12.495 37.829 1.00 17.27 188 ILE B N 1
ATOM 3376 C CA . ILE B 1 138 ? -7.299 -12.838 37.966 1.00 14.90 188 ILE B CA 1
ATOM 3377 C C . ILE B 1 138 ? -7.120 -14.040 38.896 1.00 15.49 188 ILE B C 1
ATOM 3378 O O . ILE B 1 138 ? -6.239 -14.854 38.661 1.00 17.19 188 ILE B O 1
ATOM 3383 N N . VAL B 1 139 ? -7.974 -14.183 39.912 1.00 16.08 189 VAL B N 1
ATOM 3384 C CA . VAL B 1 139 ? -7.831 -15.316 40.827 1.00 18.63 189 VAL B CA 1
ATOM 3385 C C . VAL B 1 139 ? -8.100 -16.606 40.051 1.00 17.17 189 VAL B C 1
ATOM 3386 O O . VAL B 1 139 ? -7.359 -17.576 40.194 1.00 17.50 189 VAL B O 1
ATOM 3390 N N . ASP B 1 140 ? -9.126 -16.594 39.204 1.00 17.47 190 ASP B N 1
ATOM 3391 C CA . ASP B 1 140 ? -9.418 -17.765 38.367 1.00 17.71 190 ASP B CA 1
ATOM 3392 C C . ASP B 1 140 ? -8.249 -18.128 37.443 1.00 22.48 190 ASP B C 1
ATOM 3393 O O . ASP B 1 140 ? -7.899 -19.296 37.320 1.00 19.98 190 ASP B O 1
ATOM 3398 N N . LEU B 1 141 ? -7.640 -17.136 36.793 1.00 18.28 191 LEU B N 1
ATOM 3399 C CA . LEU B 1 141 ? -6.494 -17.431 35.926 1.00 16.67 191 LEU B CA 1
ATOM 3400 C C . LEU B 1 141 ? -5.290 -17.965 36.694 1.00 16.31 191 LEU B C 1
ATOM 3401 O O . LEU B 1 141 ? -4.620 -18.900 36.243 1.00 19.43 191 LEU B O 1
ATOM 3406 N N . ILE B 1 142 ? -4.989 -17.372 37.844 1.00 15.65 192 ILE B N 1
ATOM 3407 C CA . ILE B 1 142 ? -3.819 -17.794 38.590 1.00 16.81 192 ILE B CA 1
ATOM 3408 C C . ILE B 1 142 ? -4.002 -19.252 39.011 1.00 18.36 192 ILE B C 1
ATOM 3409 O O . ILE B 1 142 ? -3.056 -20.042 38.967 1.00 20.44 192 ILE B O 1
ATOM 3414 N N . LYS B 1 143 ? -5.231 -19.603 39.378 1.00 18.74 193 LYS B N 1
ATOM 3415 C CA . LYS B 1 143 ? -5.529 -20.969 39.818 1.00 19.47 193 LYS B CA 1
ATOM 3416 C C . LYS B 1 143 ? -5.549 -21.962 38.673 1.00 22.20 193 LYS B C 1
ATOM 3417 O O . LYS B 1 143 ? -4.989 -23.053 38.786 1.00 23.93 193 LYS B O 1
ATOM 3423 N N . ASN B 1 144 ? -6.214 -21.593 37.583 1.00 21.04 194 ASN B N 1
ATOM 3424 C CA . ASN B 1 144 ? -6.570 -22.566 36.544 1.00 19.97 194 ASN B CA 1
ATOM 3425 C C . ASN B 1 144 ? -5.830 -22.445 35.224 1.00 24.30 194 ASN B C 1
ATOM 3426 O O . ASN B 1 144 ? -5.798 -23.385 34.420 1.00 26.96 194 ASN B O 1
ATOM 3431 N N . ASN B 1 145 ? -5.228 -21.287 34.998 1.00 20.15 195 ASN B N 1
ATOM 3432 C CA . ASN B 1 145 ? -4.461 -21.058 33.785 1.00 19.06 195 ASN B CA 1
ATOM 3433 C C . ASN B 1 145 ? -3.253 -20.184 34.123 1.00 17.81 195 ASN B C 1
ATOM 3434 O O . ASN B 1 145 ? -3.151 -19.073 33.617 1.00 18.43 195 ASN B O 1
ATOM 3439 N N . PRO B 1 146 ? -2.356 -20.671 34.999 1.00 18.94 196 PRO B N 1
ATOM 3440 C CA . PRO B 1 146 ? -1.329 -19.814 35.616 1.00 17.30 196 PRO B CA 1
ATOM 3441 C C . PRO B 1 146 ? -0.323 -19.218 34.630 1.00 17.36 196 PRO B C 1
ATOM 3442 O O . PRO B 1 146 ? 0.225 -18.161 34.916 1.00 18.39 196 PRO B O 1
ATOM 3446 N N . HIS B 1 147 ? -0.100 -19.867 33.492 1.00 17.65 197 HIS B N 1
ATOM 3447 C CA . HIS B 1 147 ? 0.859 -19.345 32.521 1.00 18.13 197 HIS B CA 1
ATOM 3448 C C . HIS B 1 147 ? 0.221 -18.416 31.489 1.00 19.60 197 HIS B C 1
ATOM 3449 O O . HIS B 1 147 ? 0.879 -17.999 30.525 1.00 22.27 197 HIS B O 1
ATOM 3456 N N . ASP B 1 148 ? -1.054 -18.095 31.693 1.00 18.62 198 ASP B N 1
ATOM 3457 C CA . ASP B 1 148 ? -1.749 -17.128 30.848 1.00 16.55 198 ASP B CA 1
ATOM 3458 C C . ASP B 1 148 ? -1.043 -15.771 30.885 1.00 16.70 198 ASP B C 1
ATOM 3459 O O . ASP B 1 148 ? -0.468 -15.388 31.916 1.00 18.57 198 ASP B O 1
ATOM 3464 N N . ARG B 1 149 ? -1.078 -15.047 29.757 1.00 15.92 199 ARG B N 1
ATOM 3465 C CA . ARG B 1 149 ? -0.380 -13.756 29.662 1.00 18.17 199 ARG B CA 1
ATOM 3466 C C . ARG B 1 149 ? -1.346 -12.574 29.768 1.00 15.96 199 ARG B C 1
ATOM 3467 O O . ARG B 1 149 ? -0.981 -11.439 29.468 1.00 16.72 199 ARG B O 1
ATOM 3475 N N . ARG B 1 150 ? -2.570 -12.843 30.216 1.00 14.27 200 ARG B N 1
ATOM 3476 C CA . ARG B 1 150 ? -3.576 -11.790 30.390 1.00 14.06 200 ARG B CA 1
ATOM 3477 C C . ARG B 1 150 ? -4.052 -11.650 31.828 1.00 14.50 200 ARG B C 1
ATOM 3478 O O . ARG B 1 150 ? -5.204 -11.269 32.067 1.00 16.00 200 ARG B O 1
ATOM 3486 N N . ILE B 1 151 ? -3.180 -11.949 32.789 1.00 13.35 201 ILE B N 1
ATOM 3487 C CA . ILE B 1 151 ? -3.580 -11.869 34.192 1.00 14.31 201 ILE B CA 1
ATOM 3488 C C . ILE B 1 151 ? -3.395 -10.422 34.655 1.00 14.98 201 ILE B C 1
ATOM 3489 O O . ILE B 1 151 ? -2.378 -10.050 35.237 1.00 15.84 201 ILE B O 1
ATOM 3494 N N . ILE B 1 152 ? -4.413 -9.625 34.373 1.00 14.01 202 ILE B N 1
ATOM 3495 C CA . ILE B 1 152 ? -4.341 -8.170 34.513 1.00 15.49 202 ILE B CA 1
ATOM 3496 C C . ILE B 1 152 ? -5.532 -7.633 35.300 1.00 15.76 202 ILE B C 1
ATOM 3497 O O . ILE B 1 152 ? -6.654 -8.088 35.109 1.00 14.62 202 ILE B O 1
ATOM 3502 N N . MET B 1 153 ? -5.272 -6.660 36.177 1.00 15.57 203 MET B N 1
ATOM 3503 C CA . MET B 1 153 ? -6.323 -5.858 36.803 1.00 16.23 203 MET B CA 1
ATOM 3504 C C . MET B 1 153 ? -5.997 -4.398 36.495 1.00 17.15 203 MET B C 1
ATOM 3505 O O . MET B 1 153 ? -4.871 -3.952 36.724 1.00 19.34 203 MET B O 1
ATOM 3510 N N . CYS B 1 154 ? -6.970 -3.672 35.952 1.00 15.69 204 CYS B N 1
ATOM 3511 C CA . CYS B 1 154 ? -6.743 -2.312 35.465 1.00 17.23 204 CYS B CA 1
ATOM 3512 C C . CYS B 1 154 ? -7.698 -1.331 36.131 1.00 18.07 204 CYS B C 1
ATOM 3513 O O . CYS B 1 154 ? -8.891 -1.587 36.227 1.00 21.20 204 CYS B O 1
ATOM 3516 N N . ALA B 1 155 ? -7.176 -0.194 36.585 1.00 16.39 205 ALA B N 1
ATOM 3517 C CA . ALA B 1 155 ? -8.014 0.772 37.288 1.00 16.23 205 ALA B CA 1
ATOM 3518 C C . ALA B 1 155 ? -8.284 2.013 36.443 1.00 19.29 205 ALA B C 1
ATOM 3519 O O . ALA B 1 155 ? -9.031 2.895 36.862 1.00 19.60 205 ALA B O 1
ATOM 3521 N N . TRP B 1 156 ? -7.689 2.076 35.255 1.00 16.82 206 TRP B N 1
ATOM 3522 C CA . TRP B 1 156 ? -7.856 3.230 34.371 1.00 16.96 206 TRP B CA 1
ATOM 3523 C C . TRP B 1 156 ? -9.058 3.077 33.432 1.00 18.75 206 TRP B C 1
ATOM 3524 O O . TRP B 1 156 ? -9.064 2.250 32.531 1.00 25.10 206 TRP B O 1
ATOM 3535 N N . ASN B 1 157 ? -10.074 3.891 33.667 1.00 17.44 207 ASN B N 1
ATOM 3536 C CA . ASN B 1 157 ? -11.213 3.977 32.767 1.00 19.09 207 ASN B CA 1
ATOM 3537 C C . ASN B 1 157 ? -11.440 5.449 32.463 1.00 21.03 207 ASN B C 1
ATOM 3538 O O . ASN B 1 157 ? -11.984 6.176 33.294 1.00 20.31 207 ASN B O 1
ATOM 3543 N N . PRO B 1 158 ? -10.985 5.913 31.285 1.00 20.64 208 PRO B N 1
ATOM 3544 C CA . PRO B 1 158 ? -11.012 7.360 31.041 1.00 21.03 208 PRO B CA 1
ATOM 3545 C C . PRO B 1 158 ? -12.425 7.923 31.036 1.00 24.84 208 PRO B C 1
ATOM 3546 O O . PRO B 1 158 ? -12.623 9.103 31.333 1.00 25.12 208 PRO B O 1
ATOM 3550 N N . ALA B 1 159 ? -13.385 7.068 30.715 1.00 25.20 209 ALA B N 1
ATOM 3551 C CA . ALA B 1 159 ? -14.791 7.467 30.654 1.00 29.65 209 ALA B CA 1
ATOM 3552 C C . ALA B 1 159 ? -15.336 7.837 32.034 1.00 30.87 209 ALA B C 1
ATOM 3553 O O . ALA B 1 159 ? -16.312 8.588 32.141 1.00 30.13 209 ALA B O 1
ATOM 3555 N N . ASP B 1 160 ? -14.698 7.309 33.079 1.00 23.01 210 ASP B N 1
ATOM 3556 C CA . ASP B 1 160 ? -15.115 7.542 34.466 1.00 22.57 210 ASP B CA 1
ATOM 3557 C C . ASP B 1 160 ? -14.336 8.643 35.191 1.00 23.29 210 ASP B C 1
ATOM 3558 O O . ASP B 1 160 ? -14.677 9.006 36.317 1.00 21.05 210 ASP B O 1
ATOM 3563 N N . LEU B 1 161 ? -13.282 9.171 34.569 1.00 21.47 211 LEU B N 1
ATOM 3564 C CA . LEU B 1 161 ? -12.420 10.142 35.244 1.00 21.46 211 LEU B CA 1
ATOM 3565 C C . LEU B 1 161 ? -13.143 11.340 35.884 1.00 22.91 211 LEU B C 1
ATOM 3566 O O . LEU B 1 161 ? -12.815 11.751 37.001 1.00 22.92 211 LEU B O 1
ATOM 3571 N N . SER B 1 162 ? -14.118 11.901 35.171 1.00 23.74 212 SER B N 1
ATOM 3572 C CA . SER B 1 162 ? -14.806 13.103 35.631 1.00 25.39 212 SER B CA 1
ATOM 3573 C C . SER B 1 162 ? -15.665 12.834 36.861 1.00 23.42 212 SER B C 1
ATOM 3574 O O . SER B 1 162 ? -16.077 13.765 37.553 1.00 24.05 212 SER B O 1
ATOM 3577 N N . LEU B 1 163 ? -15.920 11.558 37.138 1.00 21.40 213 LEU B N 1
ATOM 3578 C CA . LEU B 1 163 ? -16.718 11.181 38.303 1.00 21.03 213 LEU B CA 1
ATOM 3579 C C . LEU B 1 163 ? -15.875 10.878 39.540 1.00 19.89 213 LEU B C 1
ATOM 3580 O O . LEU B 1 163 ? -16.409 10.714 40.626 1.00 18.93 213 LEU B O 1
ATOM 3585 N N . MET B 1 164 ? -14.563 10.772 39.368 1.00 19.78 214 MET B N 1
ATOM 3586 C CA . MET B 1 164 ? -13.698 10.355 40.463 1.00 17.97 214 MET B CA 1
ATOM 3587 C C . MET B 1 164 ? -13.207 11.527 41.286 1.00 21.69 214 MET B C 1
ATOM 3588 O O . MET B 1 164 ? -12.899 12.574 40.731 1.00 21.47 214 MET B O 1
ATOM 3593 N N . ALA B 1 165 ? -13.115 11.343 42.602 1.00 17.99 215 ALA B N 1
ATOM 3594 C CA . ALA B 1 165 ? -12.489 12.351 43.449 1.00 18.20 215 ALA B CA 1
ATOM 3595 C C . ALA B 1 165 ? -11.058 12.633 42.977 1.00 22.25 215 ALA B C 1
ATOM 3596 O O . ALA B 1 165 ? -10.623 13.790 42.920 1.00 22.10 215 ALA B O 1
ATOM 3598 N N . LEU B 1 166 ? -10.347 11.560 42.632 1.00 21.96 216 LEU B N 1
ATOM 3599 C CA . LEU B 1 166 ? -8.951 11.611 42.162 1.00 23.06 216 LEU B CA 1
ATOM 3600 C C . LEU B 1 166 ? -8.762 10.549 41.100 1.00 18.35 216 LEU B C 1
ATOM 3601 O O . LEU B 1 166 ? -9.275 9.452 41.244 1.00 19.97 216 LEU B O 1
ATOM 3606 N N . PRO B 1 167 ? -8.021 10.862 40.027 1.00 19.82 217 PRO B N 1
ATOM 3607 C CA . PRO B 1 167 ? -7.709 9.797 39.065 1.00 22.85 217 PRO B CA 1
ATOM 3608 C C . PRO B 1 167 ? -6.696 8.803 39.639 1.00 19.59 217 PRO B C 1
ATOM 3609 O O . PRO B 1 167 ? -5.786 9.216 40.358 1.00 19.82 217 PRO B O 1
ATOM 3613 N N . PRO B 1 168 ? -6.839 7.509 39.320 1.00 22.25 218 PRO B N 1
ATOM 3614 C CA . PRO B 1 168 ? -5.905 6.535 39.890 1.00 18.41 218 PRO B CA 1
ATOM 3615 C C . PRO B 1 168 ? -4.486 6.766 39.377 1.00 17.35 218 PRO B C 1
ATOM 3616 O O . PRO B 1 168 ? -4.318 7.095 38.189 1.00 19.38 218 PRO B O 1
ATOM 3620 N N . CYS B 1 169 ? -3.501 6.615 40.253 1.00 17.97 219 CYS B N 1
ATOM 3621 C CA A CYS B 1 169 ? -2.095 6.669 39.864 0.50 18.37 219 CYS B CA 1
ATOM 3622 C CA B CYS B 1 169 ? -2.110 6.678 39.823 0.50 18.37 219 CYS B CA 1
ATOM 3623 C C . CYS B 1 169 ? -1.576 5.286 39.507 1.00 18.06 219 CYS B C 1
ATOM 3624 O O . CYS B 1 169 ? -0.583 5.153 38.795 1.00 18.42 219 CYS B O 1
ATOM 3629 N N . HIS B 1 170 ? -2.237 4.253 40.032 1.00 15.88 220 HIS B N 1
ATOM 3630 C CA . HIS B 1 170 ? -1.834 2.867 39.788 1.00 18.27 220 HIS B CA 1
ATOM 3631 C C . HIS B 1 170 ? -2.719 2.286 38.711 1.00 20.94 220 HIS B C 1
ATOM 3632 O O . HIS B 1 170 ? -3.844 1.837 38.996 1.00 21.93 220 HIS B O 1
ATOM 3639 N N . LEU B 1 171 ? -2.216 2.297 37.479 1.00 15.79 221 LEU B N 1
ATOM 3640 C CA . LEU B 1 171 ? -3.072 2.065 36.329 1.00 15.88 221 LEU B CA 1
ATOM 3641 C C . LEU B 1 171 ? -3.393 0.593 36.192 1.00 20.68 221 LEU B C 1
ATOM 3642 O O . LEU B 1 171 ? -4.535 0.231 35.924 1.00 19.43 221 LEU B O 1
ATOM 3647 N N . LEU B 1 172 ? -2.390 -0.258 36.357 1.00 17.11 222 LEU B N 1
ATOM 3648 C CA . LEU B 1 172 ? -2.670 -1.679 36.265 1.00 21.36 222 LEU B CA 1
ATOM 3649 C C . LEU B 1 172 ? -1.637 -2.530 36.954 1.00 19.37 222 LEU B C 1
ATOM 3650 O O . LEU B 1 172 ? -0.520 -2.094 37.230 1.00 17.86 222 LEU B O 1
ATOM 3655 N N . CYS B 1 173 ? -2.035 -3.757 37.256 1.00 15.74 223 CYS B N 1
ATOM 3656 C CA . CYS B 1 173 ? -1.081 -4.722 37.758 1.00 15.73 223 CYS B CA 1
ATOM 3657 C C . CYS B 1 173 ? -1.226 -5.963 36.911 1.00 15.90 223 CYS B C 1
ATOM 3658 O O . CYS B 1 173 ? -2.331 -6.308 36.468 1.00 15.88 223 CYS B O 1
ATOM 3661 N N . GLN B 1 174 ? -0.097 -6.584 36.627 1.00 11.61 224 GLN B N 1
ATOM 3662 C CA . GLN B 1 174 ? -0.081 -7.832 35.873 1.00 11.86 224 GLN B CA 1
ATOM 3663 C C . GLN B 1 174 ? 0.613 -8.883 36.713 1.00 12.69 224 GLN B C 1
ATOM 3664 O O . GLN B 1 174 ? 1.574 -8.586 37.424 1.00 13.47 224 GLN B O 1
ATOM 3670 N N . PHE B 1 175 ? 0.112 -10.105 36.645 1.00 13.03 225 PHE B N 1
ATOM 3671 C CA . PHE B 1 175 ? 0.688 -11.187 37.428 1.00 13.68 225 PHE B CA 1
ATOM 3672 C C . PHE B 1 175 ? 1.271 -12.274 36.551 1.00 13.54 225 PHE B C 1
ATOM 3673 O O . PHE B 1 175 ? 0.913 -12.416 35.389 1.00 15.66 225 PHE B O 1
ATOM 3681 N N . TYR B 1 176 ? 2.182 -13.037 37.134 1.00 13.37 226 TYR B N 1
ATOM 3682 C CA . TYR B 1 176 ? 2.995 -13.989 36.388 1.00 15.64 226 TYR B CA 1
ATOM 3683 C C . TYR B 1 176 ? 3.285 -15.178 37.284 1.00 14.49 226 TYR B C 1
ATOM 3684 O O . TYR B 1 176 ? 3.632 -14.997 38.446 1.00 15.40 226 TYR B O 1
ATOM 3693 N N . VAL B 1 177 ? 3.151 -16.391 36.753 1.00 15.29 227 VAL B N 1
ATOM 3694 C CA . VAL B 1 177 ? 3.415 -17.580 37.569 1.00 14.38 227 VAL B CA 1
ATOM 3695 C C . VAL B 1 177 ? 4.538 -18.416 36.972 1.00 15.49 227 VAL B C 1
ATOM 3696 O O . VAL B 1 177 ? 4.459 -18.814 35.820 1.00 19.23 227 VAL B O 1
ATOM 3700 N N . ALA B 1 178 ? 5.574 -18.668 37.758 1.00 18.14 228 ALA B N 1
ATOM 3701 C CA . ALA B 1 178 ? 6.648 -19.568 37.332 1.00 21.44 228 ALA B CA 1
ATOM 3702 C C . ALA B 1 178 ? 7.288 -20.221 38.538 1.00 23.35 228 ALA B C 1
ATOM 3703 O O . ALA B 1 178 ? 7.466 -19.577 39.558 1.00 22.93 228 ALA B O 1
ATOM 3705 N N . ASP B 1 179 ? 7.639 -21.499 38.406 1.00 27.86 229 ASP B N 1
ATOM 3706 C CA . ASP B 1 179 ? 8.379 -22.206 39.450 1.00 27.16 229 ASP B CA 1
ATOM 3707 C C . ASP B 1 179 ? 7.659 -22.174 40.797 1.00 27.10 229 ASP B C 1
ATOM 3708 O O . ASP B 1 179 ? 8.292 -22.090 41.851 1.00 28.28 229 ASP B O 1
ATOM 3713 N N . GLY B 1 180 ? 6.334 -22.230 40.755 1.00 25.31 230 GLY B N 1
ATOM 3714 C CA . GLY B 1 180 ? 5.540 -22.209 41.971 1.00 26.78 230 GLY B CA 1
ATOM 3715 C C . GLY B 1 180 ? 5.491 -20.852 42.653 1.00 24.23 230 GLY B C 1
ATOM 3716 O O . GLY B 1 180 ? 5.051 -20.752 43.805 1.00 21.32 230 GLY B O 1
ATOM 3717 N N . GLU B 1 181 ? 5.934 -19.809 41.950 1.00 19.21 231 GLU B N 1
ATOM 3718 C CA . GLU B 1 181 ? 5.957 -18.459 42.518 1.00 17.35 231 GLU B CA 1
ATOM 3719 C C . GLU B 1 181 ? 5.082 -17.464 41.751 1.00 18.92 231 GLU B C 1
ATOM 3720 O O . GLU B 1 181 ? 5.023 -17.491 40.520 1.00 20.61 231 GLU B O 1
ATOM 3726 N N . LEU B 1 182 ? 4.430 -16.579 42.498 1.00 17.56 232 LEU B N 1
ATOM 3727 C CA . LEU B 1 182 ? 3.606 -15.530 41.898 1.00 16.92 232 LEU B CA 1
ATOM 3728 C C . LEU B 1 182 ? 4.338 -14.193 41.923 1.00 16.04 232 LEU B C 1
ATOM 3729 O O . LEU B 1 182 ? 4.753 -13.733 42.988 1.00 16.87 232 LEU B O 1
ATOM 3734 N N . SER B 1 183 ? 4.478 -13.567 40.753 1.00 13.95 233 SER B N 1
ATOM 3735 C CA . SER B 1 183 ? 5.093 -12.254 40.656 1.00 15.83 233 SER B CA 1
ATOM 3736 C C . SER B 1 183 ? 4.080 -11.255 40.134 1.00 14.07 233 SER B C 1
ATOM 3737 O O . SER B 1 183 ? 3.077 -11.635 39.531 1.00 14.50 233 SER B O 1
ATOM 3740 N N . CYS B 1 184 ? 4.349 -9.984 40.407 1.00 14.58 234 CYS B N 1
ATOM 3741 C CA . CYS B 1 184 ? 3.439 -8.894 40.062 1.00 15.57 234 CYS B CA 1
ATOM 3742 C C . CYS B 1 184 ? 4.235 -7.722 39.513 1.00 15.01 234 CYS B C 1
ATOM 3743 O O . CYS B 1 184 ? 5.288 -7.371 40.065 1.00 15.39 234 CYS B O 1
ATOM 3746 N N . GLN B 1 185 ? 3.746 -7.143 38.422 1.00 11.49 235 GLN B N 1
ATOM 3747 C CA . GLN B 1 185 ? 4.262 -5.856 37.946 1.00 13.86 235 GLN B CA 1
ATOM 3748 C C . GLN B 1 185 ? 3.173 -4.795 38.029 1.00 13.23 235 GLN B C 1
ATOM 3749 O O . GLN B 1 185 ? 2.051 -5.000 37.554 1.00 13.13 235 GLN B O 1
ATOM 3755 N N . LEU B 1 186 ? 3.524 -3.657 38.636 1.00 13.91 236 LEU B N 1
ATOM 3756 C CA . LEU B 1 186 ? 2.652 -2.487 38.719 1.00 13.15 236 LEU B CA 1
ATOM 3757 C C . LEU B 1 186 ? 3.089 -1.446 37.710 1.00 14.26 236 LEU B C 1
ATOM 3758 O O . LEU B 1 186 ? 4.277 -1.125 37.654 1.00 14.26 236 LEU B O 1
ATOM 3763 N N . TYR B 1 187 ? 2.155 -0.940 36.900 1.00 13.02 237 TYR B N 1
ATOM 3764 C CA . TYR B 1 187 ? 2.430 0.256 36.108 1.00 13.12 237 TYR B CA 1
ATOM 3765 C C . TYR B 1 187 ? 1.793 1.442 36.810 1.00 14.26 237 TYR B C 1
ATOM 3766 O O . TYR B 1 187 ? 0.574 1.533 36.884 1.00 14.66 237 TYR B O 1
ATOM 3775 N N . GLN B 1 188 ? 2.636 2.344 37.313 1.00 13.84 238 GLN B N 1
ATOM 3776 C CA . GLN B 1 188 ? 2.192 3.536 38.030 1.00 16.28 238 GLN B CA 1
ATOM 3777 C C . GLN B 1 188 ? 2.475 4.791 37.191 1.00 13.76 238 GLN B C 1
ATOM 3778 O O . GLN B 1 188 ? 3.632 5.099 36.924 1.00 15.56 238 GLN B O 1
ATOM 3784 N N . ARG B 1 189 ? 1.421 5.502 36.772 1.00 14.31 239 ARG B N 1
ATOM 3785 C CA . ARG B 1 189 ? 1.594 6.647 35.850 1.00 12.05 239 ARG B CA 1
ATOM 3786 C C . ARG B 1 189 ? 2.255 7.841 36.539 1.00 15.76 239 ARG B C 1
ATOM 3787 O O . ARG B 1 189 ? 2.832 8.693 35.887 1.00 16.99 239 ARG B O 1
ATOM 3795 N N . SER B 1 190 ? 2.178 7.886 37.860 1.00 15.69 240 SER B N 1
ATOM 3796 C CA . SER B 1 190 ? 2.616 9.056 38.605 1.00 16.52 240 SER B CA 1
ATOM 3797 C C . SER B 1 190 ? 3.079 8.603 39.973 1.00 15.76 240 SER B C 1
ATOM 3798 O O . SER B 1 190 ? 2.302 7.992 40.715 1.00 17.22 240 SER B O 1
ATOM 3801 N N . GLY B 1 191 ? 4.348 8.860 40.292 1.00 17.26 241 GLY B N 1
ATOM 3802 C CA . GLY B 1 191 ? 4.898 8.449 41.575 1.00 18.37 241 GLY B CA 1
ATOM 3803 C C . GLY B 1 191 ? 5.334 9.644 42.387 1.00 18.21 241 GLY B C 1
ATOM 3804 O O . GLY B 1 191 ? 6.264 10.338 42.003 1.00 19.42 241 GLY B O 1
ATOM 3805 N N . ASP B 1 192 ? 4.624 9.902 43.477 1.00 18.60 242 ASP B N 1
ATOM 3806 C CA . ASP B 1 192 ? 5.019 10.904 44.456 1.00 21.15 242 ASP B CA 1
ATOM 3807 C C . ASP B 1 192 ? 6.111 10.241 45.275 1.00 19.23 242 ASP B C 1
ATOM 3808 O O . ASP B 1 192 ? 5.832 9.430 46.157 1.00 19.20 242 ASP B O 1
ATOM 3813 N N . MET B 1 193 ? 7.360 10.520 44.923 1.00 17.13 243 MET B N 1
ATOM 3814 C CA . MET B 1 193 ? 8.468 9.751 45.470 1.00 18.13 243 MET B CA 1
ATOM 3815 C C . MET B 1 193 ? 8.572 9.896 46.987 1.00 22.16 243 MET B C 1
ATOM 3816 O O . MET B 1 193 ? 8.924 8.947 47.678 1.00 24.17 243 MET B O 1
ATOM 3821 N N . GLY B 1 194 ? 8.235 11.070 47.499 1.00 21.40 244 GLY B N 1
ATOM 3822 C CA . GLY B 1 194 ? 8.338 11.313 48.924 1.00 24.03 244 GLY B CA 1
ATOM 3823 C C . GLY B 1 194 ? 7.215 10.700 49.739 1.00 24.52 244 GLY B C 1
ATOM 3824 O O . GLY B 1 194 ? 7.463 9.907 50.651 1.00 28.28 244 GLY B O 1
ATOM 3825 N N . LEU B 1 195 ? 5.979 11.062 49.414 1.00 22.50 245 LEU B N 1
ATOM 3826 C CA . LEU B 1 195 ? 4.835 10.664 50.236 1.00 25.27 245 LEU B CA 1
ATOM 3827 C C . LEU B 1 195 ? 4.242 9.331 49.828 1.00 22.32 245 LEU B C 1
ATOM 3828 O O . LEU B 1 195 ? 3.691 8.612 50.662 1.00 27.07 245 LEU B O 1
ATOM 3833 N N . GLY B 1 196 ? 4.307 9.010 48.543 1.00 20.30 246 GLY B N 1
ATOM 3834 C CA . GLY B 1 196 ? 3.532 7.884 48.043 1.00 19.58 246 GLY B CA 1
ATOM 3835 C C . GLY B 1 196 ? 4.262 6.581 47.778 1.00 19.14 246 GLY B C 1
ATOM 3836 O O . GLY B 1 196 ? 3.810 5.519 48.207 1.00 17.24 246 GLY B O 1
ATOM 3837 N N . VAL B 1 197 ? 5.385 6.651 47.064 1.00 16.56 247 VAL B N 1
ATOM 3838 C CA . VAL B 1 197 ? 5.983 5.456 46.484 1.00 15.57 247 VAL B CA 1
ATOM 3839 C C . VAL B 1 197 ? 6.364 4.360 47.506 1.00 14.53 247 VAL B C 1
ATOM 3840 O O . VAL B 1 197 ? 6.093 3.197 47.245 1.00 15.69 247 VAL B O 1
ATOM 3844 N N . PRO B 1 198 ? 6.941 4.705 48.682 1.00 16.74 248 PRO B N 1
ATOM 3845 C CA . PRO B 1 198 ? 7.194 3.606 49.637 1.00 17.90 248 PRO B CA 1
ATOM 3846 C C . PRO B 1 198 ? 5.929 2.865 50.082 1.00 16.41 248 PRO B C 1
ATOM 3847 O O . PRO B 1 198 ? 5.908 1.633 50.166 1.00 15.83 248 PRO B O 1
ATOM 3851 N N . PHE B 1 199 ? 4.876 3.628 50.347 1.00 17.03 249 PHE B N 1
ATOM 3852 C CA . PHE B 1 199 ? 3.566 3.083 50.659 1.00 15.60 249 PHE B CA 1
ATOM 3853 C C . PHE B 1 199 ? 3.052 2.220 49.489 1.00 16.44 249 PHE B C 1
ATOM 3854 O O . PHE B 1 199 ? 2.536 1.123 49.696 1.00 17.61 249 PHE B O 1
ATOM 3862 N N . ASN B 1 200 ? 3.206 2.728 48.267 1.00 15.49 250 ASN B N 1
ATOM 3863 C CA . ASN B 1 200 ? 2.729 2.028 47.064 1.00 17.20 250 ASN B CA 1
ATOM 3864 C C . ASN B 1 200 ? 3.410 0.657 46.876 1.00 17.04 250 ASN B C 1
ATOM 3865 O O . ASN B 1 200 ? 2.755 -0.344 46.518 1.00 16.89 250 ASN B O 1
ATOM 3870 N N . ILE B 1 201 ? 4.725 0.612 47.108 1.00 15.98 251 ILE B N 1
ATOM 3871 C CA . ILE B 1 201 ? 5.480 -0.635 47.002 1.00 14.36 251 ILE B CA 1
ATOM 3872 C C . ILE B 1 201 ? 4.898 -1.674 47.953 1.00 15.14 251 ILE B C 1
ATOM 3873 O O . ILE B 1 201 ? 4.694 -2.827 47.600 1.00 14.29 251 ILE B O 1
ATOM 3878 N N . ALA B 1 202 ? 4.602 -1.231 49.168 1.00 15.42 252 ALA B N 1
ATOM 3879 C CA . ALA B 1 202 ? 4.061 -2.111 50.188 1.00 15.62 252 ALA B CA 1
ATOM 3880 C C . ALA B 1 202 ? 2.674 -2.625 49.811 1.00 15.58 252 ALA B C 1
ATOM 3881 O O . ALA B 1 202 ? 2.360 -3.780 50.063 1.00 15.70 252 ALA B O 1
ATOM 3883 N N . SER B 1 203 ? 1.851 -1.756 49.221 1.00 15.34 253 SER B N 1
ATOM 3884 C CA . SER B 1 203 ? 0.486 -2.128 48.857 1.00 13.51 253 SER B CA 1
ATOM 3885 C C . SER B 1 203 ? 0.463 -3.294 47.879 1.00 14.71 253 SER B C 1
ATOM 3886 O O . SER B 1 203 ? -0.289 -4.259 48.058 1.00 14.40 253 SER B O 1
ATOM 3889 N N . TYR B 1 204 ? 1.248 -3.186 46.814 1.00 14.90 254 TYR B N 1
ATOM 3890 C CA . TYR B 1 204 ? 1.145 -4.193 45.764 1.00 15.12 254 TYR B CA 1
ATOM 3891 C C . TYR B 1 204 ? 1.941 -5.446 46.122 1.00 14.38 254 TYR B C 1
ATOM 3892 O O . TYR B 1 204 ? 1.610 -6.537 45.666 1.00 15.42 254 TYR B O 1
ATOM 3901 N N . SER B 1 205 ? 2.949 -5.295 46.976 1.00 15.68 255 SER B N 1
ATOM 3902 C CA . SER B 1 205 ? 3.642 -6.453 47.526 1.00 15.97 255 SER B CA 1
ATOM 3903 C C . SER B 1 205 ? 2.699 -7.250 48.447 1.00 16.85 255 SER B C 1
ATOM 3904 O O . SER B 1 205 ? 2.667 -8.483 48.392 1.00 15.92 255 SER B O 1
ATOM 3907 N N . LEU B 1 206 ? 1.930 -6.548 49.280 1.00 14.48 256 LEU B N 1
ATOM 3908 C CA . LEU B 1 206 ? 0.914 -7.199 50.106 1.00 15.60 256 LEU B CA 1
ATOM 3909 C C . LEU B 1 206 ? -0.137 -7.908 49.230 1.00 14.35 256 LEU B C 1
ATOM 3910 O O . LEU B 1 206 ? -0.489 -9.072 49.488 1.00 16.79 256 LEU B O 1
ATOM 3915 N N . LEU B 1 207 ? -0.623 -7.224 48.190 1.00 15.42 257 LEU B N 1
ATOM 3916 C CA . LEU B 1 207 ? -1.595 -7.829 47.276 1.00 13.82 257 LEU B CA 1
ATOM 3917 C C . LEU B 1 207 ? -1.047 -9.151 46.732 1.00 15.41 257 LEU B C 1
ATOM 3918 O O . LEU B 1 207 ? -1.770 -10.155 46.623 1.00 16.25 257 LEU B O 1
ATOM 3923 N N . THR B 1 208 ? 0.244 -9.153 46.413 1.00 13.00 258 THR B N 1
ATOM 3924 C CA . THR B 1 208 ? 0.856 -10.320 45.807 1.00 11.96 258 THR B CA 1
ATOM 3925 C C . THR B 1 208 ? 0.935 -11.452 46.844 1.00 14.56 258 THR B C 1
ATOM 3926 O O . THR B 1 208 ? 0.655 -12.608 46.524 1.00 16.45 258 THR B O 1
ATOM 3930 N N . TYR B 1 209 ? 1.287 -11.119 48.080 1.00 14.90 259 TYR B N 1
ATOM 3931 C CA . TYR B 1 209 ? 1.272 -12.123 49.160 1.00 16.09 259 TYR B CA 1
ATOM 3932 C C . TYR B 1 209 ? -0.114 -12.721 49.357 1.00 17.29 259 TYR B C 1
ATOM 3933 O O . TYR B 1 209 ? -0.247 -13.931 49.560 1.00 17.60 259 TYR B O 1
ATOM 3942 N N . MET B 1 210 ? -1.142 -11.875 49.315 1.00 14.57 260 MET B N 1
ATOM 3943 C CA . MET B 1 210 ? -2.509 -12.355 49.512 1.00 15.91 260 MET B CA 1
ATOM 3944 C C . MET B 1 210 ? -2.944 -13.301 48.406 1.00 18.74 260 MET B C 1
ATOM 3945 O O . MET B 1 210 ? -3.508 -14.376 48.662 1.00 17.37 260 MET B O 1
ATOM 3950 N N . LEU B 1 211 ? -2.680 -12.897 47.168 1.00 15.26 261 LEU B N 1
ATOM 3951 C CA . LEU B 1 211 ? -3.031 -13.725 46.029 1.00 14.85 261 LEU B CA 1
ATOM 3952 C C . LEU B 1 211 ? -2.285 -15.053 46.042 1.00 17.59 261 LEU B C 1
ATOM 3953 O O . LEU B 1 211 ? -2.865 -16.100 45.735 1.00 18.14 261 LEU B O 1
ATOM 3958 N N . ALA B 1 212 ? -1.012 -15.012 46.415 1.00 17.88 262 ALA B N 1
ATOM 3959 C CA . ALA B 1 212 ? -0.204 -16.223 46.444 1.00 17.04 262 ALA B CA 1
ATOM 3960 C C . ALA B 1 212 ? -0.816 -17.191 47.453 1.00 20.43 262 ALA B C 1
ATOM 3961 O O . ALA B 1 212 ? -0.976 -18.386 47.188 1.00 18.63 262 ALA B O 1
ATOM 3963 N N . HIS B 1 213 ? -1.180 -16.645 48.604 1.00 17.92 263 HIS B N 1
ATOM 3964 C CA . HIS B 1 213 ? -1.741 -17.431 49.694 1.00 18.86 263 HIS B CA 1
ATOM 3965 C C . HIS B 1 213 ? -3.046 -18.143 49.309 1.00 20.98 263 HIS B C 1
ATOM 3966 O O . HIS B 1 213 ? -3.210 -19.334 49.563 1.00 23.58 263 HIS B O 1
ATOM 3973 N N . VAL B 1 214 ? -3.960 -17.414 48.684 1.00 19.93 264 VAL B N 1
ATOM 3974 C CA . VAL B 1 214 ? -5.261 -17.941 48.280 1.00 18.50 264 VAL B CA 1
ATOM 3975 C C . VAL B 1 214 ? -5.132 -18.992 47.168 1.00 22.93 264 VAL B C 1
ATOM 3976 O O . VAL B 1 214 ? -5.938 -19.929 47.086 1.00 25.74 264 VAL B O 1
ATOM 3980 N N . THR B 1 215 ? -4.110 -18.853 46.328 1.00 22.01 265 THR B N 1
ATOM 3981 C CA . THR B 1 215 ? -3.971 -19.741 45.176 1.00 22.27 265 THR B CA 1
ATOM 3982 C C . THR B 1 215 ? -2.953 -20.867 45.390 1.00 23.51 265 THR B C 1
ATOM 3983 O O . THR B 1 215 ? -2.688 -21.644 44.474 1.00 28.59 265 THR B O 1
ATOM 3987 N N . GLY B 1 216 ? -2.382 -20.950 46.588 1.00 25.01 266 GLY B N 1
ATOM 3988 C CA . GLY B 1 216 ? -1.426 -22.001 46.904 1.00 25.02 266 GLY B CA 1
ATOM 3989 C C . GLY B 1 216 ? -0.049 -21.860 46.268 1.00 28.14 266 GLY B C 1
ATOM 3990 O O . GLY B 1 216 ? 0.622 -22.857 46.000 1.00 28.74 266 GLY B O 1
ATOM 3991 N N . LEU B 1 217 ? 0.368 -20.621 46.024 1.00 19.65 267 LEU B N 1
ATOM 3992 C CA . LEU B 1 217 ? 1.684 -20.319 45.479 1.00 20.10 267 LEU B CA 1
ATOM 3993 C C . LEU B 1 217 ? 2.536 -19.601 46.514 1.00 21.29 267 LEU B C 1
ATOM 3994 O O . LEU B 1 217 ? 2.029 -19.192 47.560 1.00 27.27 267 LEU B O 1
ATOM 3999 N N . ARG B 1 218 ? 3.825 -19.453 46.229 1.00 19.34 268 ARG B N 1
ATOM 4000 C CA . ARG B 1 218 ? 4.705 -18.634 47.044 1.00 21.68 268 ARG B CA 1
ATOM 4001 C C . ARG B 1 218 ? 4.904 -17.294 46.346 1.00 19.31 268 ARG B C 1
ATOM 4002 O O . ARG B 1 218 ? 4.918 -17.255 45.124 1.00 20.85 268 ARG B O 1
ATOM 4010 N N . PRO B 1 219 ? 5.087 -16.201 47.108 1.00 19.89 269 PRO B N 1
ATOM 4011 C CA . PRO B 1 219 ? 5.375 -14.919 46.452 1.00 19.54 269 PRO B CA 1
ATOM 4012 C C . PRO B 1 219 ? 6.748 -14.913 45.777 1.00 22.81 269 PRO B C 1
ATOM 4013 O O . PRO B 1 219 ? 7.709 -15.441 46.344 1.00 21.79 269 PRO B O 1
ATOM 4017 N N . GLY B 1 220 ? 6.843 -14.298 44.599 1.00 18.99 270 GLY B N 1
ATOM 4018 C CA . GLY B 1 220 ? 8.090 -14.262 43.860 1.00 19.04 270 GLY B CA 1
ATOM 4019 C C . GLY B 1 220 ? 8.740 -12.890 43.900 1.00 19.66 270 GLY B C 1
ATOM 4020 O O . GLY B 1 220 ? 9.501 -12.591 44.825 1.00 19.71 270 GLY B O 1
ATOM 4021 N N . GLU B 1 221 ? 8.452 -12.065 42.887 1.00 18.71 271 GLU B N 1
ATOM 4022 C CA . GLU B 1 221 ? 8.998 -10.705 42.791 1.00 17.08 271 GLU B CA 1
ATOM 4023 C C . GLU B 1 221 ? 7.910 -9.681 42.577 1.00 19.30 271 GLU B C 1
ATOM 4024 O O . GLU B 1 221 ? 6.887 -9.979 41.967 1.00 17.72 271 GLU B O 1
ATOM 4030 N N . PHE B 1 222 ? 8.156 -8.468 43.054 1.00 18.06 272 PHE B N 1
ATOM 4031 C CA . PHE B 1 222 ? 7.331 -7.323 42.700 1.00 16.46 272 PHE B CA 1
ATOM 4032 C C . PHE B 1 222 ? 8.152 -6.375 41.818 1.00 17.05 272 PHE B C 1
ATOM 4033 O O . PHE B 1 222 ? 9.238 -5.905 42.196 1.00 17.83 272 PHE B O 1
ATOM 4041 N N . ILE B 1 223 ? 7.663 -6.139 40.608 1.00 13.50 273 ILE B N 1
ATOM 4042 C CA . ILE B 1 223 ? 8.349 -5.255 39.687 1.00 14.97 273 ILE B CA 1
ATOM 4043 C C . ILE B 1 223 ? 7.583 -3.940 39.651 1.00 15.58 273 ILE B C 1
ATOM 4044 O O . ILE B 1 223 ? 6.391 -3.920 39.319 1.00 14.87 273 ILE B O 1
ATOM 4049 N N . HIS B 1 224 ? 8.261 -2.854 40.028 1.00 13.70 274 HIS B N 1
ATOM 4050 C CA . HIS B 1 224 ? 7.660 -1.531 40.108 1.00 14.97 274 HIS B CA 1
ATOM 4051 C C . HIS B 1 224 ? 8.060 -0.680 38.918 1.00 16.27 274 HIS B C 1
ATOM 4052 O O . HIS B 1 224 ? 9.232 -0.333 38.770 1.00 15.97 274 HIS B O 1
ATOM 4059 N N . THR B 1 225 ? 7.098 -0.342 38.066 1.00 13.53 275 THR B N 1
ATOM 4060 C CA . THR B 1 225 ? 7.385 0.479 36.895 1.00 13.47 275 THR B CA 1
ATOM 4061 C C . THR B 1 225 ? 6.699 1.825 37.024 1.00 14.01 275 THR B C 1
ATOM 4062 O O . THR B 1 225 ? 5.497 1.906 37.293 1.00 15.97 275 THR B O 1
ATOM 4066 N N . LEU B 1 226 ? 7.480 2.888 36.855 1.00 14.27 276 LEU B N 1
ATOM 4067 C CA . LEU B 1 226 ? 6.960 4.243 36.972 1.00 14.98 276 LEU B CA 1
ATOM 4068 C C . LEU B 1 226 ? 6.920 4.984 35.640 1.00 16.17 276 LEU B C 1
ATOM 4069 O O . LEU B 1 226 ? 7.824 4.836 34.806 1.00 17.95 276 LEU B O 1
ATOM 4074 N N . GLY B 1 227 ? 5.887 5.812 35.481 1.00 15.92 277 GLY B N 1
ATOM 4075 C CA . GLY B 1 227 ? 5.823 6.806 34.425 1.00 16.49 277 GLY B CA 1
ATOM 4076 C C . GLY B 1 227 ? 6.477 8.088 34.918 1.00 17.24 277 GLY B C 1
ATOM 4077 O O . GLY B 1 227 ? 7.706 8.179 34.940 1.00 16.69 277 GLY B O 1
ATOM 4078 N N . ASP B 1 228 ? 5.666 9.063 35.327 1.00 15.57 278 ASP B N 1
ATOM 4079 C CA . ASP B 1 228 ? 6.188 10.332 35.861 1.00 16.10 278 ASP B CA 1
ATOM 4080 C C . ASP B 1 228 ? 6.598 10.158 37.311 1.00 17.46 278 ASP B C 1
ATOM 4081 O O . ASP B 1 228 ? 5.757 10.167 38.205 1.00 17.66 278 ASP B O 1
ATOM 4086 N N . ALA B 1 229 ? 7.903 9.989 37.538 1.00 17.47 279 ALA B N 1
ATOM 4087 C CA . ALA B 1 229 ? 8.445 9.836 38.883 1.00 17.66 279 ALA B CA 1
ATOM 4088 C C . ALA B 1 229 ? 8.925 11.204 39.357 1.00 16.76 279 ALA B C 1
ATOM 4089 O O . ALA B 1 229 ? 9.822 11.778 38.760 1.00 20.78 279 ALA B O 1
ATOM 4091 N N . HIS B 1 230 ? 8.303 11.744 40.395 1.00 16.78 280 HIS B N 1
ATOM 4092 C CA . HIS B 1 230 ? 8.593 13.129 40.751 1.00 18.30 280 HIS B CA 1
ATOM 4093 C C . HIS B 1 230 ? 8.795 13.347 42.238 1.00 22.25 280 HIS B C 1
ATOM 4094 O O . HIS B 1 230 ? 8.259 12.628 43.087 1.00 18.60 280 HIS B O 1
ATOM 4101 N N . ILE B 1 231 ? 9.593 14.372 42.524 1.00 19.63 281 ILE B N 1
ATOM 4102 C CA . ILE B 1 231 ? 9.770 14.902 43.864 1.00 20.42 281 ILE B CA 1
ATOM 4103 C C . ILE B 1 231 ? 9.157 16.287 43.936 1.00 22.05 281 ILE B C 1
ATOM 4104 O O . ILE B 1 231 ? 9.522 17.175 43.161 1.00 23.25 281 ILE B O 1
ATOM 4109 N N . TYR B 1 232 ? 8.216 16.475 44.849 1.00 20.98 282 TYR B N 1
ATOM 4110 C CA . TYR B 1 232 ? 7.686 17.804 45.093 1.00 24.12 282 TYR B CA 1
ATOM 4111 C C . TYR B 1 232 ? 8.790 18.653 45.704 1.00 21.67 282 TYR B C 1
ATOM 4112 O O . TYR B 1 232 ? 9.572 18.172 46.529 1.00 24.09 282 TYR B O 1
ATOM 4121 N N . LYS B 1 233 ? 8.873 19.907 45.282 1.00 25.57 283 LYS B N 1
ATOM 4122 C CA . LYS B 1 233 ? 9.990 20.736 45.711 1.00 22.61 283 LYS B CA 1
ATOM 4123 C C . LYS B 1 233 ? 9.934 20.999 47.207 1.00 25.69 283 LYS B C 1
ATOM 4124 O O . LYS B 1 233 ? 10.958 21.215 47.850 1.00 25.74 283 LYS B O 1
ATOM 4130 N N . THR B 1 234 ? 8.738 20.931 47.774 1.00 24.96 284 THR B N 1
ATOM 4131 C CA . THR B 1 234 ? 8.606 21.069 49.210 1.00 26.77 284 THR B CA 1
ATOM 4132 C C . THR B 1 234 ? 9.123 19.833 49.950 1.00 28.87 284 THR B C 1
ATOM 4133 O O . THR B 1 234 ? 9.258 19.866 51.168 1.00 30.82 284 THR B O 1
ATOM 4137 N N . HIS B 1 235 ? 9.407 18.747 49.224 1.00 25.45 285 HIS B N 1
ATOM 4138 C CA . HIS B 1 235 ? 9.925 17.514 49.834 1.00 28.10 285 HIS B CA 1
ATOM 4139 C C . HIS B 1 235 ? 11.447 17.359 49.755 1.00 27.20 285 HIS B C 1
ATOM 4140 O O . HIS B 1 235 ? 11.992 16.350 50.204 1.00 27.86 285 HIS B O 1
ATOM 4147 N N . ILE B 1 236 ? 12.129 18.340 49.174 1.00 28.89 286 ILE B N 1
ATOM 4148 C CA . ILE B 1 236 ? 13.568 18.215 48.941 1.00 28.23 286 ILE B CA 1
ATOM 4149 C C . ILE B 1 236 ? 14.356 18.050 50.250 1.00 28.33 286 ILE B C 1
ATOM 4150 O O . ILE B 1 236 ? 15.185 17.144 50.375 1.00 26.90 286 ILE B O 1
ATOM 4155 N N . GLU B 1 237 ? 14.084 18.887 51.242 1.00 30.22 287 GLU B N 1
ATOM 4156 C CA . GLU B 1 237 ? 14.861 18.778 52.475 1.00 34.03 287 GLU B CA 1
ATOM 4157 C C . GLU B 1 237 ? 14.590 17.490 53.278 1.00 32.04 287 GLU B C 1
ATOM 4158 O O . GLU B 1 237 ? 15.546 16.847 53.726 1.00 28.45 287 GLU B O 1
ATOM 4164 N N . PRO B 1 238 ? 13.310 17.093 53.454 1.00 27.28 288 PRO B N 1
ATOM 4165 C CA . PRO B 1 238 ? 13.127 15.806 54.142 1.00 28.60 288 PRO B CA 1
ATOM 4166 C C . PRO B 1 238 ? 13.709 14.600 53.381 1.00 29.07 288 PRO B C 1
ATOM 4167 O O . PRO B 1 238 ? 14.148 13.628 54.004 1.00 26.81 288 PRO B O 1
ATOM 4171 N N . LEU B 1 239 ? 13.723 14.651 52.052 1.00 25.95 289 LEU B N 1
ATOM 4172 C CA . LEU B 1 239 ? 14.285 13.542 51.288 1.00 23.99 289 LEU B CA 1
ATOM 4173 C C . LEU B 1 239 ? 15.818 13.564 51.316 1.00 25.51 289 LEU B C 1
ATOM 4174 O O . LEU B 1 239 ? 16.461 12.517 51.254 1.00 25.93 289 LEU B O 1
ATOM 4179 N N . ARG B 1 240 ? 16.407 14.750 51.431 1.00 27.62 290 ARG B N 1
ATOM 4180 C CA . ARG B 1 240 ? 17.860 14.836 51.556 1.00 28.39 290 ARG B CA 1
ATOM 4181 C C . ARG B 1 240 ? 18.288 14.235 52.892 1.00 27.87 290 ARG B C 1
ATOM 4182 O O . ARG B 1 240 ? 19.329 13.587 52.981 1.00 30.70 290 ARG B O 1
ATOM 4190 N N . LEU B 1 241 ? 17.461 14.425 53.915 1.00 28.25 291 LEU B N 1
ATOM 4191 C CA . LEU B 1 241 ? 17.671 13.758 55.202 1.00 28.86 291 LEU B CA 1
ATOM 4192 C C . LEU B 1 241 ? 17.566 12.242 55.070 1.00 30.18 291 LEU B C 1
ATOM 4193 O O . LEU B 1 241 ? 18.408 11.501 55.581 1.00 27.79 291 LEU B O 1
ATOM 4198 N N . GLN B 1 242 ? 16.521 11.771 54.397 1.00 26.65 292 GLN B N 1
ATOM 4199 C CA . GLN B 1 242 ? 16.335 10.332 54.244 1.00 25.17 292 GLN B CA 1
ATOM 4200 C C . GLN B 1 242 ? 17.532 9.695 53.530 1.00 24.34 292 GLN B C 1
ATOM 4201 O O . GLN B 1 242 ? 17.930 8.572 53.835 1.00 26.46 292 GLN B O 1
ATOM 4207 N N . LEU B 1 243 ? 18.119 10.431 52.593 1.00 23.83 293 LEU B N 1
ATOM 4208 C CA . LEU B 1 243 ? 19.215 9.909 51.790 1.00 23.34 293 LEU B CA 1
ATOM 4209 C C . LEU B 1 243 ? 20.501 9.727 52.600 1.00 28.45 293 LEU B C 1
ATOM 4210 O O . LEU B 1 243 ? 21.440 9.082 52.135 1.00 28.45 293 LEU B O 1
ATOM 4215 N N . THR B 1 244 ? 20.535 10.290 53.805 1.00 30.03 294 THR B N 1
ATOM 4216 C CA . THR B 1 244 ? 21.690 10.122 54.685 1.00 28.57 294 THR B CA 1
ATOM 4217 C C . THR B 1 244 ? 21.580 8.857 55.520 1.00 34.82 294 THR B C 1
ATOM 4218 O O . THR B 1 244 ? 22.476 8.541 56.300 1.00 36.01 294 THR B O 1
ATOM 4222 N N . ARG B 1 245 ? 20.483 8.128 55.351 1.00 28.89 295 ARG B N 1
ATOM 4223 C CA . ARG B 1 245 ? 20.219 6.954 56.178 1.00 26.95 295 ARG B CA 1
ATOM 4224 C C . ARG B 1 245 ? 20.531 5.646 55.474 1.00 31.17 295 ARG B C 1
ATOM 4225 O O . ARG B 1 245 ? 20.267 5.494 54.283 1.00 30.50 295 ARG B O 1
ATOM 4233 N N . THR B 1 246 ? 21.084 4.697 56.225 1.00 29.55 296 THR B N 1
ATOM 4234 C CA . THR B 1 246 ? 21.402 3.377 55.692 1.00 31.03 296 THR B CA 1
ATOM 4235 C C . THR B 1 246 ? 20.232 2.422 55.901 1.00 28.44 296 THR B C 1
ATOM 4236 O O . THR B 1 246 ? 19.726 2.316 57.012 1.00 28.25 296 THR B O 1
ATOM 4240 N N . PRO B 1 247 ? 19.800 1.717 54.838 1.00 27.71 297 PRO B N 1
ATOM 4241 C CA . PRO B 1 247 ? 18.700 0.760 55.027 1.00 28.85 297 PRO B CA 1
ATOM 4242 C C . PRO B 1 247 ? 19.013 -0.334 56.046 1.00 27.23 297 PRO B C 1
ATOM 4243 O O . PRO B 1 247 ? 20.165 -0.767 56.146 1.00 31.01 297 PRO B O 1
ATOM 4247 N N . ARG B 1 248 ? 17.993 -0.751 56.793 1.00 26.66 298 ARG B N 1
ATOM 4248 C CA . ARG B 1 248 ? 18.061 -1.912 57.668 1.00 25.60 298 ARG B CA 1
ATOM 4249 C C . ARG B 1 248 ? 17.498 -3.115 56.924 1.00 29.44 298 ARG B C 1
ATOM 4250 O O . ARG B 1 248 ? 16.749 -2.947 55.952 1.00 27.36 298 ARG B O 1
ATOM 4258 N N . PRO B 1 249 ? 17.858 -4.330 57.359 1.00 26.11 299 PRO B N 1
ATOM 4259 C CA . PRO B 1 249 ? 17.266 -5.534 56.770 1.00 24.82 299 PRO B CA 1
ATOM 4260 C C . PRO B 1 249 ? 15.735 -5.459 56.740 1.00 27.66 299 PRO B C 1
ATOM 4261 O O . PRO B 1 249 ? 15.125 -5.016 57.715 1.00 25.93 299 PRO B O 1
ATOM 4265 N N . PHE B 1 250 ? 15.137 -5.854 55.617 1.00 26.08 300 PHE B N 1
ATOM 4266 C CA . PHE B 1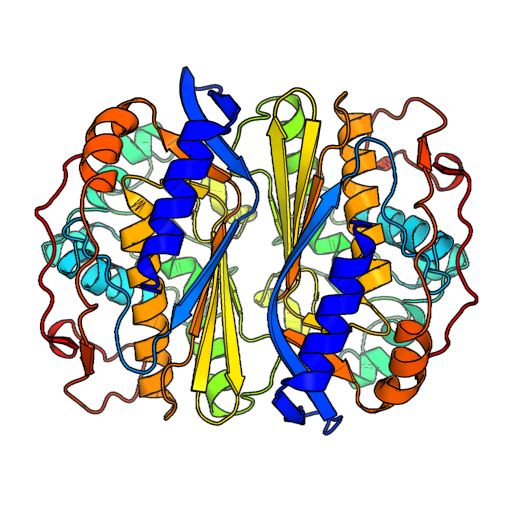 250 ? 13.683 -5.831 55.462 1.00 22.54 300 PHE B CA 1
ATOM 4267 C C . PHE B 1 250 ? 13.010 -6.736 56.491 1.00 22.14 300 PHE B C 1
ATOM 4268 O O . PHE B 1 250 ? 13.597 -7.725 56.920 1.00 24.78 300 PHE B O 1
ATOM 4276 N N . PRO B 1 251 ? 11.756 -6.428 56.854 1.00 22.10 301 PRO B N 1
ATOM 4277 C CA . PRO B 1 251 ? 10.999 -7.345 57.709 1.00 25.14 301 PRO B CA 1
ATOM 4278 C C . PRO B 1 251 ? 10.548 -8.582 56.944 1.00 22.04 301 PRO B C 1
ATOM 4279 O O . PRO B 1 251 ? 10.808 -8.715 55.741 1.00 23.02 301 PRO B O 1
ATOM 4283 N N . ARG B 1 252 ? 9.867 -9.476 57.646 1.00 22.96 302 ARG B N 1
ATOM 4284 C CA . ARG B 1 252 ? 9.183 -10.587 57.014 1.00 24.73 302 ARG B CA 1
ATOM 4285 C C . ARG B 1 252 ? 7.691 -10.446 57.273 1.00 23.13 302 ARG B C 1
ATOM 4286 O O . ARG B 1 252 ? 7.279 -9.769 58.219 1.00 22.97 302 ARG B O 1
ATOM 4294 N N . LEU B 1 253 ? 6.885 -11.058 56.411 1.00 23.09 303 LEU B N 1
ATOM 4295 C CA . LEU B 1 253 ? 5.442 -11.026 56.568 1.00 22.10 303 LEU B CA 1
ATOM 4296 C C . LEU B 1 253 ? 4.899 -12.435 56.665 1.00 22.40 303 LEU B C 1
ATOM 4297 O O . LEU B 1 253 ? 5.163 -13.278 55.799 1.00 21.71 303 LEU B O 1
ATOM 4302 N N . GLU B 1 254 ? 4.138 -12.678 57.728 1.00 24.58 304 GLU B N 1
ATOM 4303 C CA . GLU B 1 254 ? 3.482 -13.944 57.945 1.00 24.98 304 GLU B CA 1
ATOM 4304 C C . GLU B 1 254 ? 1.970 -13.792 57.871 1.00 23.10 304 GLU B C 1
ATOM 4305 O O . GLU B 1 254 ? 1.414 -12.794 58.318 1.00 25.97 304 GLU B O 1
ATOM 4311 N N . ILE B 1 255 ? 1.318 -14.792 57.299 1.00 22.45 305 ILE B N 1
ATOM 4312 C CA . ILE B 1 255 ? -0.138 -14.860 57.291 1.00 20.22 305 ILE B CA 1
ATOM 4313 C C . ILE B 1 255 ? -0.575 -15.951 58.273 1.00 24.75 305 ILE B C 1
ATOM 4314 O O . ILE B 1 255 ? -0.120 -17.090 58.179 1.00 25.29 305 ILE B O 1
ATOM 4319 N N . LEU B 1 256 ? -1.448 -15.596 59.214 1.00 25.67 306 LEU B N 1
ATOM 4320 C CA . LEU B 1 256 ? -1.621 -16.392 60.440 1.00 24.65 306 LEU B CA 1
ATOM 4321 C C . LEU B 1 256 ? -2.656 -17.509 60.393 1.00 29.31 306 LEU B C 1
ATOM 4322 O O . LEU B 1 256 ? -2.804 -18.257 61.361 1.00 33.15 306 LEU B O 1
ATOM 4327 N N . ARG B 1 257 ? -3.376 -17.631 59.288 1.00 25.34 307 ARG B N 1
ATOM 4328 C CA . ARG B 1 257 ? -4.334 -18.718 59.131 1.00 28.89 307 ARG B CA 1
ATOM 4329 C C . ARG B 1 257 ? -4.559 -18.976 57.650 1.00 30.74 307 ARG B C 1
ATOM 4330 O O . ARG B 1 257 ? -4.138 -18.186 56.803 1.00 29.63 307 ARG B O 1
ATOM 4338 N N . SER B 1 258 ? -5.216 -20.084 57.334 1.00 29.70 308 SER B N 1
ATOM 4339 C CA . SER B 1 258 ? -5.572 -20.378 55.957 1.00 28.53 308 SER B CA 1
ATOM 4340 C C . SER B 1 258 ? -6.773 -19.547 55.558 1.00 30.29 308 SER B C 1
ATOM 4341 O O . SER B 1 258 ? -7.815 -19.590 56.203 1.00 31.14 308 SER B O 1
ATOM 4344 N N . VAL B 1 259 ? -6.612 -18.775 54.492 1.00 26.57 309 VAL B N 1
ATOM 4345 C CA . VAL B 1 259 ? -7.695 -17.959 53.973 1.00 27.90 309 VAL B CA 1
ATOM 4346 C C . VAL B 1 259 ? -7.950 -18.391 52.541 1.00 26.76 309 VAL B C 1
ATOM 4347 O O . VAL B 1 259 ? -7.024 -18.452 51.738 1.00 27.56 309 VAL B O 1
ATOM 4351 N N . SER B 1 260 ? -9.198 -18.710 52.225 1.00 28.45 310 SER B N 1
ATOM 4352 C CA . SER B 1 260 ? -9.493 -19.354 50.954 1.00 30.63 310 SER B CA 1
ATOM 4353 C C . SER B 1 260 ? -9.993 -18.381 49.895 1.00 30.45 310 SER B C 1
ATOM 4354 O O . SER B 1 260 ? -10.137 -18.748 48.734 1.00 33.34 310 SER B O 1
ATOM 4357 N N . SER B 1 261 ? -10.261 -17.142 50.298 1.00 27.59 311 SER B N 1
ATOM 4358 C CA . SER B 1 261 ? -10.804 -16.145 49.388 1.00 23.54 311 SER B CA 1
ATOM 4359 C C . SER B 1 261 ? -10.210 -14.782 49.676 1.00 23.94 311 SER B C 1
ATOM 4360 O O . SER B 1 261 ? -9.941 -14.460 50.833 1.00 24.26 311 SER B O 1
ATOM 4363 N N . MET B 1 262 ? -9.988 -13.984 48.635 1.00 20.36 312 MET B N 1
ATOM 4364 C CA . MET B 1 262 ? -9.407 -12.657 48.842 1.00 23.10 312 MET B CA 1
ATOM 4365 C C . MET B 1 262 ? -10.293 -11.791 49.736 1.00 31.84 312 MET B C 1
ATOM 4366 O O . MET B 1 262 ? -9.796 -11.034 50.570 1.00 32.36 312 MET B O 1
ATOM 4371 N N . GLU B 1 263 ? -11.606 -11.926 49.586 1.00 25.57 313 GLU B N 1
ATOM 4372 C CA . GLU B 1 263 ? -12.538 -11.107 50.354 1.00 27.57 313 GLU B CA 1
ATOM 4373 C C . GLU B 1 263 ? -12.590 -11.462 51.852 1.00 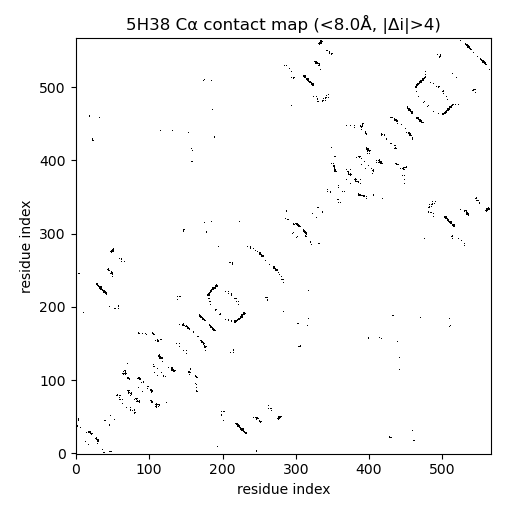29.27 313 GLU B C 1
ATOM 4374 O O . GLU B 1 263 ? -13.215 -10.741 52.629 1.00 30.39 313 GLU B O 1
ATOM 4380 N N . GLU B 1 264 ? -11.927 -12.548 52.253 1.00 26.84 314 GLU B N 1
ATOM 4381 C CA . GLU B 1 264 ? -12.023 -13.065 53.623 1.00 24.90 314 GLU B CA 1
ATOM 4382 C C . GLU B 1 264 ? -10.892 -12.634 54.551 1.00 24.82 314 GLU B C 1
ATOM 4383 O O . GLU B 1 264 ? -10.919 -12.937 55.743 1.00 24.57 314 GLU B O 1
ATOM 4389 N N . PHE B 1 265 ? -9.891 -11.943 54.016 1.00 22.51 315 PHE B N 1
ATOM 4390 C CA . PHE B 1 265 ? -8.782 -11.475 54.847 1.00 21.46 315 PHE B CA 1
ATOM 4391 C C . PHE B 1 265 ? -9.238 -10.367 55.796 1.00 22.21 315 PHE B C 1
ATOM 4392 O O . PHE B 1 265 ? -10.115 -9.563 55.453 1.00 21.88 315 PHE B O 1
ATOM 4400 N N . THR B 1 266 ? -8.647 -10.335 56.988 1.00 21.32 316 THR B N 1
ATOM 4401 C CA . THR B 1 266 ? -8.823 -9.217 57.921 1.00 20.70 316 THR B CA 1
ATOM 4402 C C . THR B 1 266 ? -7.448 -8.741 58.376 1.00 19.92 316 THR B C 1
ATOM 4403 O O . THR B 1 266 ? -6.467 -9.458 58.225 1.00 21.71 316 THR B O 1
ATOM 4407 N N . PRO B 1 267 ? -7.359 -7.526 58.940 1.00 24.31 317 PRO B N 1
ATOM 4408 C CA . PRO B 1 267 ? -6.031 -7.062 59.365 1.00 25.86 317 PRO B CA 1
ATOM 4409 C C . PRO B 1 267 ? -5.403 -7.947 60.446 1.00 24.98 317 PRO B C 1
ATOM 4410 O O . PRO B 1 267 ? -4.177 -7.991 60.540 1.00 30.37 317 PRO B O 1
ATOM 4414 N N . ASP B 1 268 ? -6.232 -8.658 61.206 1.00 26.25 318 ASP B N 1
ATOM 4415 C CA . ASP B 1 268 ? -5.768 -9.643 62.188 1.00 27.71 318 ASP B CA 1
ATOM 4416 C C . ASP B 1 268 ? -4.864 -10.715 61.549 1.00 28.80 318 ASP B C 1
ATOM 4417 O O . ASP B 1 268 ? -4.022 -11.302 62.225 1.00 25.48 318 ASP B O 1
ATOM 4422 N N . ASP B 1 269 ? -5.040 -10.972 60.252 1.00 19.73 319 ASP B N 1
ATOM 4423 C CA . ASP B 1 269 ? -4.377 -12.111 59.609 1.00 21.55 319 ASP B CA 1
ATOM 4424 C C . ASP B 1 269 ? -2.906 -11.890 59.267 1.00 22.18 319 ASP B C 1
ATOM 4425 O O . ASP B 1 269 ? -2.212 -12.838 58.880 1.00 20.91 319 ASP B O 1
ATOM 4430 N N . PHE B 1 270 ? -2.426 -10.658 59.405 1.00 21.77 320 PHE B N 1
ATOM 4431 C CA . PHE B 1 270 ? -1.069 -10.332 58.987 1.00 23.84 320 PHE B CA 1
ATOM 4432 C C . PHE B 1 270 ? -0.159 -10.015 60.158 1.00 24.48 320 PHE B C 1
ATOM 4433 O O . PHE B 1 270 ? -0.501 -9.219 61.029 1.00 27.40 320 PHE B O 1
ATOM 4441 N N . ARG B 1 271 ? 0.999 -10.655 60.181 1.00 22.57 321 ARG B N 1
ATOM 4442 C CA . ARG B 1 271 ? 1.992 -10.324 61.190 1.00 26.79 321 ARG B CA 1
ATOM 4443 C C . ARG B 1 271 ? 3.287 -9.907 60.533 1.00 25.34 321 ARG B C 1
ATOM 4444 O O . ARG B 1 271 ? 3.913 -10.670 59.792 1.00 24.78 321 ARG B O 1
ATOM 4452 N N . LEU B 1 272 ? 3.675 -8.674 60.816 1.00 24.06 322 LEU B N 1
ATOM 4453 C CA . LEU B 1 272 ? 4.917 -8.122 60.334 1.00 22.43 322 LEU B CA 1
ATOM 4454 C C . LEU B 1 272 ? 6.001 -8.446 61.347 1.00 27.23 322 LEU B C 1
ATOM 4455 O O . LEU B 1 272 ? 5.873 -8.096 62.516 1.00 28.67 322 LEU B O 1
ATOM 4460 N N . VAL B 1 273 ? 7.052 -9.128 60.902 1.00 26.75 323 VAL B N 1
ATOM 4461 C CA . VAL B 1 273 ? 8.116 -9.592 61.791 1.00 28.87 323 VAL B CA 1
ATOM 4462 C C . VAL B 1 273 ? 9.399 -8.791 61.611 1.00 30.90 323 VAL B C 1
ATOM 4463 O O . VAL B 1 273 ? 9.901 -8.672 60.498 1.00 26.78 323 VAL B O 1
ATOM 4467 N N . ASP B 1 274 ? 9.930 -8.257 62.708 1.00 26.91 324 ASP B N 1
ATOM 4468 C CA . ASP B 1 274 ? 11.220 -7.563 62.707 1.00 26.30 324 ASP B CA 1
ATOM 4469 C C . ASP B 1 274 ? 11.292 -6.351 61.772 1.00 26.90 324 ASP B C 1
ATOM 4470 O O . ASP B 1 274 ? 12.270 -6.182 61.039 1.00 26.65 324 ASP B O 1
ATOM 4475 N N . TYR B 1 275 ? 10.273 -5.500 61.816 1.00 24.69 325 TYR B N 1
ATOM 4476 C CA . TYR B 1 275 ? 10.346 -4.224 61.119 1.00 24.72 325 TYR B CA 1
ATOM 4477 C C . TYR B 1 275 ? 11.054 -3.205 62.011 1.00 27.19 325 TYR B C 1
ATOM 4478 O O . TYR B 1 275 ? 10.540 -2.824 63.071 1.00 28.01 325 TYR B O 1
ATOM 4487 N N . CYS B 1 276 ? 12.234 -2.772 61.575 1.00 25.33 326 CYS B N 1
ATOM 4488 C CA . CYS B 1 276 ? 13.066 -1.859 62.358 1.00 28.51 326 CYS B CA 1
ATOM 4489 C C . CYS B 1 276 ? 13.466 -0.611 61.583 1.00 27.47 326 CYS B C 1
ATOM 4490 O O . CYS B 1 276 ? 14.653 -0.408 61.304 1.00 29.14 326 CYS B O 1
ATOM 4493 N N . PRO B 1 277 ? 12.489 0.239 61.235 1.00 22.61 327 PRO B N 1
ATOM 4494 C CA . PRO B 1 277 ? 12.812 1.408 60.413 1.00 24.45 327 PRO B CA 1
ATOM 4495 C C . PRO B 1 277 ? 13.477 2.531 61.185 1.00 27.69 327 PRO B C 1
ATOM 4496 O O . PRO B 1 277 ? 13.410 2.575 62.420 1.00 27.24 327 PRO B O 1
ATOM 4500 N N . HIS B 1 278 ? 14.122 3.423 60.442 1.00 29.65 328 HIS B N 1
ATOM 4501 C CA . HIS B 1 278 ? 14.472 4.746 60.933 1.00 26.48 328 HIS B CA 1
ATOM 4502 C C . HIS B 1 278 ? 13.176 5.492 61.250 1.00 27.41 328 HIS B C 1
ATOM 4503 O O . HIS B 1 278 ? 12.091 5.059 60.843 1.00 27.81 328 HIS B O 1
ATOM 4510 N N . PRO B 1 279 ? 13.268 6.611 61.987 1.00 28.78 329 PRO B N 1
ATOM 4511 C CA . PRO B 1 279 ? 12.047 7.338 62.351 1.00 29.60 329 PRO B CA 1
ATOM 4512 C C . PRO B 1 279 ? 11.208 7.854 61.179 1.00 27.67 329 PRO B C 1
ATOM 4513 O O . PRO B 1 279 ? 11.709 8.072 60.071 1.00 28.40 329 PRO B O 1
ATOM 4517 N N . THR B 1 280 ? 9.922 8.044 61.456 1.00 30.55 330 THR B N 1
ATOM 4518 C CA . THR B 1 280 ? 9.004 8.697 60.534 1.00 29.14 330 THR B CA 1
ATOM 4519 C C . THR B 1 280 ? 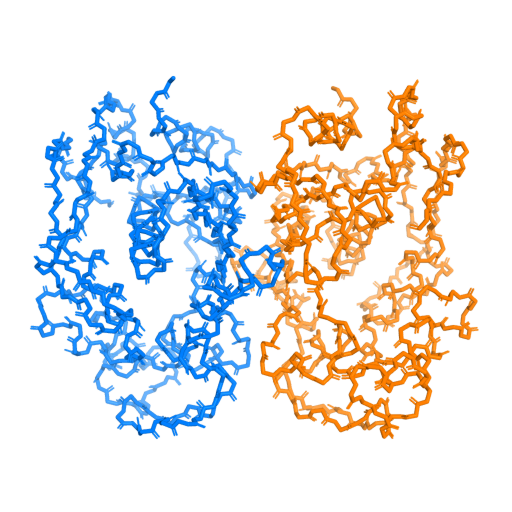9.555 10.032 60.051 1.00 32.32 330 THR B C 1
ATOM 4520 O O . THR B 1 280 ? 10.052 10.843 60.844 1.00 32.27 330 THR B O 1
ATOM 4524 N N . ILE B 1 281 ? 9.472 10.256 58.747 1.00 28.28 331 ILE B N 1
ATOM 4525 C CA . ILE B 1 281 ? 9.788 11.556 58.182 1.00 27.78 331 ILE B CA 1
ATOM 4526 C C . ILE B 1 281 ? 8.503 12.209 57.670 1.00 29.45 331 ILE B C 1
ATOM 4527 O O . ILE B 1 281 ? 7.884 11.723 56.724 1.00 34.03 331 ILE B O 1
ATOM 4532 N N . ARG B 1 282 ? 8.093 13.294 58.312 1.00 27.16 332 ARG B N 1
ATOM 4533 C CA . ARG B 1 282 ? 6.899 14.020 57.902 1.00 29.03 332 ARG B CA 1
ATOM 4534 C C . ARG B 1 282 ? 7.199 14.846 56.661 1.00 34.35 332 ARG B C 1
ATOM 4535 O O . ARG B 1 282 ? 8.264 15.444 56.547 1.00 36.66 332 ARG B O 1
ATOM 4537 N N . MET B 1 283 ? 6.265 14.867 55.718 1.00 37.30 333 MET B N 1
ATOM 4538 C CA . MET B 1 283 ? 6.414 15.710 54.541 1.00 34.91 333 MET B CA 1
ATOM 4539 C C . MET B 1 283 ? 5.107 16.434 54.238 1.00 36.81 333 MET B C 1
ATOM 4540 O O . MET B 1 283 ? 4.024 15.911 54.511 1.00 41.97 333 MET B O 1
ATOM 4545 N N . GLU B 1 284 ? 5.210 17.640 53.685 1.00 37.73 334 GLU B N 1
ATOM 4546 C CA . GLU B 1 284 ? 4.034 18.464 53.407 1.00 41.65 334 GLU B CA 1
ATOM 4547 C C . GLU B 1 284 ? 3.042 17.749 52.491 1.00 36.98 334 GLU B C 1
ATOM 4548 O O . GLU B 1 284 ? 3.422 17.217 51.446 1.00 38.92 334 GLU B O 1
#

CATH classification: 3.30.572.10

Organism: Human herpesvirus 8 type P (isolate GK18) (NCBI:txid868565)

Foldseek 3Di:
DPQVVQLLVQVVCQVVDFDWDADPVGFIWGWDFKDKGKDWQFFFAPQFFLEHAPVVQLLLVLLCLQQLAQFQVVSVVVVHNPCQCLQALVLCVVLVNNVDDRRWQFCFRSNQQQANPFDTDTRPDDQVPHHDNLQVVLLCCCQPVQADFPSKRAGDDPVRCSGGSHRAQFGMKHWHDDPQEIEIETEGAEAASQPPDSSVSNNVSVVRCLSSLQRVGGYGMYMYIYGIYIYGPVRPVLSVVSSVDDTDDHWHKDFQDRDNDSNPDDSVRIDTGDRNHDYHGDD/DPQVVQLLVLVVVQVVDFDWDADPVRFTWGWDFKDKGKDWQFFFAPQWFLEHDPVVLLVLVLLCLCQLAQFQVVSVVVVHNPCQVLQACVLCVVLVNNVADRRWFFCFRSNQQQANPFDTDTRPDDQVPHHDNLVVVLLCCCQPVQADFPSKRAGDDPVRCSGGSHGAQFGMKHWHDDPLEIEIETEGAEAASQPGDSSVSNNVSVVRCLSSLQRVGGHGMYMYMYGIYIYGPQCVVLSVVSSVDDTDDHWHKAFQDRDNDSSPDDPVRIDTGPRNHDYHRDTD

Secondary structure (DSSP, 8-state):
--THHHHHHHHHHHHHH-EEEE-TTS-EEEEEEEEEEEEE-SSS-----SS---HHHHHHHHHHHHTT--BHHHHHTTT--TTHHHHSHHHHHHHT--SS-TTB--S-HHHHHHHBT-----TT---TT-SB-HHHHHHHHHHH-TT-S--EEE---GGGGGGSSS--SEEEEEEEEETTEEEEEEEEEEEETTTTHHHHHHHHHHHHHHHHHHHT-EEEEEEEEEEEEEEEGGGHHHHHHHTTSPPPPP-EEEE-S---STTS--GGGEEEE---PPP----/--THHHHHHHHHHHHHH-EEEE-SS--EEEEEEEEEEEEE-SS-----TTTT--HHHHHHHHHHHHTT--BHHHHHTTT--TTHHHHSHHHHHHTT-TTSPTTB--S-HHHHHHHBTPPP--TTS--TT-SB-HHHHHHHHHHH-TT-S--EEE---GGGGGGSSS--SEEEEEEEEETTEEEEEEEEEEEETTTTHHHHHHHHHHHHHHHHHHHT-EEEEEEEEEEEEEEEGGGHHHHHHHTTSPPPPP-EEEE-S---SGGG--GGGEEEE---PPPP----

Solvent-accessible surface area: 21735 Å² total; per-residue (Å²): 131,51,41,0,62,35,0,4,131,17,0,122,74,0,24,108,154,17,21,93,15,113,34,87,123,52,83,11,6,18,0,25,9,6,19,47,3,80,0,21,0,119,121,45,0,0,0,0,0,0,16,122,8,81,38,131,0,0,7,35,25,8,22,3,9,2,117,16,20,8,16,3,84,39,0,20,170,57,30,1,118,74,23,47,161,19,0,34,148,152,52,1,51,72,85,62,10,68,132,16,62,87,0,2,0,0,0,4,19,0,1,0,7,31,32,0,50,14,78,29,107,52,22,100,36,111,21,115,83,78,45,52,45,0,2,56,43,0,23,72,22,4,107,113,38,42,51,27,57,100,0,1,1,0,3,0,7,2,46,15,23,82,62,0,0,67,28,6,43,25,0,4,2,1,2,18,7,14,133,42,45,0,11,0,0,0,0,2,12,7,0,34,0,0,112,16,0,0,30,18,0,0,8,14,0,0,0,0,19,0,0,0,60,14,22,70,42,52,23,0,40,0,0,1,0,0,0,2,0,2,0,38,91,112,15,30,146,24,0,133,95,0,16,110,40,103,19,92,111,21,0,111,14,56,37,85,106,108,5,83,34,4,97,91,12,64,54,124,6,20,124,44,27,107,38,73,12,26,88,91,18,94,45,136,55,41,0,80,36,0,12,123,6,0,138,25,0,51,110,165,18,18,90,15,102,36,91,92,47,51,13,6,23,0,23,10,6,19,37,2,79,0,25,1,115,117,46,0,0,0,0,0,0,18,121,8,83,35,131,0,0,6,30,27,9,21,2,8,2,119,16,21,7,19,3,112,27,1,19,177,56,31,0,116,71,26,44,73,24,0,21,118,137,67,0,48,73,85,62,9,63,142,11,80,60,0,1,0,0,0,3,18,0,2,0,9,29,32,0,49,13,79,27,104,54,22,103,36,111,21,116,82,79,44,53,45,0,5,59,43,0,23,74,18,4,104,110,35,41,47,15,51,88,0,0,1,0,1,0,7,3,47,15,26,82,65,0,0,65,16,5,44,24,0,4,2,1,2,18,7,11,118,36,18,0,10,0,0,0,0,2,10,8,0,30,0,0,87,16,0,0,31,16,0,0,8,13,0,0,0,0,21,0,0,1,58,17,22,70,39,138,22,0,42,0,0,2,0,0,0,2,0,2,0,53,72,99,2,51,109,27,0,142,88,0,17,106,40,103,21,92,110,21,0,106,15,63,38,81,107,105,6,83,38,10,107,86,12,55,57,124,7,19,127,43,28,96,32,70,16,30,92,92,18,91,27,97

InterPro domains:
  IPR000398 Thymidylate synthase [MF_00008] (54-337)
  IPR000398 Thymidylate synthase [PR00108] (95-116)
  IPR000398 Thymidylate synthase [PR00108] (188-207)
  IPR000398 Thymidylate synthase [PR00108] (214-229)
  IPR000398 Thymidylate synthase [PR00108] (232-258)
  IPR000398 Thymidylate synthase [PR00108] (270-287)
  IPR000398 Thymidylate synthase [TIGR03284] (56-337)
  IPR020940 Thymidylate synthase, active site [PS00091] (199-227)
  IPR023451 Thymidylate synthase/dCMP hydroxymethylase domain [PF00303] (56-337)
  IPR023451 Thymidylate synthase/dCMP hydroxymethylase domain [cd00351] (56-290)
  IPR036926 Thymidylate synthase/dCMP hydroxymethylase superfamily [G3DSA:3.30.572.10] (39-337)
  IPR036926 Thymidylate synthase/dCMP hydroxymethylase superfamily [SSF55831] (48-337)
  IPR045097 Thymidylate synthase/dCMP hydroxymethylase [PTHR11548] (49-337)